Protein AF-0000000083105755 (afdb_homodimer)

pLDDT: mean 92.99, std 8.43, range [50.28, 98.62]

Secondary structure (DSSP, 8-state):
--HHHHHHHTTGGGGHHHHHHHHHHHHHHHHHH----HHHHHHHHHHHHHHHHHHHHHHHHHHHHH-S--SSTTHHHH-HHHHTT--HHHHHHHHHHHHHHHHHHHHHHHHHS-HHHHHHHHHHHHHHHHHHSSSS-GGGTTTHHHHHHHIIIIIHHHHHHHTTSTTTTSEEEEEETTEEEEEEEHHHHHHHHHHHHHHHHHHHHHHHHHHHHTHHHHHHTT---HHHHH-HHHHHHHHHHHHHHHHHHHHHHHHTTSS-GGGGGGGGGHHHHHHHHHHHHH---TTTTTHHHHHHHHHHHHHHHHHHHHHHHH-/--HHHHHHHTTGGGGHHHHHHHHHHHHHHHHHH----HHHHHHHHHHHHHHHHHHHHHHHHHHHHH-S--SSTTHHHH-HHHHTT--HHHHHHHHHHHHHHHHHHHHHHHHHS-HHHHHHHHHHHHHHHHHHSSSS-GGGTTTHHHHHHHIIIIIHHHHHHHTTSTTTTSEEEEEETTEEEEEEEHHHHHHHHHHHHHHHHHHHHHHHHHHHHTHHHHHHTT---HHHHH-HHHHHHHHHHHHHHHHHHHHHHHHTTSS-GGGGGGGGGHHHHHHHHHHHHH---TTTTTHHHHHHHHHHHHHHHHHHHHHHHH-

InterPro domains:
  IPR000537 UbiA prenyltransferase [PF01040] (19-287)
  IPR026046 UbiA prenyltransferase domain containing protein 1 [PIRSF005355] (3-313)
  IPR026046 UbiA prenyltransferase domain containing protein 1 [PTHR13929] (4-314)
  IPR026046 UbiA prenyltransferase domain containing protein 1 [cd13962] (7-309)
  IPR044878 UbiA prenyltransferase superfamily [G3DSA:1.10.357.140] (9-171)

Solvent-accessible surface area (backbone atoms only — not comparable to full-atom values): 31550 Å² total; per-residue (Å²): 135,54,69,69,57,48,42,51,39,35,38,59,83,58,47,55,63,52,48,49,24,34,48,42,16,42,53,46,28,39,54,77,62,70,45,78,44,69,70,50,50,51,33,47,50,52,16,50,54,29,35,52,32,21,35,39,32,41,31,51,51,44,52,62,70,61,42,75,63,72,65,60,95,58,40,40,73,66,35,47,51,64,56,66,64,54,56,65,68,57,52,53,50,51,34,50,51,25,41,51,51,15,50,52,29,46,50,52,44,25,74,74,58,44,67,65,54,43,51,52,47,52,50,51,52,50,50,43,45,40,30,36,36,73,87,73,21,36,60,40,29,59,48,32,35,58,52,47,7,44,49,37,12,33,47,36,18,51,50,39,32,38,66,52,43,62,76,68,61,54,58,40,77,46,76,52,95,57,34,37,37,37,38,34,26,55,58,60,51,50,50,51,46,57,76,20,35,49,41,17,39,31,45,18,34,34,47,45,45,53,46,57,39,34,46,70,62,26,58,74,57,72,30,52,30,46,36,71,67,62,30,66,69,54,40,52,52,49,51,54,49,39,55,51,50,29,52,51,46,51,53,50,31,36,75,70,62,72,39,48,72,55,39,59,62,37,64,64,47,50,59,63,41,52,52,41,50,54,53,34,71,75,43,65,35,70,87,79,30,40,58,43,40,53,48,42,34,50,53,48,48,51,44,39,47,58,23,44,52,55,39,52,70,72,101,134,54,70,68,56,47,42,50,39,34,37,61,84,59,46,54,60,51,49,49,24,32,49,42,15,44,52,47,29,39,52,77,63,70,47,79,44,69,68,50,49,51,33,48,50,51,16,49,54,28,36,52,32,21,36,38,32,41,30,52,50,45,52,61,70,61,43,76,64,70,66,60,93,58,40,40,74,67,36,46,50,65,57,64,65,54,57,66,70,58,54,53,49,52,35,50,50,25,42,51,51,13,50,52,30,45,50,51,45,24,72,74,59,44,66,64,54,43,51,52,46,52,51,52,51,50,50,45,44,39,29,35,36,74,86,73,21,37,60,38,29,60,48,32,35,60,52,47,8,44,48,36,12,33,47,35,19,50,48,38,32,37,65,50,41,62,76,68,60,54,58,40,75,47,76,52,93,58,34,35,37,36,39,34,26,55,58,61,50,48,50,52,47,58,74,21,37,48,41,17,39,30,45,17,34,36,46,44,45,52,45,56,40,34,45,70,63,26,57,74,56,71,30,54,29,44,35,71,67,62,32,66,69,54,41,52,50,49,52,54,49,40,55,51,51,29,53,52,46,52,53,49,31,35,76,70,62,72,40,48,72,54,39,58,62,37,64,65,48,50,59,65,42,52,52,42,50,52,52,34,72,74,42,64,34,69,87,78,29,38,60,43,38,53,49,42,34,49,53,48,49,50,45,38,48,57,23,44,53,55,39,52,69,72,99

Nearest PDB structures (foldseek):
  7bpu-assembly2_B  TM=6.720E-01  e=1.017E-06  Methanocaldococcus jannaschii DSM 2661
  4tq3-assembly1_A  TM=7.481E-01  e=1.245E-05  Archaeoglobus fulgidus DSM 4304
  4od4-assembly1_A  TM=7.731E-01  e=4.008E-05  Aeropyrum pernix K1
  4tq4-assembly3_C  TM=6.861E-01  e=1.813E-05  Archaeoglobus fulgidus DSM 4304
  4tq6-assembly1_A  TM=7.502E-01  e=3.981E-04  Archaeoglobus fulgidus DSM 4304

Sequence (630 aa):
MGVKSFLKLVEIQTKVASIIPFILGTVYTLYRYDDFNVKNFLFMYISLIAFDMATTAINNYIDYKKAIKKHGFGYEVHNAIANFNLKEGTVVFTIFILVLVAVAMGLILFINTNYILLILGIISFGVGILYSFGPVPISRMPLGEIFSGFFMGFIIPFVSIYIHRYNKGLIDMNINLSQLIVKFDFLEVIIIFLISLPAIVGISNIMLANNICDIEDDIENKRYTLPIYIGKEKSLKLFKYLYYIAYINIILSIIFKILPITTILVLFTLIPIKKNIDVFFKEQTKKNTFIFAVKNFVIINSIYILSILPGLLLKMGVKSFLKLVEIQTKVASIIPFILGTVYTLYRYDDFNVKNFLFMYISLIAFDMATTAINNYIDYKKAIKKHGFGYEVHNAIANFNLKEGTVVFTIFILVLVAVAMGLILFINTNYILLILGIISFGVGILYSFGPVPISRMPLGEIFSGFFMGFIIPFVSIYIHRYNKGLIDMNINLSQLIVKFDFLEVIIIFLISLPAIVGISNIMLANNICDIEDDIENKRYTLPIYIGKEKSLKLFKYLYYIAYINIILSIIFKILPITTILVLFTLIPIKKNIDVFFKEQTKKNTFIFAVKNFVIINSIYILSILPGLLLK

Foldseek 3Di:
DDPVLLCLLLVVLLLCLQVLLLLLLQLLLCLPPVWDDPLLSVLQVLLRSLLSSLLSNLLLLVCCVLPPPCDDPCNCVRRSCNVVVPDSVVSVVSSVVSNVSNVVSQVVLCVVAHVVSVVLSVVLSVLSCQCRDDPQHVLLEQCNLQSQLCCRLQVSSVVSSCSGCRPVQQWDWDDDDPDIDIRHPVVVSVLSCLLSLLSSLLRSLLSLLVCLQCVPVSVNSVRCYNCNVPHNVVSLVSSVVSNVVNVVSLVVCCVVVSAPPLLVVLVVLVVVLVVLSVVCVVDRHPVPRSVSSVVSSCSNSVSNSVSRNCSSVVD/DDPVLLCLLLVVLLLCLQVLLLLLLQLLLCLPPVWDDPLLSVLQVLLRSLLSSLLSNLLLLVCCVLPPDCDDPCNCVRRSCNVVVPDSVVSVVSSVVSNVSNVVSQVVLCVVAHVVSVVLSVVLSVLSCQCRDDPQHVLLEQCNLQSQLCCRLQVSSVVSNCSGCRPVQQWDWDDDDPDIDIRHPVVVSVLSVLLSLLSSLLRSLLSLLVCLQCVVVSVNSVRCYNCNVPHNVVSLVSSVVSNVVNVVSLVVCCVVVSAPPLLVVLVVLVVVLVVLSVVCVVDRHPVPRSVSSVVSSCSNSVSNSVSRNCSSVVD

Organism: NCBI:txid1720316

Radius of gyration: 26.13 Å; Cα contacts (8 Å, |Δi|>4): 909; chains: 2; bounding box: 60×68×56 Å

Structure (mmCIF, N/CA/C/O backbone):
data_AF-0000000083105755-model_v1
#
loop_
_entity.id
_entity.type
_entity.pdbx_description
1 polymer '1,4-dihydroxy-2-naphthoate polyprenyltransferase'
#
loop_
_atom_site.group_PDB
_atom_site.id
_atom_site.type_symbol
_atom_site.label_atom_id
_atom_site.label_alt_id
_atom_site.label_comp_id
_atom_site.label_asym_id
_atom_site.label_entity_id
_atom_site.label_seq_id
_atom_site.pdbx_PDB_ins_code
_atom_site.Cartn_x
_atom_site.Cartn_y
_atom_site.Cartn_z
_atom_site.occupancy
_atom_site.B_iso_or_equiv
_atom_site.auth_seq_id
_atom_site.auth_comp_id
_atom_site.auth_asym_id
_atom_site.auth_atom_id
_atom_site.pdbx_PDB_model_num
ATOM 1 N N . MET A 1 1 ? -5.789 -32.719 15.781 1 86.88 1 MET A N 1
ATOM 2 C CA . MET A 1 1 ? -6.414 -32.5 14.477 1 86.88 1 MET A CA 1
ATOM 3 C C . MET A 1 1 ? -5.988 -33.562 13.469 1 86.88 1 MET A C 1
ATOM 5 O O . MET A 1 1 ? -4.812 -33.906 13.391 1 86.88 1 MET A O 1
ATOM 9 N N . GLY A 1 2 ? -6.91 -34.188 12.734 1 89.31 2 GLY A N 1
ATOM 10 C CA . GLY A 1 2 ? -6.602 -35.188 11.734 1 89.31 2 GLY A CA 1
ATOM 11 C C . GLY A 1 2 ? -5.945 -34.625 10.492 1 89.31 2 GLY A C 1
ATOM 12 O O . GLY A 1 2 ? -5.965 -33.406 10.281 1 89.31 2 GLY A O 1
ATOM 13 N N . VAL A 1 3 ? -5.258 -35.469 9.711 1 92.62 3 VAL A N 1
ATOM 14 C CA . VAL A 1 3 ? -4.539 -35.094 8.508 1 92.62 3 VAL A CA 1
ATOM 15 C C . VAL A 1 3 ? -5.508 -34.438 7.523 1 92.62 3 VAL A C 1
ATOM 17 O O . VAL A 1 3 ? -5.195 -33.375 6.945 1 92.62 3 VAL A O 1
ATOM 20 N N . LYS A 1 4 ? -6.609 -35 7.371 1 92.12 4 LYS A N 1
ATOM 21 C CA . LYS A 1 4 ? -7.594 -34.469 6.434 1 92.12 4 LYS A CA 1
ATOM 22 C C . LYS A 1 4 ? -8.039 -33.062 6.832 1 92.12 4 LYS A C 1
ATOM 24 O O . LYS A 1 4 ? -8.102 -32.188 5.992 1 92.12 4 LYS A O 1
ATOM 29 N N . SER A 1 5 ? -8.32 -32.906 8.047 1 92.5 5 SER A N 1
ATOM 30 C CA . SER A 1 5 ? -8.758 -31.609 8.531 1 92.5 5 SER A CA 1
ATOM 31 C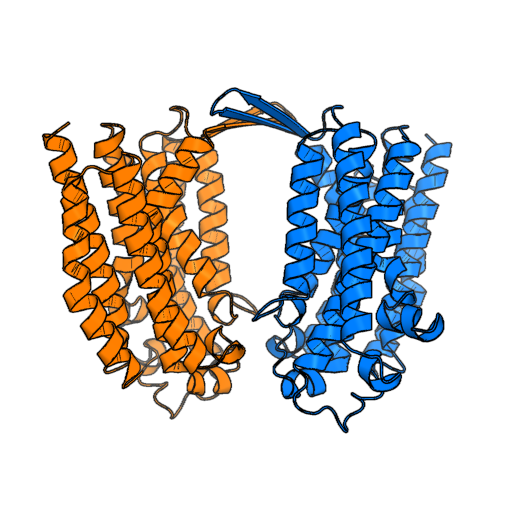 C . SER A 1 5 ? -7.633 -30.594 8.438 1 92.5 5 SER A C 1
ATOM 33 O O . SER A 1 5 ? -7.879 -29.422 8.125 1 92.5 5 SER A O 1
ATOM 35 N N . PHE A 1 6 ? -6.457 -31.031 8.664 1 94.62 6 PHE A N 1
ATOM 36 C CA . PHE A 1 6 ? -5.309 -30.156 8.523 1 94.62 6 PHE A CA 1
ATOM 37 C C . PHE A 1 6 ? -5.164 -29.672 7.082 1 94.62 6 PHE A C 1
ATOM 39 O O . PHE A 1 6 ? -5.012 -28.484 6.832 1 94.62 6 PHE A O 1
ATOM 46 N N . LEU A 1 7 ? -5.199 -30.641 6.156 1 93.06 7 LEU A N 1
ATOM 47 C CA . LEU A 1 7 ? -5.047 -30.328 4.738 1 93.06 7 LEU A CA 1
ATOM 48 C C . LEU A 1 7 ? -6.141 -29.375 4.273 1 93.06 7 LEU A C 1
ATOM 50 O O . LEU A 1 7 ? -5.895 -28.5 3.436 1 93.06 7 LEU A O 1
ATOM 54 N N . LYS A 1 8 ? -7.266 -29.484 4.836 1 90.56 8 LYS A N 1
ATOM 55 C CA . LYS A 1 8 ? -8.367 -28.594 4.496 1 90.56 8 LYS A CA 1
ATOM 56 C C . LYS A 1 8 ? -8.18 -27.219 5.137 1 90.56 8 LYS A C 1
ATOM 58 O O . LYS A 1 8 ? -8.445 -26.188 4.508 1 90.56 8 LYS A O 1
ATOM 63 N N . LEU A 1 9 ? -7.707 -27.25 6.332 1 92.38 9 LEU A N 1
ATOM 64 C CA . LEU A 1 9 ? -7.473 -26.016 7.051 1 92.38 9 LEU A CA 1
ATOM 65 C C . LEU A 1 9 ? -6.469 -25.125 6.312 1 92.38 9 LEU A C 1
ATOM 67 O O . LEU A 1 9 ? -6.668 -23.922 6.188 1 92.38 9 LEU A O 1
ATOM 71 N N . VAL A 1 10 ? -5.449 -25.781 5.812 1 92.94 10 VAL A N 1
ATOM 72 C CA . VAL A 1 10 ? -4.387 -25.031 5.156 1 92.94 10 VAL A CA 1
ATOM 73 C C . VAL A 1 10 ? -4.645 -24.969 3.654 1 92.94 10 VAL A C 1
ATOM 75 O O . VAL A 1 10 ? -3.869 -24.359 2.908 1 92.94 10 VAL A O 1
ATOM 78 N N . GLU A 1 11 ? -5.629 -25.594 3.174 1 88.25 11 GLU A N 1
ATOM 79 C CA . GLU A 1 11 ? -5.98 -25.641 1.759 1 88.25 11 GLU A CA 1
ATOM 80 C C . GLU A 1 11 ? -4.789 -26.062 0.906 1 88.25 11 GLU A C 1
ATOM 82 O O . GLU A 1 11 ? -4.352 -25.328 0.025 1 88.25 11 GLU A O 1
ATOM 87 N N . ILE A 1 12 ? -4.418 -27.234 0.99 1 88.81 12 ILE A N 1
ATOM 88 C CA . ILE A 1 12 ? -3.18 -27.75 0.432 1 88.81 12 ILE A CA 1
ATOM 89 C C . ILE A 1 12 ? -3.215 -27.656 -1.092 1 88.81 12 ILE A C 1
ATOM 91 O O . ILE A 1 12 ? -2.18 -27.469 -1.732 1 88.81 12 ILE A O 1
ATOM 95 N N . GLN A 1 13 ? -4.34 -27.656 -1.707 1 83.31 13 GLN A N 1
ATOM 96 C CA . GLN A 1 13 ? -4.484 -27.625 -3.158 1 83.31 13 GLN A CA 1
ATOM 97 C C . GLN A 1 13 ? -4.105 -26.266 -3.727 1 83.31 13 GLN A C 1
ATOM 99 O O . GLN A 1 13 ? -3.746 -26.156 -4.902 1 83.31 13 GLN A O 1
ATOM 104 N N . THR A 1 14 ? -4.172 -25.312 -2.914 1 84.94 14 THR A N 1
ATOM 105 C CA . THR A 1 14 ? -3.918 -23.953 -3.4 1 84.94 14 THR A CA 1
ATOM 106 C C . THR A 1 14 ? -2.451 -23.578 -3.223 1 84.94 14 THR A C 1
ATOM 108 O O . THR A 1 14 ? -2.025 -22.5 -3.635 1 84.94 14 THR A O 1
ATOM 111 N N . LYS A 1 15 ? -1.64 -24.469 -2.658 1 92.69 15 LYS A N 1
ATOM 112 C CA . LYS A 1 15 ? -0.246 -24.141 -2.367 1 92.69 15 LYS A CA 1
ATOM 113 C C . LYS A 1 15 ? 0.589 -24.109 -3.645 1 92.69 15 LYS A C 1
ATOM 115 O O . LYS A 1 15 ? 1.703 -23.594 -3.65 1 92.69 15 LYS A O 1
ATOM 120 N N . VAL A 1 16 ? -0 -24.641 -4.711 1 92.31 16 VAL A N 1
ATOM 121 C CA . VAL A 1 16 ? 0.656 -24.531 -6.008 1 92.31 16 VAL A CA 1
ATOM 122 C C . VAL A 1 16 ? 0.866 -23.047 -6.359 1 92.31 16 VAL A C 1
ATOM 124 O O . VAL A 1 16 ? 1.791 -22.703 -7.098 1 92.31 16 VAL A O 1
ATOM 127 N N . ALA A 1 17 ? 0.033 -22.203 -5.77 1 92.75 17 ALA A N 1
ATOM 128 C CA . ALA A 1 17 ? 0.1 -20.766 -6.047 1 92.75 17 ALA A CA 1
ATOM 129 C C . ALA A 1 17 ? 1.397 -20.172 -5.516 1 92.75 17 ALA A C 1
ATOM 131 O O . ALA A 1 17 ? 1.865 -19.141 -6.02 1 92.75 17 ALA A O 1
ATOM 132 N N . SER A 1 18 ? 1.972 -20.75 -4.535 1 96.5 18 SER A N 1
ATOM 133 C CA . SER A 1 18 ? 3.246 -20.25 -4.023 1 96.5 18 SER A CA 1
ATOM 134 C C . SER A 1 18 ? 4.414 -21.078 -4.555 1 96.5 18 SER A C 1
ATOM 136 O O . SER A 1 18 ? 5.484 -20.547 -4.836 1 96.5 18 SER A O 1
ATOM 138 N N . ILE A 1 19 ? 4.199 -22.344 -4.793 1 97.25 19 ILE A N 1
ATOM 139 C CA . ILE A 1 19 ? 5.258 -23.25 -5.215 1 97.25 19 ILE A CA 1
ATOM 140 C C . ILE A 1 19 ? 5.652 -22.953 -6.656 1 97.25 19 ILE A C 1
ATOM 142 O O . ILE A 1 19 ? 6.844 -22.906 -6.988 1 97.25 19 ILE A O 1
ATOM 146 N N . ILE A 1 20 ? 4.738 -22.719 -7.461 1 98 20 ILE A N 1
ATOM 147 C CA . ILE A 1 20 ? 4.992 -22.531 -8.883 1 98 20 ILE A CA 1
ATOM 148 C C . ILE A 1 20 ? 5.844 -21.281 -9.086 1 98 20 ILE A C 1
ATOM 150 O O . ILE A 1 20 ? 6.871 -21.328 -9.773 1 98 20 ILE A O 1
ATOM 154 N N . PRO A 1 21 ? 5.5 -20.156 -8.477 1 98.38 21 PRO A N 1
ATOM 155 C CA . PRO A 1 21 ? 6.383 -18.984 -8.594 1 98.38 21 PRO A CA 1
ATOM 156 C C . PRO A 1 21 ? 7.781 -19.25 -8.047 1 98.38 21 PRO A C 1
ATOM 158 O O . PRO A 1 21 ? 8.766 -18.734 -8.578 1 98.38 21 PRO A O 1
ATOM 161 N N . PHE A 1 22 ? 7.836 -20.016 -7.023 1 98.5 22 PHE A N 1
ATOM 162 C CA . PHE A 1 22 ? 9.117 -20.375 -6.438 1 98.5 22 PHE A CA 1
ATOM 163 C C . PHE A 1 22 ? 9.969 -21.156 -7.438 1 98.5 22 PHE A C 1
ATOM 165 O O . PHE A 1 22 ? 11.141 -20.844 -7.645 1 98.5 22 PHE A O 1
ATOM 172 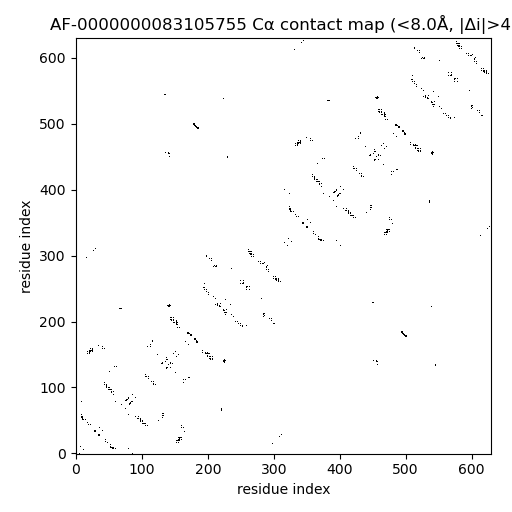N N . ILE A 1 23 ? 9.352 -22.094 -8.07 1 97.81 23 ILE A N 1
ATOM 173 C CA . ILE A 1 23 ? 10.039 -22.922 -9.062 1 97.81 23 ILE A CA 1
ATOM 174 C C . ILE A 1 23 ? 10.391 -22.062 -10.281 1 97.81 23 ILE A C 1
ATOM 176 O O . ILE A 1 23 ? 11.461 -22.234 -10.875 1 97.81 23 ILE A O 1
ATOM 180 N N . LEU A 1 24 ? 9.516 -21.188 -10.648 1 97.56 24 LEU A N 1
ATOM 181 C CA . LEU A 1 24 ? 9.781 -20.297 -11.758 1 97.56 24 LEU A CA 1
ATOM 182 C C . LEU A 1 24 ? 11.07 -19.516 -11.531 1 97.56 24 LEU A C 1
ATOM 184 O O . LEU A 1 24 ? 11.93 -19.453 -12.406 1 97.56 24 LEU A O 1
ATOM 188 N N . GLY A 1 25 ? 11.195 -18.906 -10.305 1 97.19 25 GLY A N 1
ATOM 189 C CA . GLY A 1 25 ? 12.414 -18.188 -9.984 1 97.19 25 GLY A CA 1
ATOM 190 C C . GLY A 1 25 ? 13.656 -19.062 -10.047 1 97.19 25 GLY A C 1
ATOM 191 O O . GLY A 1 25 ? 14.703 -18.625 -10.547 1 97.19 25 GLY A O 1
ATOM 192 N N . THR A 1 26 ? 13.523 -20.25 -9.586 1 96.88 26 THR A N 1
ATOM 193 C CA . THR A 1 26 ? 14.641 -21.188 -9.555 1 96.88 26 THR A CA 1
ATOM 194 C C . THR A 1 26 ? 15.055 -21.562 -10.977 1 96.88 26 THR A C 1
ATOM 196 O O . THR A 1 26 ? 16.234 -21.531 -11.312 1 96.88 26 THR A O 1
ATOM 199 N N . VAL A 1 27 ? 14.094 -21.906 -11.797 1 95.81 27 VAL A N 1
ATOM 200 C CA . VAL A 1 27 ? 14.367 -22.328 -13.172 1 95.81 27 VAL A CA 1
ATOM 201 C C . VAL A 1 27 ? 14.969 -21.172 -13.953 1 95.81 27 VAL A C 1
ATOM 203 O O . VAL A 1 27 ? 15.906 -21.359 -14.734 1 95.81 27 VAL A O 1
ATOM 206 N N . TYR A 1 28 ? 14.477 -20.031 -13.719 1 94.44 28 TYR A N 1
ATOM 207 C CA . TYR A 1 28 ? 15.023 -18.859 -14.406 1 94.44 28 TYR A CA 1
ATOM 208 C C . TYR A 1 28 ? 16.469 -18.609 -13.984 1 94.44 28 TYR A C 1
ATOM 210 O O . TYR A 1 28 ? 17.297 -18.203 -14.805 1 94.44 28 TYR A O 1
ATOM 218 N N . THR A 1 29 ? 16.781 -18.781 -12.719 1 94.88 29 THR A N 1
ATOM 219 C CA . THR A 1 29 ? 18.156 -18.641 -12.227 1 94.88 29 THR A CA 1
ATOM 220 C C . THR A 1 29 ? 19.094 -19.594 -12.953 1 94.88 29 THR A C 1
ATOM 222 O O . THR A 1 29 ? 20.188 -19.203 -13.352 1 94.88 29 THR A O 1
ATOM 225 N N . LEU A 1 30 ? 18.594 -20.781 -13.133 1 93 30 LEU A N 1
ATOM 226 C CA . LEU A 1 30 ? 19.391 -21.766 -13.844 1 93 30 LEU A CA 1
ATOM 227 C C . LEU A 1 30 ? 19.578 -21.375 -15.305 1 93 30 LEU A C 1
ATOM 229 O O . LEU A 1 30 ? 20.688 -21.484 -15.836 1 93 30 LEU A O 1
ATOM 233 N N . TYR A 1 31 ? 18.562 -20.891 -15.852 1 91.06 31 TYR A N 1
ATOM 234 C CA . TYR A 1 31 ? 18.562 -20.531 -17.266 1 91.06 31 TYR A CA 1
ATOM 235 C C . TYR A 1 31 ? 19.438 -19.297 -17.516 1 91.06 31 TYR A C 1
ATOM 237 O O . TYR A 1 31 ? 20.312 -19.312 -18.375 1 91.06 31 TYR A O 1
ATOM 245 N N . ARG A 1 32 ? 19.266 -18.281 -16.734 1 90 32 ARG A N 1
ATOM 246 C CA . ARG A 1 32 ? 19.859 -16.984 -17.016 1 90 32 ARG A CA 1
ATOM 247 C C . ARG A 1 32 ? 21.234 -16.875 -16.375 1 90 32 ARG A C 1
ATOM 249 O O . ARG A 1 32 ? 22.141 -16.266 -16.953 1 90 32 ARG A O 1
ATOM 256 N N . TYR A 1 33 ? 21.391 -17.516 -15.227 1 90.94 33 TYR A N 1
ATOM 257 C CA . TYR A 1 33 ? 22.594 -17.219 -14.461 1 90.94 33 TYR A CA 1
ATOM 258 C C . TYR A 1 33 ? 23.438 -18.469 -14.25 1 90.94 33 TYR A C 1
ATOM 260 O O . TYR A 1 33 ? 24.562 -18.391 -13.758 1 90.94 33 TYR A O 1
ATOM 268 N N . ASP A 1 34 ? 22.938 -19.625 -14.586 1 91.56 34 ASP A N 1
ATOM 269 C CA . ASP A 1 34 ? 23.641 -20.906 -14.398 1 91.56 34 ASP A CA 1
ATOM 270 C C . ASP A 1 34 ? 24.141 -21.047 -12.961 1 91.56 34 ASP A C 1
ATOM 272 O O . ASP A 1 34 ? 25.312 -21.344 -12.734 1 91.56 34 ASP A O 1
ATOM 276 N N . ASP A 1 35 ? 23.25 -20.719 -12.062 1 91.88 35 ASP A N 1
ATOM 277 C CA . ASP A 1 35 ? 23.547 -20.781 -10.633 1 91.88 35 ASP A CA 1
ATOM 278 C C . ASP A 1 35 ? 22.453 -21.547 -9.875 1 91.88 35 ASP A C 1
ATOM 280 O O . ASP A 1 35 ? 21.297 -21.594 -10.312 1 91.88 35 ASP A O 1
ATOM 284 N N . PHE A 1 36 ? 22.828 -22.266 -8.789 1 95.44 36 PHE A N 1
ATOM 285 C CA . PHE A 1 36 ? 21.875 -23.016 -7.98 1 95.44 36 PHE A CA 1
ATOM 286 C C . PHE A 1 36 ? 22.484 -23.391 -6.629 1 95.44 36 PHE A C 1
ATOM 288 O O . PHE A 1 36 ? 23.516 -24.047 -6.57 1 95.44 36 PHE A O 1
ATOM 295 N N . ASN A 1 37 ? 21.891 -22.938 -5.602 1 96.88 37 ASN A N 1
ATOM 296 C CA . ASN A 1 37 ? 22.281 -23.297 -4.238 1 96.88 37 ASN A CA 1
ATOM 297 C C . ASN A 1 37 ? 21.234 -24.188 -3.576 1 96.88 37 ASN A C 1
ATOM 299 O O . ASN A 1 37 ? 20.188 -23.703 -3.148 1 96.88 37 ASN A O 1
ATOM 303 N N . VAL A 1 38 ? 21.531 -25.484 -3.416 1 96.94 38 VAL A N 1
ATOM 304 C CA . VAL A 1 38 ? 20.578 -26.5 -2.953 1 96.94 38 VAL A CA 1
ATOM 305 C C . VAL A 1 38 ? 20.156 -26.188 -1.521 1 96.94 38 VAL A C 1
ATOM 307 O O . VAL A 1 38 ? 18.969 -26.312 -1.175 1 96.94 38 VAL A O 1
ATOM 310 N N . LYS A 1 39 ? 21.078 -25.812 -0.683 1 97.5 39 LYS A N 1
ATOM 311 C CA . LYS A 1 39 ? 20.781 -25.516 0.715 1 97.5 39 LYS A CA 1
ATOM 312 C C . LYS A 1 39 ? 19.781 -24.375 0.831 1 97.5 39 LYS A C 1
ATOM 314 O O . LYS A 1 39 ? 18.75 -24.5 1.495 1 97.5 39 LYS A O 1
ATOM 319 N N . ASN A 1 40 ? 20.062 -23.281 0.164 1 98 40 ASN A N 1
ATOM 320 C CA . ASN A 1 40 ? 19.172 -22.125 0.205 1 98 40 ASN A CA 1
ATOM 321 C C . ASN A 1 40 ? 17.812 -22.453 -0.402 1 98 40 ASN A C 1
ATOM 323 O O . ASN A 1 40 ? 16.781 -21.969 0.082 1 98 40 ASN A O 1
ATOM 327 N N . PHE A 1 41 ? 17.844 -23.281 -1.437 1 98.25 41 PHE A N 1
ATOM 328 C CA . PHE A 1 41 ? 16.609 -23.719 -2.07 1 98.25 41 PHE A CA 1
ATOM 329 C C . PHE A 1 41 ? 15.719 -24.438 -1.073 1 98.25 41 PHE A C 1
ATOM 331 O O . PHE A 1 41 ? 14.531 -24.141 -0.957 1 98.25 41 PHE A O 1
ATOM 338 N N . LEU A 1 42 ? 16.281 -25.312 -0.347 1 98.31 42 LEU A N 1
ATOM 339 C CA . LEU A 1 42 ? 15.523 -26.125 0.591 1 98.31 42 LEU A CA 1
ATOM 340 C C . LEU A 1 42 ? 14.992 -25.281 1.742 1 98.31 42 LEU A C 1
ATOM 342 O O . LEU A 1 42 ? 13.828 -25.406 2.123 1 98.31 42 LEU A O 1
ATOM 346 N N . PHE A 1 43 ? 15.828 -24.422 2.299 1 98.38 43 PHE A N 1
ATOM 347 C CA . PHE A 1 43 ? 15.398 -23.562 3.396 1 98.38 43 PHE A CA 1
ATOM 348 C C . PHE A 1 43 ? 14.266 -22.641 2.953 1 98.38 43 PHE A C 1
ATOM 350 O O . PHE A 1 43 ? 13.297 -22.438 3.688 1 98.38 43 PHE A O 1
ATOM 357 N N . MET A 1 44 ? 14.383 -22.094 1.766 1 98.25 44 MET A N 1
ATOM 358 C CA . MET A 1 44 ? 13.328 -21.203 1.288 1 98.25 44 MET A CA 1
ATOM 359 C C . MET A 1 44 ? 12.039 -21.984 1.039 1 98.25 44 MET A C 1
ATOM 361 O O . MET A 1 44 ? 10.945 -21.5 1.36 1 98.25 44 MET A O 1
ATOM 365 N N . TYR A 1 45 ? 12.234 -23.172 0.469 1 98.44 45 TYR A N 1
ATOM 366 C CA . TYR A 1 45 ? 11.062 -23.984 0.187 1 98.44 45 TYR A CA 1
ATOM 367 C C . TYR A 1 45 ? 10.273 -24.266 1.46 1 98.44 45 TYR A C 1
ATOM 369 O O . TYR A 1 45 ? 9.055 -24.062 1.497 1 98.44 45 TYR A O 1
ATOM 377 N N . ILE A 1 46 ? 10.93 -24.641 2.461 1 98.44 46 ILE A N 1
ATOM 378 C CA . ILE A 1 46 ? 10.273 -24.984 3.719 1 98.44 46 ILE A CA 1
ATOM 379 C C . ILE A 1 46 ? 9.664 -23.719 4.336 1 98.44 46 ILE A C 1
ATOM 381 O O . ILE A 1 46 ? 8.516 -23.75 4.801 1 98.44 46 ILE A O 1
ATOM 385 N N . SER A 1 47 ? 10.375 -22.641 4.344 1 98.5 47 SER A N 1
ATOM 386 C CA . SER A 1 47 ? 9.859 -21.391 4.887 1 98.5 47 SER A CA 1
ATOM 387 C C . SER A 1 47 ? 8.617 -20.922 4.133 1 98.5 47 SER A C 1
ATOM 389 O O . SER A 1 47 ? 7.621 -20.547 4.746 1 98.5 47 SER A O 1
ATOM 391 N N . LEU A 1 48 ? 8.695 -21.016 2.844 1 98.12 48 LEU A N 1
ATOM 392 C CA . LEU A 1 48 ? 7.629 -20.547 1.974 1 98.12 48 LEU A CA 1
ATOM 393 C C . LEU A 1 48 ? 6.352 -21.344 2.189 1 98.12 48 LEU A C 1
ATOM 395 O O . LEU A 1 48 ? 5.281 -20.766 2.4 1 98.12 48 LEU A O 1
ATOM 399 N N . ILE A 1 49 ? 6.461 -22.609 2.154 1 97.75 49 ILE A N 1
ATOM 400 C CA . ILE A 1 49 ? 5.277 -23.469 2.244 1 97.75 49 ILE A CA 1
ATOM 401 C C . ILE A 1 49 ? 4.68 -23.359 3.645 1 97.75 49 ILE A C 1
ATOM 403 O O . ILE A 1 49 ? 3.457 -23.297 3.803 1 97.75 49 ILE A O 1
ATOM 407 N N . ALA A 1 50 ? 5.52 -23.344 4.641 1 98.06 50 ALA A N 1
ATOM 408 C CA . ALA A 1 50 ? 5.043 -23.203 6.016 1 98.06 50 ALA A CA 1
ATOM 409 C C . ALA A 1 50 ? 4.301 -21.891 6.211 1 98.06 50 ALA A C 1
ATOM 411 O O . ALA A 1 50 ? 3.221 -21.859 6.801 1 98.06 50 ALA A O 1
ATOM 412 N N . PHE A 1 51 ? 4.844 -20.875 5.707 1 97.69 51 PHE A N 1
ATOM 413 C CA . PHE A 1 51 ? 4.238 -19.547 5.895 1 97.69 51 PHE A CA 1
ATOM 414 C C . PHE A 1 51 ? 2.938 -19.438 5.109 1 97.69 51 PHE A C 1
ATOM 416 O O . PHE A 1 51 ? 1.961 -18.859 5.598 1 97.69 51 PHE A O 1
ATOM 423 N N . ASP A 1 52 ? 3.01 -19.938 3.916 1 96.94 52 ASP A N 1
ATOM 424 C CA . ASP A 1 52 ? 1.797 -19.922 3.102 1 96.94 52 ASP A CA 1
ATOM 425 C C . ASP A 1 52 ? 0.665 -20.688 3.793 1 96.94 52 ASP A C 1
ATOM 427 O O . ASP A 1 52 ? -0.467 -20.188 3.854 1 96.94 52 ASP A O 1
ATOM 431 N N . MET A 1 53 ? 0.972 -21.797 4.305 1 97 53 MET A N 1
ATOM 432 C CA . MET A 1 53 ? -0.019 -22.578 5.047 1 97 53 MET A CA 1
ATOM 433 C C . MET A 1 53 ? -0.494 -21.812 6.281 1 97 53 MET A C 1
ATOM 435 O O . MET A 1 53 ? -1.686 -21.812 6.598 1 97 53 MET A O 1
ATOM 439 N N . ALA A 1 54 ? 0.402 -21.156 6.93 1 96.94 54 ALA A N 1
ATOM 440 C CA . ALA A 1 54 ? 0.053 -20.375 8.117 1 96.94 54 ALA A CA 1
ATOM 441 C C . ALA A 1 54 ? -0.923 -19.25 7.777 1 96.94 54 ALA A C 1
ATOM 443 O O . ALA A 1 54 ? -1.926 -19.062 8.469 1 96.94 54 ALA A O 1
ATOM 444 N N . THR A 1 55 ? -0.602 -18.578 6.73 1 95.62 55 THR A N 1
ATOM 445 C CA . THR A 1 55 ? -1.438 -17.438 6.355 1 95.62 55 THR A CA 1
ATOM 446 C C . THR A 1 55 ? -2.842 -17.906 5.977 1 95.62 55 THR A C 1
ATOM 448 O O . THR A 1 55 ? -3.83 -17.25 6.309 1 95.62 55 THR A O 1
ATOM 451 N N . THR A 1 56 ? -2.918 -19.016 5.301 1 93.31 56 THR A N 1
ATOM 452 C CA . THR A 1 56 ? -4.215 -19.578 4.949 1 93.31 56 THR A CA 1
ATOM 453 C C . THR A 1 56 ? -4.977 -20.016 6.199 1 93.31 56 THR A C 1
ATOM 455 O O . THR A 1 56 ? -6.18 -19.75 6.32 1 93.31 56 THR A O 1
ATOM 458 N N . ALA A 1 57 ? -4.305 -20.609 7.059 1 95.38 57 ALA A N 1
ATOM 459 C CA . ALA A 1 57 ? -4.922 -21.016 8.312 1 95.38 57 ALA A CA 1
ATOM 460 C C . ALA A 1 57 ? -5.398 -19.812 9.117 1 95.38 57 ALA A C 1
ATOM 462 O O . ALA A 1 57 ? -6.477 -19.844 9.711 1 95.38 57 ALA A O 1
ATOM 463 N N . ILE A 1 58 ? -4.609 -18.797 9.117 1 94.88 58 ILE A N 1
ATOM 464 C CA . ILE A 1 58 ? -5 -17.578 9.797 1 94.88 58 ILE A CA 1
ATOM 465 C C . ILE A 1 58 ? -6.27 -17.016 9.156 1 94.88 58 ILE A C 1
ATOM 467 O O . ILE A 1 58 ? -7.211 -16.625 9.852 1 94.88 58 ILE A O 1
ATOM 471 N N . ASN A 1 59 ? -6.246 -16.984 7.887 1 91 59 ASN A N 1
ATOM 472 C CA . ASN A 1 59 ? -7.406 -16.484 7.16 1 91 59 ASN A CA 1
ATOM 473 C C . ASN A 1 59 ? -8.672 -17.25 7.52 1 91 59 ASN A C 1
ATOM 475 O O . ASN A 1 59 ? -9.711 -16.656 7.809 1 91 59 ASN A O 1
ATOM 479 N N . ASN A 1 60 ? -8.578 -18.547 7.543 1 89.94 60 ASN A N 1
ATOM 480 C CA . ASN A 1 60 ? -9.719 -19.391 7.891 1 89.94 60 ASN A CA 1
ATOM 481 C C . ASN A 1 60 ? -10.148 -19.188 9.344 1 89.94 60 ASN A C 1
ATOM 483 O O . ASN A 1 60 ? -11.336 -19.188 9.648 1 89.94 60 ASN A O 1
ATOM 487 N N . TYR A 1 61 ? -9.219 -19 10.172 1 91.94 61 TYR A N 1
ATOM 488 C CA . TYR A 1 61 ? -9.492 -18.781 11.586 1 91.94 61 TYR A CA 1
ATOM 489 C C . TYR A 1 61 ? -10.219 -17.453 11.805 1 91.94 61 TYR A C 1
ATOM 491 O O . TYR A 1 61 ? -11.211 -17.391 12.531 1 91.94 61 TYR A O 1
ATOM 499 N N . ILE A 1 62 ? -9.758 -16.422 11.148 1 89.5 62 ILE A N 1
ATOM 500 C CA . ILE A 1 62 ? -10.344 -15.102 11.289 1 89.5 62 ILE A CA 1
ATOM 501 C C . ILE A 1 62 ? -11.734 -15.078 10.672 1 89.5 62 ILE A C 1
ATOM 503 O O . ILE A 1 62 ? -12.664 -14.492 11.234 1 89.5 62 ILE A O 1
ATOM 507 N N . ASP A 1 63 ? -11.82 -15.688 9.547 1 85.75 63 ASP A N 1
ATOM 508 C CA . ASP A 1 63 ? -13.133 -15.789 8.922 1 85.75 63 ASP A CA 1
ATOM 509 C C . ASP A 1 63 ? -14.125 -16.5 9.836 1 85.75 63 ASP A C 1
ATOM 511 O O . ASP A 1 63 ? -15.297 -16.125 9.906 1 85.75 63 ASP A O 1
ATOM 515 N N . TYR A 1 64 ? -13.68 -17.484 10.469 1 86.62 64 TYR A N 1
ATOM 516 C CA . TYR A 1 64 ? -14.5 -18.25 11.414 1 86.62 64 TYR A CA 1
ATOM 517 C C . TYR A 1 64 ? -14.898 -17.375 12.602 1 86.62 64 TYR A C 1
ATOM 519 O O . TYR A 1 64 ? -16.062 -17.359 12.992 1 86.62 64 TYR A O 1
ATOM 527 N N . LYS A 1 65 ? -14 -16.625 13.102 1 86.94 65 LYS A N 1
ATOM 528 C CA . LYS A 1 65 ? -14.234 -15.797 14.281 1 86.94 65 LYS A CA 1
ATOM 529 C C . LYS A 1 65 ? -15.148 -14.617 13.945 1 86.94 65 LYS A C 1
ATOM 531 O O . LYS A 1 65 ? -15.977 -14.219 14.766 1 86.94 65 LYS A O 1
ATOM 536 N N . LYS A 1 66 ? -15.039 -14.109 12.797 1 82.69 66 LYS A N 1
ATOM 537 C CA . LYS A 1 66 ? -15.742 -12.883 12.445 1 82.69 66 LYS A CA 1
ATOM 538 C C . LYS A 1 66 ? -17.078 -13.195 11.766 1 82.69 66 LYS A C 1
ATOM 540 O O . LYS A 1 66 ? -17.859 -12.289 11.492 1 82.69 66 LYS A O 1
ATOM 545 N N . ALA A 1 67 ? -17.203 -14.406 11.555 1 79.81 67 ALA A N 1
ATOM 546 C CA . ALA A 1 67 ? -18.422 -14.773 10.828 1 79.81 67 ALA A CA 1
ATOM 547 C C . ALA A 1 67 ? -19.672 -14.383 11.625 1 79.81 67 ALA A C 1
ATOM 549 O O . ALA A 1 67 ? -19.781 -14.68 12.812 1 79.81 67 ALA A O 1
ATOM 550 N N . ILE A 1 68 ? -20.531 -13.57 11.031 1 69.94 68 ILE A N 1
ATOM 551 C CA . ILE A 1 68 ? -21.797 -13.195 11.664 1 69.94 68 ILE A CA 1
ATOM 552 C C . ILE A 1 68 ? -22.797 -14.344 11.539 1 69.94 68 ILE A C 1
ATOM 554 O O . ILE A 1 68 ? -23.453 -14.719 12.523 1 69.94 68 ILE A O 1
ATOM 558 N N . LYS A 1 69 ? -22.969 -14.93 10.312 1 64.19 69 LYS A N 1
ATOM 559 C CA . LYS A 1 69 ? -23.828 -16.094 10.133 1 64.19 69 LYS A CA 1
ATOM 560 C C . LYS A 1 69 ? -23.016 -17.375 10.008 1 64.19 69 LYS A C 1
ATOM 562 O O . LYS A 1 69 ? -22.297 -17.562 9.023 1 64.19 69 LYS A O 1
ATOM 567 N N . LYS A 1 70 ? -22.906 -18 11.141 1 60.22 70 LYS A N 1
ATOM 568 C CA . LYS A 1 70 ? -22.141 -19.234 11.148 1 60.22 70 LYS A CA 1
ATOM 569 C C . LYS A 1 70 ? -23 -20.422 10.711 1 60.22 70 LYS A C 1
ATOM 571 O O . LYS A 1 70 ? -22.531 -21.562 10.711 1 60.22 70 LYS A O 1
ATOM 576 N N . HIS A 1 71 ? -24.25 -20.109 10.5 1 59.12 71 HIS A N 1
ATOM 577 C CA . HIS A 1 71 ? -25.172 -21.125 10.031 1 59.12 71 HIS A CA 1
ATOM 578 C C . HIS A 1 71 ? -25.906 -20.656 8.773 1 59.12 71 HIS A C 1
ATOM 580 O O . HIS A 1 71 ? -26.109 -19.453 8.578 1 59.12 71 HIS A O 1
ATOM 586 N N . GLY A 1 72 ? -26.016 -21.5 7.84 1 53.34 72 GLY A N 1
ATOM 587 C CA . GLY A 1 72 ? -26.719 -21.219 6.598 1 53.34 72 GLY A CA 1
ATOM 588 C C . GLY A 1 72 ? -25.828 -20.641 5.52 1 53.34 72 GLY A C 1
ATOM 589 O O . GLY A 1 72 ? -24.625 -20.438 5.742 1 53.34 72 GLY A O 1
ATOM 590 N N . PHE A 1 73 ? -26.172 -20.562 4.367 1 50.28 73 PHE A N 1
ATOM 591 C CA . PHE A 1 73 ? -25.641 -19.984 3.135 1 50.28 73 PHE A CA 1
ATOM 592 C C . PHE A 1 73 ? -24.312 -20.625 2.768 1 50.28 73 PHE A C 1
ATOM 594 O O . PHE A 1 73 ? -23.438 -19.969 2.189 1 50.28 73 PHE A O 1
ATOM 601 N N . GLY A 1 74 ? -24.047 -21.891 3.275 1 53.72 74 GLY A N 1
ATOM 602 C CA . GLY A 1 74 ? -22.906 -22.656 2.799 1 53.72 74 GLY A CA 1
ATOM 603 C C . GLY A 1 74 ? -21.641 -22.375 3.586 1 53.72 74 GLY A C 1
ATOM 604 O O . GLY A 1 74 ? -20.547 -22.812 3.199 1 53.72 74 GLY A O 1
ATOM 605 N N . TYR A 1 75 ? -21.75 -21.547 4.656 1 54.16 75 TYR A N 1
ATOM 606 C CA . TYR A 1 75 ? -20.594 -21.234 5.492 1 54.16 75 TYR A CA 1
ATOM 607 C C . TYR A 1 75 ? -20.047 -22.484 6.156 1 54.16 75 TYR A C 1
ATOM 609 O O . TYR A 1 75 ? -18.844 -22.719 6.16 1 54.16 75 TYR A O 1
ATOM 617 N N . GLU A 1 76 ? -20.859 -23.266 6.711 1 54.12 76 GLU A N 1
ATOM 618 C CA . GLU A 1 76 ? -20.453 -24.5 7.398 1 54.12 76 GLU A CA 1
ATOM 619 C C . GLU A 1 76 ? -19.797 -25.469 6.438 1 54.12 76 GLU A C 1
ATOM 621 O O . GLU A 1 76 ? -18.969 -26.297 6.844 1 54.12 76 GLU A O 1
ATOM 626 N N . VAL A 1 77 ? -20.047 -25.219 5.238 1 59.75 77 VAL A N 1
ATOM 627 C CA . VAL A 1 77 ? -19.5 -26.156 4.262 1 59.75 77 VAL A CA 1
ATOM 628 C C . VAL A 1 77 ? -18.156 -25.641 3.748 1 59.75 77 VAL A C 1
ATOM 630 O O . VAL A 1 77 ? -17.25 -26.438 3.508 1 59.75 77 VAL A O 1
ATOM 633 N N . HIS A 1 78 ? -18.031 -24.359 3.984 1 68.31 78 HIS A N 1
ATOM 634 C CA . HIS A 1 78 ? -16.891 -23.875 3.238 1 68.31 78 HIS A CA 1
ATOM 635 C C . HIS A 1 78 ? -15.711 -23.578 4.164 1 68.31 78 HIS A C 1
ATOM 637 O O . HIS A 1 78 ? -14.555 -23.656 3.754 1 68.31 78 HIS A O 1
ATOM 643 N N . ASN A 1 79 ? -16.016 -23.391 5.445 1 79.62 79 ASN A N 1
ATOM 644 C CA . ASN A 1 79 ? -14.93 -23.141 6.383 1 79.62 79 ASN A CA 1
ATOM 645 C C . ASN A 1 79 ? -14.492 -24.406 7.102 1 79.62 79 ASN A C 1
ATOM 647 O O . ASN A 1 79 ? -15.312 -25.078 7.742 1 79.62 79 ASN A O 1
ATOM 651 N N . ALA A 1 80 ? -13.25 -24.734 7.016 1 84.5 80 ALA A N 1
ATOM 652 C CA . ALA A 1 80 ? -12.711 -25.984 7.523 1 84.5 80 ALA A CA 1
ATOM 653 C C . ALA A 1 80 ? -12.914 -26.109 9.031 1 84.5 80 ALA A C 1
ATOM 655 O O . ALA A 1 80 ? -13.156 -27.188 9.555 1 84.5 80 ALA A O 1
ATOM 656 N N . ILE A 1 81 ? -12.883 -25.047 9.773 1 88.62 81 ILE A N 1
ATOM 657 C CA . ILE A 1 81 ? -12.992 -25.062 11.227 1 88.62 81 ILE A CA 1
ATOM 658 C C . ILE A 1 81 ? -14.414 -25.438 11.633 1 88.62 81 ILE A C 1
ATOM 660 O O . ILE A 1 81 ? -14.617 -26.281 12.516 1 88.62 81 ILE A O 1
ATOM 664 N N . ALA A 1 82 ? -15.328 -24.859 10.938 1 83.94 82 ALA A N 1
ATOM 665 C CA . ALA A 1 82 ? -16.734 -25.156 11.203 1 83.94 82 ALA A CA 1
ATOM 666 C C . ALA A 1 82 ? -17.094 -26.547 10.703 1 83.94 82 ALA A C 1
ATOM 668 O O . ALA A 1 82 ? -17.75 -27.328 11.406 1 83.94 82 ALA A O 1
ATOM 669 N N . ASN A 1 83 ? -16.609 -26.875 9.57 1 84.5 83 ASN A N 1
ATOM 670 C CA . ASN A 1 83 ? -16.953 -28.141 8.906 1 84.5 83 ASN A CA 1
ATOM 671 C C . ASN A 1 83 ? -16.438 -29.344 9.703 1 84.5 83 ASN A C 1
ATOM 673 O O . ASN A 1 83 ? -17.141 -30.344 9.812 1 84.5 83 ASN A O 1
ATOM 677 N N . PHE A 1 84 ? -15.258 -29.203 10.312 1 89.38 84 PHE A N 1
ATOM 678 C CA . PHE A 1 84 ? -14.641 -30.328 11.008 1 89.38 84 PHE A CA 1
ATOM 679 C C . PHE A 1 84 ? -14.703 -30.141 12.516 1 89.38 84 PHE A C 1
ATOM 681 O O . PHE A 1 84 ? -14.109 -30.906 13.273 1 89.38 84 PHE A O 1
ATOM 688 N N . ASN A 1 85 ? -15.352 -29.109 12.953 1 88.56 85 ASN A N 1
ATOM 689 C CA . ASN A 1 85 ? -15.5 -28.797 14.367 1 88.56 85 ASN A CA 1
ATOM 690 C C . ASN A 1 85 ? -14.148 -28.766 15.086 1 88.56 85 ASN A C 1
ATOM 692 O O . ASN A 1 85 ? -13.977 -29.422 16.109 1 88.56 85 ASN A O 1
ATOM 696 N N . LEU A 1 86 ? -13.297 -28.078 14.539 1 92.62 86 LEU A N 1
ATOM 697 C CA . LEU A 1 86 ? -11.953 -28 15.102 1 92.62 86 LEU A CA 1
ATOM 698 C C . LEU A 1 86 ? -11.938 -27.094 16.328 1 92.62 86 LEU A C 1
ATOM 700 O O . LEU A 1 86 ? -12.594 -26.047 16.359 1 92.62 86 LEU A O 1
ATOM 704 N N . LYS A 1 87 ? -11.109 -27.516 17.328 1 93.31 87 LYS A N 1
ATOM 705 C CA . LYS A 1 87 ? -10.93 -26.672 18.516 1 93.31 87 LYS A CA 1
ATOM 706 C C . LYS A 1 87 ? -10.094 -25.438 18.172 1 93.31 87 LYS A C 1
ATOM 708 O O . LYS A 1 87 ? -9.047 -25.547 17.531 1 93.31 87 LYS A O 1
ATOM 713 N N . GLU A 1 88 ? -10.469 -24.375 18.641 1 93.81 88 GLU A N 1
ATOM 714 C CA . GLU A 1 88 ? -9.781 -23.109 18.375 1 93.81 88 GLU A CA 1
ATOM 715 C C . GLU A 1 88 ? -8.336 -23.156 18.844 1 93.81 88 GLU A C 1
ATOM 717 O O . GLU A 1 88 ? -7.434 -22.672 18.156 1 93.81 88 GLU A O 1
ATOM 722 N N . GLY A 1 89 ? -8.125 -23.688 20.031 1 95.31 89 GLY A N 1
ATOM 723 C CA . GLY A 1 89 ? -6.777 -23.797 20.547 1 95.31 89 GLY A CA 1
ATOM 724 C C . GLY A 1 89 ? -5.844 -24.578 19.641 1 95.31 89 GLY A C 1
ATOM 725 O O . GLY A 1 89 ? -4.68 -24.203 19.484 1 95.31 89 GLY A O 1
ATOM 726 N N . THR A 1 90 ? -6.355 -25.641 19.047 1 95.81 90 THR A N 1
ATOM 727 C CA . THR A 1 90 ? -5.566 -26.469 18.141 1 95.81 90 THR A CA 1
ATOM 728 C C . THR A 1 90 ? -5.215 -25.703 16.875 1 95.81 90 THR A C 1
ATOM 730 O O . THR A 1 90 ? -4.09 -25.797 16.375 1 95.81 90 THR A O 1
ATOM 733 N N . VAL A 1 91 ? -6.207 -24.984 16.391 1 96.38 91 VAL A N 1
ATOM 734 C CA . VAL A 1 91 ? -5.992 -24.203 15.188 1 96.38 91 VAL A CA 1
ATOM 735 C C . VAL A 1 91 ? -4.914 -23.141 15.445 1 96.38 91 VAL A C 1
ATOM 737 O O . VAL A 1 91 ? -3.965 -23.016 14.664 1 96.38 91 VAL A O 1
ATOM 740 N N . VAL A 1 92 ? -5 -22.469 16.547 1 96.31 92 VAL A N 1
ATOM 741 C CA . VAL A 1 92 ? -4.047 -21.422 16.906 1 96.31 92 VAL A CA 1
ATOM 742 C C . VAL A 1 92 ? -2.662 -22.031 17.109 1 96.31 92 VAL A C 1
ATOM 744 O O . VAL A 1 92 ? -1.656 -21.469 16.672 1 96.31 92 VAL A O 1
ATOM 747 N N . PHE A 1 93 ? -2.59 -23.156 17.719 1 97 93 PHE A N 1
ATOM 748 C CA . PHE A 1 93 ? -1.324 -23.844 17.938 1 97 93 PHE A CA 1
ATOM 749 C C . PHE A 1 93 ? -0.682 -24.234 16.609 1 97 93 PHE A C 1
ATOM 751 O O . PHE A 1 93 ? 0.527 -24.078 16.438 1 97 93 PHE A O 1
ATOM 758 N N . THR A 1 94 ? -1.487 -24.734 15.719 1 97.19 94 THR A N 1
ATOM 759 C CA . THR A 1 94 ? -1.006 -25.125 14.398 1 97.19 94 THR A CA 1
ATOM 760 C C . THR A 1 94 ? -0.431 -23.906 13.664 1 97.19 94 THR A C 1
ATOM 762 O O . THR A 1 94 ? 0.653 -23.984 13.086 1 97.19 94 THR A O 1
ATOM 765 N N . ILE A 1 95 ? -1.152 -22.828 13.75 1 97.31 95 ILE A N 1
ATOM 766 C CA . ILE A 1 95 ? -0.699 -21.594 13.125 1 97.31 95 ILE A CA 1
ATOM 767 C C . ILE A 1 95 ? 0.642 -21.172 13.719 1 97.31 95 ILE A C 1
ATOM 769 O O . ILE A 1 95 ? 1.576 -20.828 12.992 1 97.31 95 ILE A O 1
ATOM 773 N N . PHE A 1 96 ? 0.748 -21.234 14.992 1 97.56 96 PHE A N 1
ATOM 774 C CA . PHE A 1 96 ? 1.961 -20.828 15.695 1 97.56 96 PHE A CA 1
ATOM 775 C C . PHE A 1 96 ? 3.148 -21.688 15.266 1 97.56 96 PHE A C 1
ATOM 777 O O . PHE A 1 96 ? 4.23 -21.156 14.992 1 97.56 96 PHE A O 1
ATOM 784 N N . ILE A 1 97 ? 2.975 -22.953 15.133 1 98.06 97 ILE A N 1
ATOM 785 C CA . ILE A 1 97 ? 4.043 -23.859 14.742 1 98.06 97 ILE A CA 1
ATOM 786 C C . ILE A 1 97 ? 4.473 -23.578 13.305 1 98.06 97 ILE A C 1
ATOM 788 O O . ILE A 1 97 ? 5.668 -23.531 13.008 1 98.06 97 ILE A O 1
ATOM 792 N N . LEU A 1 98 ? 3.508 -23.406 12.477 1 98.12 98 LEU A N 1
ATOM 793 C CA . LEU A 1 98 ? 3.814 -23.125 11.078 1 98.12 98 LEU A CA 1
ATOM 794 C C . LEU A 1 98 ? 4.605 -21.828 10.953 1 98.12 98 LEU A C 1
ATOM 796 O O . LEU A 1 98 ? 5.59 -21.766 10.211 1 98.12 98 LEU A O 1
ATOM 800 N N . VAL A 1 99 ? 4.176 -20.812 11.711 1 97.94 99 VAL A N 1
ATOM 801 C CA . VAL A 1 99 ? 4.871 -19.531 11.672 1 97.94 99 VAL A CA 1
ATOM 802 C C . VAL A 1 99 ? 6.281 -19.688 12.227 1 97.94 99 VAL A C 1
ATOM 804 O O . VAL A 1 99 ? 7.242 -19.141 11.688 1 97.94 99 VAL A O 1
ATOM 807 N N . LEU A 1 100 ? 6.426 -20.406 13.289 1 98.31 100 LEU A N 1
ATOM 808 C CA . LEU A 1 100 ? 7.727 -20.625 13.906 1 98.31 100 LEU A CA 1
ATOM 809 C C . LEU A 1 100 ? 8.68 -21.312 12.93 1 98.31 100 LEU A C 1
ATOM 811 O O . LEU A 1 100 ? 9.844 -20.922 12.805 1 98.31 100 LEU A O 1
ATOM 815 N N . VAL A 1 101 ? 8.172 -22.328 12.242 1 98.5 101 VAL A N 1
ATOM 816 C CA . VAL A 1 101 ? 8.984 -23.031 11.258 1 98.5 101 VAL A CA 1
ATOM 817 C C . VAL A 1 101 ? 9.383 -22.078 10.133 1 98.5 101 VAL A C 1
ATOM 819 O O . VAL A 1 101 ? 10.547 -22.047 9.719 1 98.5 101 VAL A O 1
ATOM 822 N N . ALA A 1 102 ? 8.445 -21.312 9.664 1 98.5 102 ALA A N 1
ATOM 823 C CA . ALA A 1 102 ? 8.711 -20.375 8.578 1 98.5 102 ALA A CA 1
ATOM 824 C C . ALA A 1 102 ? 9.766 -19.359 8.977 1 98.5 102 ALA A C 1
ATOM 826 O O . ALA A 1 102 ? 10.703 -19.094 8.227 1 98.5 102 ALA A O 1
ATOM 827 N N . VAL A 1 103 ? 9.648 -18.797 10.18 1 98.19 103 VAL A N 1
ATOM 828 C CA . VAL A 1 103 ? 10.562 -17.781 10.672 1 98.19 103 VAL A CA 1
ATOM 829 C C . VAL A 1 103 ? 11.945 -18.375 10.898 1 98.19 103 VAL A C 1
ATOM 831 O O . VAL A 1 103 ? 12.961 -17.781 10.531 1 98.19 103 VAL A O 1
ATOM 834 N N . ALA A 1 104 ? 11.992 -19.562 11.477 1 98.38 104 ALA A N 1
ATOM 835 C CA . ALA A 1 104 ? 13.258 -20.219 11.742 1 98.38 104 ALA A CA 1
ATOM 836 C C . ALA A 1 104 ? 14.023 -20.484 10.445 1 98.38 104 ALA A C 1
ATOM 838 O O . ALA A 1 104 ? 15.211 -20.156 10.344 1 98.38 104 ALA A O 1
ATOM 839 N N . MET A 1 105 ? 13.312 -21.031 9.469 1 98.38 105 MET A N 1
ATOM 840 C CA . MET A 1 105 ? 13.953 -21.297 8.188 1 98.38 105 MET A CA 1
ATOM 841 C C . MET A 1 105 ? 14.336 -20 7.48 1 98.38 105 MET A C 1
ATOM 843 O O . MET A 1 105 ? 15.359 -19.938 6.801 1 98.38 105 MET A O 1
ATOM 847 N N . GLY A 1 106 ? 13.508 -19 7.633 1 97.62 106 GLY A N 1
ATOM 848 C CA . GLY A 1 106 ? 13.836 -17.688 7.082 1 97.62 106 GLY A CA 1
ATOM 849 C C . GLY A 1 106 ? 15.078 -17.078 7.695 1 97.62 106 GLY A C 1
ATOM 850 O O . GLY A 1 106 ? 15.891 -16.469 6.996 1 97.62 106 GLY A O 1
ATOM 851 N N . LEU A 1 107 ? 15.227 -17.203 8.984 1 98 107 LEU A N 1
ATOM 852 C CA . LEU A 1 107 ? 16.391 -16.688 9.68 1 98 107 LEU A CA 1
ATOM 853 C C . LEU A 1 107 ? 17.656 -17.438 9.258 1 98 107 LEU A C 1
ATOM 855 O O . LEU A 1 107 ? 18.719 -16.828 9.109 1 98 107 LEU A O 1
ATOM 859 N N . ILE A 1 108 ? 17.547 -18.75 9.062 1 97.81 108 ILE A N 1
ATOM 860 C CA . ILE A 1 108 ? 18.688 -19.531 8.586 1 97.81 108 ILE A CA 1
ATOM 861 C C . ILE A 1 108 ? 19.094 -19.062 7.191 1 97.81 108 ILE A C 1
ATOM 863 O O . ILE A 1 108 ? 20.281 -18.938 6.891 1 97.81 108 ILE A O 1
ATOM 867 N N . LEU A 1 109 ? 18.125 -18.781 6.414 1 97.31 109 LEU A N 1
ATOM 868 C CA . LEU A 1 109 ? 18.391 -18.25 5.082 1 97.31 109 LEU A CA 1
ATOM 869 C C . LEU A 1 109 ? 19.141 -16.922 5.168 1 97.31 109 LEU A C 1
ATOM 871 O O . LEU A 1 109 ? 20.078 -16.672 4.406 1 97.31 109 LEU A O 1
ATOM 875 N N . PHE A 1 110 ? 18.672 -16.109 6.094 1 96.56 110 PHE A N 1
ATOM 876 C CA . PHE A 1 110 ? 19.328 -14.836 6.316 1 96.56 110 PHE A CA 1
ATOM 877 C C . PHE A 1 110 ? 20.781 -15.031 6.707 1 96.56 110 PHE A C 1
ATOM 879 O O . PHE A 1 110 ? 21.672 -14.375 6.164 1 96.56 110 PHE A O 1
ATOM 886 N N . ILE A 1 111 ? 21.078 -15.953 7.605 1 96.69 111 ILE A N 1
ATOM 887 C CA . ILE A 1 111 ? 22.422 -16.234 8.062 1 96.69 111 ILE A CA 1
ATOM 888 C C . ILE A 1 111 ? 23.281 -16.734 6.898 1 96.69 111 ILE A C 1
ATOM 890 O O . ILE A 1 111 ? 24.469 -16.422 6.805 1 96.69 111 ILE A O 1
ATOM 894 N N . ASN A 1 112 ? 22.672 -17.406 5.91 1 96.25 112 ASN A N 1
ATOM 895 C CA . ASN A 1 112 ? 23.391 -17.969 4.773 1 96.25 112 ASN A CA 1
ATOM 896 C C . ASN A 1 112 ? 23.516 -16.969 3.633 1 96.25 112 ASN A C 1
ATOM 898 O O . ASN A 1 112 ? 24.188 -17.25 2.637 1 96.25 112 ASN A O 1
ATOM 902 N N . THR A 1 113 ? 22.875 -15.859 3.715 1 95.69 113 THR A N 1
ATOM 903 C CA . THR A 1 113 ? 22.875 -14.891 2.629 1 95.69 113 THR A CA 1
ATOM 904 C C . THR A 1 113 ? 23.25 -13.5 3.146 1 95.69 113 THR A C 1
ATOM 906 O O . THR A 1 113 ? 24.406 -13.25 3.506 1 95.69 113 THR A O 1
ATOM 909 N N . ASN A 1 114 ? 22.266 -12.484 3.234 1 94.69 114 ASN A N 1
ATOM 910 C CA . ASN A 1 114 ? 22.594 -11.148 3.703 1 94.69 114 ASN A CA 1
ATOM 911 C C . ASN A 1 114 ? 21.359 -10.414 4.219 1 94.69 114 ASN A C 1
ATOM 913 O O . ASN A 1 114 ? 20.281 -11.008 4.305 1 94.69 114 ASN A O 1
ATOM 917 N N . TYR A 1 115 ? 21.438 -9.211 4.598 1 92.5 115 TYR A N 1
ATOM 918 C CA . TYR A 1 115 ? 20.406 -8.422 5.273 1 92.5 115 TYR A CA 1
ATOM 919 C C . TYR A 1 115 ? 19.25 -8.109 4.328 1 92.5 115 TYR A C 1
ATOM 921 O O . TYR A 1 115 ? 18.141 -7.848 4.773 1 92.5 115 TYR A O 1
ATOM 929 N N . ILE A 1 116 ? 19.547 -8.148 3.086 1 94.44 116 ILE A N 1
ATOM 930 C CA . ILE A 1 116 ? 18.484 -7.887 2.117 1 94.44 116 ILE A CA 1
ATOM 931 C C . ILE A 1 116 ? 17.406 -8.961 2.234 1 94.44 116 ILE A C 1
ATOM 933 O O . ILE A 1 116 ? 16.203 -8.648 2.213 1 94.44 116 ILE A O 1
ATOM 937 N N . LEU A 1 117 ? 17.844 -10.172 2.402 1 96.5 117 LEU A N 1
ATOM 938 C CA . LEU A 1 117 ? 16.891 -11.266 2.553 1 96.5 117 LEU A CA 1
ATOM 939 C C . LEU A 1 117 ? 16.094 -11.117 3.844 1 96.5 117 LEU A C 1
ATOM 941 O O . LEU A 1 117 ? 14.914 -11.477 3.896 1 96.5 117 LEU A O 1
ATOM 945 N N . LEU A 1 118 ? 16.766 -10.68 4.867 1 95.88 118 LEU A N 1
ATOM 946 C CA . LEU A 1 118 ? 16.078 -10.438 6.129 1 95.88 118 LEU A CA 1
ATOM 947 C C . LEU A 1 118 ? 14.984 -9.391 5.953 1 95.88 118 LEU A C 1
ATOM 949 O O . LEU A 1 118 ? 13.852 -9.586 6.398 1 95.88 118 LEU A O 1
ATOM 953 N N . ILE A 1 119 ? 15.297 -8.352 5.277 1 95.12 119 ILE A N 1
ATOM 954 C CA . ILE A 1 119 ? 14.352 -7.254 5.059 1 95.12 119 ILE A CA 1
ATOM 955 C C . ILE A 1 119 ? 13.188 -7.742 4.203 1 95.12 119 ILE A C 1
ATOM 957 O O . ILE A 1 119 ? 12.023 -7.504 4.535 1 95.12 119 ILE A O 1
ATOM 961 N N . LEU A 1 120 ? 13.492 -8.453 3.137 1 95.94 120 LEU A N 1
ATOM 962 C CA . LEU A 1 120 ? 12.453 -8.984 2.258 1 95.94 120 LEU A CA 1
ATOM 963 C C . LEU A 1 120 ? 11.555 -9.961 3.006 1 95.94 120 LEU A C 1
ATOM 965 O O . LEU A 1 120 ? 10.344 -9.977 2.803 1 95.94 120 LEU A O 1
ATOM 969 N N . GLY A 1 121 ? 12.211 -10.758 3.838 1 96.69 121 GLY A N 1
ATOM 970 C CA . GLY A 1 121 ? 11.445 -11.68 4.656 1 96.69 121 GLY A CA 1
ATOM 971 C C . GLY A 1 121 ? 10.516 -10.984 5.629 1 96.69 121 GLY A C 1
ATOM 972 O O . GLY A 1 121 ? 9.336 -11.344 5.734 1 96.69 121 GLY A O 1
ATOM 973 N N . ILE A 1 122 ? 10.984 -9.984 6.336 1 97.12 122 ILE A N 1
ATOM 974 C CA . ILE A 1 122 ? 10.195 -9.242 7.312 1 97.12 122 ILE A CA 1
ATOM 975 C C . ILE A 1 122 ? 9.008 -8.578 6.617 1 97.12 122 ILE A C 1
ATOM 977 O O . ILE A 1 122 ? 7.871 -8.664 7.094 1 97.12 122 ILE A O 1
ATOM 981 N N . ILE A 1 123 ? 9.258 -7.992 5.492 1 96.94 123 ILE A N 1
ATOM 982 C CA . ILE A 1 123 ? 8.203 -7.316 4.746 1 96.94 123 ILE A CA 1
ATOM 983 C C . ILE A 1 123 ? 7.184 -8.344 4.25 1 96.94 123 ILE A C 1
ATOM 985 O O . ILE A 1 123 ? 5.977 -8.148 4.402 1 96.94 123 ILE A O 1
ATOM 989 N N . SER A 1 124 ? 7.641 -9.43 3.691 1 97.25 124 SER A N 1
ATOM 990 C CA . SER A 1 124 ? 6.75 -10.445 3.135 1 97.25 124 SER A CA 1
ATOM 991 C C . SER A 1 124 ? 5.906 -11.094 4.227 1 97.25 124 SER A C 1
ATOM 993 O O . SER A 1 124 ? 4.703 -11.289 4.055 1 97.25 124 SER A O 1
ATOM 995 N N . PHE A 1 125 ? 6.574 -11.406 5.352 1 96.88 125 PHE A N 1
ATOM 996 C CA . PHE A 1 125 ? 5.832 -11.992 6.465 1 96.88 125 PHE A CA 1
ATOM 997 C C . PHE A 1 125 ? 4.84 -10.992 7.043 1 96.88 125 PHE A C 1
ATOM 999 O O . PHE A 1 125 ? 3.697 -11.344 7.344 1 96.88 125 PHE A O 1
ATOM 1006 N N . GLY A 1 126 ? 5.266 -9.781 7.16 1 96.88 126 GLY A N 1
ATOM 1007 C CA . GLY A 1 126 ? 4.379 -8.742 7.66 1 96.88 126 GLY A CA 1
ATOM 1008 C C . GLY A 1 126 ? 3.141 -8.555 6.805 1 96.88 126 GLY A C 1
ATOM 1009 O O . GLY A 1 126 ? 2.021 -8.547 7.32 1 96.88 126 GLY A O 1
ATOM 1010 N N . VAL A 1 127 ? 3.357 -8.445 5.543 1 95.81 127 VAL A N 1
ATOM 1011 C CA . VAL A 1 127 ? 2.246 -8.258 4.617 1 95.81 127 VAL A CA 1
ATOM 1012 C C . VAL A 1 127 ? 1.361 -9.5 4.613 1 95.81 127 VAL A C 1
ATOM 1014 O O . VAL A 1 127 ? 0.133 -9.398 4.555 1 95.81 127 VAL A O 1
ATOM 1017 N N . GLY A 1 128 ? 1.993 -10.688 4.703 1 94.75 128 GLY A N 1
ATOM 1018 C CA . GLY A 1 128 ? 1.219 -11.914 4.77 1 94.75 128 GLY A CA 1
ATOM 1019 C C . GLY A 1 128 ? 0.292 -11.977 5.969 1 94.75 128 GLY A C 1
ATOM 1020 O O . GLY A 1 128 ? -0.87 -12.367 5.844 1 94.75 128 GLY A O 1
ATOM 1021 N N . ILE A 1 129 ? 0.795 -11.57 7.023 1 94.88 129 ILE A N 1
ATOM 1022 C CA . ILE A 1 129 ? -0.006 -11.57 8.242 1 94.88 129 ILE A CA 1
ATOM 1023 C C . ILE A 1 129 ? -1.107 -10.516 8.133 1 94.88 129 ILE A C 1
ATOM 1025 O O . ILE A 1 129 ? -2.271 -10.797 8.438 1 94.88 129 ILE A O 1
ATOM 1029 N N . LEU A 1 130 ? -0.765 -9.367 7.645 1 95.25 130 LEU A N 1
ATOM 1030 C CA . LEU A 1 130 ? -1.742 -8.289 7.516 1 95.25 130 LEU A CA 1
ATOM 1031 C C . LEU A 1 130 ? -2.781 -8.625 6.449 1 95.25 130 LEU A C 1
ATOM 1033 O O . LEU A 1 130 ? -3.896 -8.094 6.48 1 95.25 130 LEU A O 1
ATOM 1037 N N . TYR A 1 131 ? -2.369 -9.414 5.602 1 95 131 TYR A N 1
ATOM 1038 C CA . TYR A 1 131 ? -3.287 -9.859 4.559 1 95 131 TYR A CA 1
ATOM 1039 C C . TYR A 1 131 ? -4.449 -10.648 5.156 1 95 131 TYR A C 1
ATOM 1041 O O . TYR A 1 131 ? -5.598 -10.492 4.73 1 95 131 TYR A O 1
ATOM 1049 N N . SER A 1 132 ? -4.141 -11.453 6.188 1 93.25 132 SER A N 1
ATOM 1050 C CA . SER A 1 132 ? -5.113 -12.414 6.691 1 93.25 132 SER A CA 1
ATOM 1051 C C . SER A 1 132 ? -5.59 -12.039 8.094 1 93.25 132 SER A C 1
ATOM 1053 O O . SER A 1 132 ? -6.625 -12.523 8.555 1 93.25 132 SER A O 1
ATOM 1055 N N . PHE A 1 133 ? -4.832 -11.18 8.68 1 91.56 133 PHE A N 1
ATOM 1056 C CA . PHE A 1 133 ? -5.098 -10.875 10.086 1 91.56 133 PHE A CA 1
ATOM 1057 C C . PHE A 1 133 ? -5.215 -9.375 10.305 1 91.56 133 PHE A C 1
ATOM 1059 O O . PHE A 1 133 ? -4.73 -8.578 9.492 1 91.56 133 PHE A O 1
ATOM 1066 N N . GLY A 1 134 ? -5.898 -9.031 11.43 1 89.25 134 GLY A N 1
ATOM 1067 C CA . GLY A 1 134 ? -6.027 -7.629 11.789 1 89.25 134 GLY A CA 1
ATOM 1068 C C . GLY A 1 134 ? -7.465 -7.141 11.781 1 89.25 134 GLY A C 1
ATOM 1069 O O . GLY A 1 134 ? -8.383 -7.898 11.453 1 89.25 134 GLY A O 1
ATOM 1070 N N . PRO A 1 135 ? -7.637 -5.828 12.109 1 87.62 135 PRO A N 1
ATOM 1071 C CA . PRO A 1 135 ? -8.992 -5.27 12.141 1 87.62 135 PRO A CA 1
ATOM 1072 C C . PRO A 1 135 ? -9.633 -5.195 10.75 1 87.62 135 PRO A C 1
ATOM 1074 O O . PRO A 1 135 ? -10.836 -5.406 10.609 1 87.62 135 PRO A O 1
ATOM 1077 N N . VAL A 1 136 ? -8.797 -4.863 9.805 1 91.81 136 VAL A N 1
ATOM 1078 C CA . VAL A 1 136 ? -9.242 -4.836 8.414 1 91.81 136 VAL A CA 1
ATOM 1079 C C . VAL A 1 136 ? -8.227 -5.566 7.535 1 91.81 136 VAL A C 1
ATOM 1081 O O . VAL A 1 136 ? -7.449 -4.934 6.82 1 91.81 136 VAL A O 1
ATOM 1084 N N . PRO A 1 137 ? -8.297 -6.887 7.543 1 94 137 PRO A N 1
ATOM 1085 C CA . PRO A 1 137 ? -7.352 -7.637 6.707 1 94 137 PRO A CA 1
ATOM 1086 C C . PRO A 1 137 ? -7.375 -7.191 5.246 1 94 137 PRO A C 1
ATOM 1088 O O . PRO A 1 137 ? -8.438 -6.859 4.715 1 94 137 PRO A O 1
ATOM 1091 N N . ILE A 1 138 ? -6.27 -7.27 4.621 1 94.31 138 ILE A N 1
ATOM 1092 C CA . ILE A 1 138 ? -6.121 -6.852 3.23 1 94.31 138 ILE A CA 1
ATOM 1093 C C . ILE A 1 138 ? -7.016 -7.707 2.336 1 94.31 138 ILE A C 1
ATOM 1095 O O . ILE A 1 138 ? -7.582 -7.215 1.358 1 94.31 138 ILE A O 1
ATOM 1099 N N . SER A 1 139 ? -7.199 -8.945 2.684 1 92.81 139 SER A N 1
ATOM 1100 C CA . SER A 1 139 ? -8 -9.875 1.895 1 92.81 139 SER A CA 1
ATOM 1101 C C . SER A 1 139 ? -9.469 -9.484 1.896 1 92.81 139 SER A C 1
ATOM 1103 O O . SER A 1 139 ? -10.242 -9.945 1.051 1 92.81 139 SER A O 1
ATOM 1105 N N . ARG A 1 140 ? -9.867 -8.641 2.84 1 92.56 140 ARG A N 1
ATOM 1106 C CA . ARG A 1 140 ? -11.258 -8.211 2.943 1 92.56 140 ARG A CA 1
ATOM 1107 C C . ARG A 1 140 ? -11.469 -6.871 2.248 1 92.56 140 ARG A C 1
ATOM 1109 O O . ARG A 1 140 ? -12.586 -6.336 2.25 1 92.56 140 ARG A O 1
ATOM 1116 N N . MET A 1 141 ? -10.406 -6.34 1.742 1 94.62 141 MET A N 1
ATOM 1117 C CA . MET A 1 141 ? -10.414 -5.07 1.02 1 94.62 141 MET A CA 1
ATOM 1118 C C . MET A 1 141 ? -10.297 -5.301 -0.483 1 94.62 141 MET A C 1
ATOM 1120 O O . MET A 1 141 ? -10.039 -6.422 -0.927 1 94.62 141 MET A O 1
ATOM 1124 N N . PRO A 1 142 ? -10.508 -4.219 -1.264 1 95.06 142 PRO A N 1
ATOM 1125 C CA . PRO A 1 142 ? -10.398 -4.387 -2.715 1 95.06 142 PRO A CA 1
ATOM 1126 C C . PRO A 1 142 ? -8.945 -4.457 -3.189 1 95.06 142 PRO A C 1
ATOM 1128 O O . PRO A 1 142 ? -8.688 -4.395 -4.391 1 95.06 142 PRO A O 1
ATOM 1131 N N . LEU A 1 143 ? -8.008 -4.77 -2.34 1 95.62 143 LEU A N 1
ATOM 1132 C CA . LEU A 1 143 ? -6.594 -4.781 -2.68 1 95.62 143 LEU A CA 1
ATOM 1133 C C . LEU A 1 143 ? -6.039 -6.203 -2.639 1 95.62 143 LEU A C 1
ATOM 1135 O O . LEU A 1 143 ? -4.855 -6.418 -2.912 1 95.62 143 LEU A O 1
ATOM 1139 N N . GLY A 1 144 ? -6.801 -7.117 -2.34 1 95.44 144 GLY A N 1
ATOM 1140 C CA . GLY A 1 144 ? -6.344 -8.492 -2.189 1 95.44 144 GLY A CA 1
ATOM 1141 C C . GLY A 1 144 ? -5.672 -9.031 -3.438 1 95.44 144 GLY A C 1
ATOM 1142 O O . GLY A 1 144 ? -4.617 -9.664 -3.355 1 95.44 144 GLY A O 1
ATOM 1143 N N . GLU A 1 145 ? -6.277 -8.758 -4.574 1 96.81 145 GLU A N 1
ATOM 1144 C CA . GLU A 1 145 ? -5.766 -9.258 -5.848 1 96.81 145 GLU A CA 1
ATOM 1145 C C . GLU A 1 145 ? -4.387 -8.688 -6.148 1 96.81 145 GLU A C 1
ATOM 1147 O O . GLU A 1 145 ? -3.475 -9.422 -6.539 1 96.81 145 GLU A O 1
ATOM 1152 N N . ILE A 1 146 ? -4.246 -7.453 -5.871 1 96.5 146 ILE A N 1
ATOM 1153 C CA . ILE A 1 146 ? -2.996 -6.777 -6.191 1 96.5 146 ILE A CA 1
ATOM 1154 C C . ILE A 1 146 ? -1.895 -7.246 -5.246 1 96.5 146 ILE A C 1
ATOM 1156 O O . ILE A 1 146 ? -0.781 -7.551 -5.684 1 96.5 146 ILE A O 1
ATOM 1160 N N . PHE A 1 147 ? -2.174 -7.332 -3.986 1 96.12 147 PHE A N 1
ATOM 1161 C CA . PHE A 1 147 ? -1.177 -7.711 -2.992 1 96.12 147 PHE A CA 1
ATOM 1162 C C . PHE A 1 147 ? -0.781 -9.172 -3.15 1 96.12 147 PHE A C 1
ATOM 1164 O O . PHE A 1 147 ? 0.403 -9.508 -3.096 1 96.12 147 PHE A O 1
ATOM 1171 N 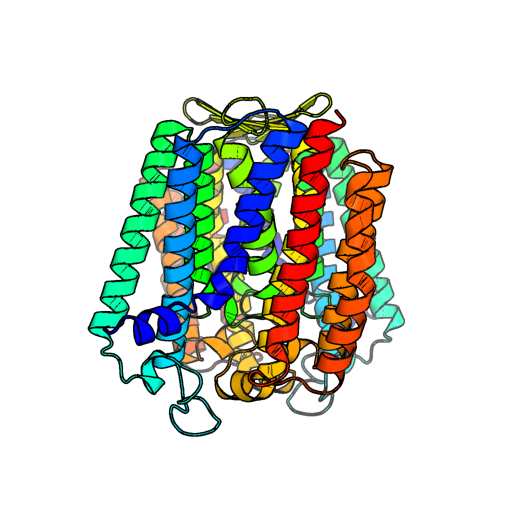N . SER A 1 148 ? -1.738 -10.039 -3.344 1 95.69 148 SER A N 1
ATOM 1172 C CA . SER A 1 148 ? -1.41 -11.445 -3.537 1 95.69 148 SER A CA 1
ATOM 1173 C C . SER A 1 148 ? -0.622 -11.656 -4.824 1 95.69 148 SER A C 1
ATOM 1175 O O . SER A 1 148 ? 0.392 -12.359 -4.832 1 95.69 148 SER A O 1
ATOM 1177 N N . GLY A 1 149 ? -1.105 -11.016 -5.883 1 97.56 149 GLY A N 1
ATOM 1178 C CA . GLY A 1 149 ? -0.382 -11.117 -7.141 1 97.56 149 GLY A CA 1
ATOM 1179 C C . GLY A 1 149 ? 1.047 -10.617 -7.051 1 97.56 149 GLY A C 1
ATOM 1180 O O . GLY A 1 149 ? 1.972 -11.266 -7.543 1 97.56 149 GLY A O 1
ATOM 1181 N N . PHE A 1 150 ? 1.207 -9.539 -6.43 1 97.88 150 PHE A N 1
ATOM 1182 C CA . PHE A 1 150 ? 2.525 -8.922 -6.371 1 97.88 150 PHE A CA 1
ATOM 1183 C C . PHE A 1 150 ? 3.453 -9.711 -5.453 1 97.88 150 PHE A C 1
ATOM 1185 O O . PHE A 1 150 ? 4.582 -10.031 -5.828 1 97.88 150 PHE A O 1
ATOM 1192 N N . PHE A 1 151 ? 3.057 -10.008 -4.277 1 96.94 151 PHE A N 1
ATOM 1193 C CA . PHE A 1 151 ? 3.941 -10.633 -3.301 1 96.94 151 PHE A CA 1
ATOM 1194 C C . PHE A 1 151 ? 4.152 -12.102 -3.627 1 96.94 151 PHE A C 1
ATOM 1196 O O . PHE A 1 151 ? 5.27 -12.617 -3.518 1 96.94 151 PHE A O 1
ATOM 1203 N N . MET A 1 152 ? 3.107 -12.742 -4.012 1 97.38 152 MET A N 1
ATOM 1204 C CA . MET A 1 152 ? 3.266 -14.156 -4.336 1 97.38 152 MET A CA 1
ATOM 1205 C C . MET A 1 152 ? 3.783 -14.336 -5.758 1 97.38 152 MET A C 1
ATOM 1207 O O . MET A 1 152 ? 4.645 -15.18 -6.012 1 97.38 152 MET A O 1
ATOM 1211 N N . GLY A 1 153 ? 3.336 -13.523 -6.641 1 98.19 153 GLY A N 1
ATOM 1212 C CA . GLY A 1 153 ? 3.684 -13.68 -8.047 1 98.19 153 GLY A CA 1
ATOM 1213 C C . GLY A 1 153 ? 5.008 -13.031 -8.406 1 98.19 153 GLY A C 1
ATOM 1214 O O . GLY A 1 153 ? 5.637 -13.406 -9.398 1 98.19 153 GLY A O 1
ATOM 1215 N N . PHE A 1 154 ? 5.438 -12.062 -7.68 1 98.5 154 PHE A N 1
ATOM 1216 C CA . PHE A 1 154 ? 6.672 -11.375 -8.031 1 98.5 154 PHE A CA 1
ATOM 1217 C C . PHE A 1 154 ? 7.719 -11.547 -6.938 1 98.5 154 PHE A C 1
ATOM 1219 O O . PHE A 1 154 ? 8.828 -12 -7.203 1 98.5 154 PHE A O 1
ATOM 1226 N N . ILE A 1 155 ? 7.371 -11.25 -5.715 1 98.31 155 ILE A N 1
ATOM 1227 C CA . ILE A 1 155 ? 8.359 -11.25 -4.641 1 98.31 155 ILE A CA 1
ATOM 1228 C C . ILE A 1 155 ? 8.906 -12.664 -4.445 1 98.31 155 ILE A C 1
ATOM 1230 O O . ILE A 1 155 ? 10.102 -12.852 -4.203 1 98.31 155 ILE A O 1
ATOM 1234 N N . ILE A 1 156 ? 7.992 -13.641 -4.555 1 98.25 156 ILE A N 1
ATOM 1235 C CA . ILE A 1 156 ? 8.453 -15.008 -4.371 1 98.25 156 ILE A CA 1
ATOM 1236 C C . ILE A 1 156 ? 9.477 -15.359 -5.449 1 98.25 156 ILE A C 1
ATOM 1238 O O . ILE A 1 156 ? 10.602 -15.766 -5.137 1 98.25 156 ILE A O 1
ATOM 1242 N N . PRO A 1 157 ? 9.219 -15.172 -6.734 1 98.25 157 PRO A N 1
ATOM 1243 C CA . PRO A 1 157 ? 10.258 -15.438 -7.734 1 98.25 157 PRO A CA 1
ATOM 1244 C C . PRO A 1 157 ? 11.508 -14.578 -7.531 1 98.25 157 PRO A C 1
ATOM 1246 O O . PRO A 1 157 ? 12.625 -15.062 -7.73 1 98.25 157 PRO A O 1
ATOM 1249 N N . PHE A 1 158 ? 11.367 -13.375 -7.176 1 97.75 158 PHE A N 1
ATOM 1250 C CA . PHE A 1 158 ? 12.5 -12.492 -6.941 1 97.75 158 PHE A CA 1
ATOM 1251 C C . PHE A 1 158 ? 13.406 -13.047 -5.852 1 97.75 158 PHE A C 1
ATOM 1253 O O . PHE A 1 158 ? 14.625 -13.148 -6.035 1 97.75 158 PHE A O 1
ATOM 1260 N N . VAL A 1 159 ? 12.773 -13.398 -4.742 1 97.81 159 VAL A N 1
ATOM 1261 C CA . VAL A 1 159 ? 13.547 -13.938 -3.627 1 97.81 159 VAL A CA 1
ATOM 1262 C C . VAL A 1 159 ? 14.156 -15.281 -4.023 1 97.81 159 VAL A C 1
ATOM 1264 O O . VAL A 1 159 ? 15.281 -15.602 -3.639 1 97.81 159 VAL A O 1
ATOM 1267 N N . SER A 1 160 ? 13.367 -16.031 -4.773 1 97.94 160 SER A N 1
ATOM 1268 C CA . SER A 1 160 ? 13.867 -17.312 -5.27 1 97.94 160 SER A CA 1
ATOM 1269 C C . SER A 1 160 ? 15.141 -17.125 -6.082 1 97.94 160 SER A C 1
ATOM 1271 O O . SER A 1 160 ? 16.094 -17.906 -5.945 1 97.94 160 SER A O 1
ATOM 1273 N N . ILE A 1 161 ? 15.219 -16.156 -6.863 1 97.19 161 ILE A N 1
ATOM 1274 C CA . ILE A 1 161 ? 16.422 -15.852 -7.641 1 97.19 161 ILE A CA 1
ATOM 1275 C C . ILE A 1 161 ? 17.516 -15.336 -6.715 1 97.19 161 ILE A C 1
ATOM 1277 O O . ILE A 1 161 ? 18.672 -15.773 -6.809 1 97.19 161 ILE A O 1
ATOM 1281 N N . TYR A 1 162 ? 17.125 -14.492 -5.836 1 96.94 162 TYR A N 1
ATOM 1282 C CA . TYR A 1 162 ? 18.078 -13.773 -4.992 1 96.94 162 TYR A CA 1
ATOM 1283 C C . TYR A 1 162 ? 18.844 -14.734 -4.09 1 96.94 162 TYR A C 1
ATOM 1285 O O . TYR A 1 162 ? 20.031 -14.531 -3.82 1 96.94 162 TYR A O 1
ATOM 1293 N N . ILE A 1 163 ? 18.203 -15.727 -3.629 1 97.19 163 ILE A N 1
ATOM 1294 C CA . ILE A 1 163 ? 18.844 -16.625 -2.668 1 97.19 163 ILE A CA 1
ATOM 1295 C C . ILE A 1 163 ? 20 -17.359 -3.34 1 97.19 163 ILE A C 1
ATOM 1297 O O . ILE A 1 163 ? 20.875 -17.906 -2.662 1 97.19 163 ILE A O 1
ATOM 1301 N N . HIS A 1 164 ? 20 -17.438 -4.668 1 96.31 164 HIS A N 1
ATOM 1302 C CA . HIS A 1 164 ? 21.078 -18.094 -5.402 1 96.31 164 HIS A CA 1
ATOM 1303 C C . HIS A 1 164 ? 22.172 -17.094 -5.781 1 96.31 164 HIS A C 1
ATOM 1305 O O . HIS A 1 164 ? 23.328 -17.469 -5.973 1 96.31 164 HIS A O 1
ATOM 1311 N N . ARG A 1 165 ? 21.797 -15.883 -5.863 1 92.88 165 ARG A N 1
ATOM 1312 C CA . ARG A 1 165 ? 22.703 -14.875 -6.41 1 92.88 165 ARG A CA 1
ATOM 1313 C C . ARG A 1 165 ? 22.891 -13.719 -5.43 1 92.88 165 ARG A C 1
ATOM 1315 O O . ARG A 1 165 ? 23 -12.562 -5.836 1 92.88 165 ARG A O 1
ATOM 1322 N N . TYR A 1 166 ? 22.812 -14.211 -4.176 1 89.94 166 TYR A N 1
ATOM 1323 C CA . TYR A 1 166 ? 22.938 -13.18 -3.15 1 89.94 166 TYR A CA 1
ATOM 1324 C C . TYR A 1 166 ? 24.312 -12.547 -3.154 1 89.94 166 TYR A C 1
ATOM 1326 O O . TYR A 1 166 ? 25.312 -13.234 -3.396 1 89.94 166 TYR A O 1
ATOM 1334 N N . ASN A 1 167 ? 24.562 -11.305 -3.488 1 87.44 167 ASN A N 1
ATOM 1335 C CA . ASN A 1 167 ? 25.797 -10.539 -3.502 1 87.44 167 ASN A CA 1
ATOM 1336 C C . ASN A 1 167 ? 26.438 -10.516 -4.891 1 87.44 167 ASN A C 1
ATOM 1338 O O . ASN A 1 167 ? 27.641 -10.352 -5.027 1 87.44 167 ASN A O 1
ATOM 1342 N N . LYS A 1 168 ? 25.688 -10.938 -5.844 1 89.69 168 LYS A N 1
ATOM 1343 C CA . LYS A 1 168 ? 26.234 -10.977 -7.195 1 89.69 168 LYS A CA 1
ATOM 1344 C C . LYS A 1 168 ? 25.656 -9.852 -8.055 1 89.69 168 LYS A C 1
ATOM 1346 O O . LYS A 1 168 ? 25.469 -10.023 -9.258 1 89.69 168 LYS A O 1
ATOM 1351 N N . GLY A 1 169 ? 25.281 -8.797 -7.395 1 86.31 169 GLY A N 1
ATOM 1352 C CA . GLY A 1 169 ? 25.062 -7.57 -8.148 1 86.31 169 GLY A CA 1
ATOM 1353 C C . GLY A 1 169 ? 23.594 -7.238 -8.344 1 86.31 169 GLY A C 1
ATOM 1354 O O . GLY A 1 169 ? 23.266 -6.18 -8.875 1 86.31 169 GLY A O 1
ATOM 1355 N N . LEU A 1 170 ? 22.656 -8.109 -7.965 1 90.56 170 LEU A N 1
ATOM 1356 C CA . LEU A 1 170 ? 21.234 -7.77 -8.102 1 90.56 170 LEU A CA 1
ATOM 1357 C C . LEU A 1 170 ? 20.859 -6.629 -7.16 1 90.56 170 LEU A C 1
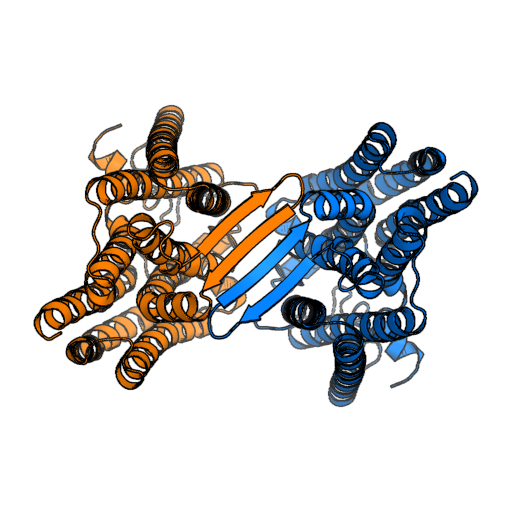ATOM 1359 O O . LEU A 1 170 ? 20.391 -5.582 -7.609 1 90.56 170 LEU A O 1
ATOM 1363 N N . ILE A 1 171 ? 21.031 -6.723 -5.957 1 92.5 171 ILE A N 1
ATOM 1364 C CA . ILE A 1 171 ? 20.891 -5.711 -4.918 1 92.5 171 ILE A CA 1
ATOM 1365 C C . ILE A 1 171 ? 21.984 -5.879 -3.865 1 92.5 171 ILE A C 1
ATOM 1367 O O . ILE A 1 171 ? 22.188 -6.977 -3.342 1 92.5 171 ILE A O 1
ATOM 1371 N N . ASP A 1 172 ? 22.672 -4.832 -3.652 1 91.88 172 ASP A N 1
ATOM 1372 C CA . ASP A 1 172 ? 23.703 -4.816 -2.605 1 91.88 172 ASP A CA 1
ATOM 1373 C C . ASP A 1 172 ? 23.453 -3.672 -1.625 1 91.88 172 ASP A C 1
ATOM 1375 O O . ASP A 1 172 ? 23.062 -2.576 -2.025 1 91.88 172 ASP A O 1
ATOM 1379 N N . MET A 1 173 ? 23.609 -4.016 -0.42 1 91.44 173 MET A N 1
ATOM 1380 C CA . MET A 1 173 ? 23.375 -3.02 0.62 1 91.44 173 MET A CA 1
ATOM 1381 C C . MET A 1 173 ? 24.531 -2.977 1.608 1 91.44 173 MET A C 1
ATOM 1383 O O . MET A 1 173 ? 25.062 -4.02 2.004 1 91.44 173 MET A O 1
ATOM 1387 N N . ASN A 1 174 ? 24.984 -1.8 1.847 1 90.06 174 ASN A N 1
ATOM 1388 C CA . ASN A 1 174 ? 26.031 -1.572 2.846 1 90.06 174 ASN A CA 1
ATOM 1389 C C . ASN A 1 174 ? 25.609 -0.517 3.863 1 90.06 174 ASN A C 1
ATOM 1391 O O . ASN A 1 174 ? 25.062 0.524 3.494 1 90.06 174 ASN A O 1
ATOM 1395 N N . ILE A 1 175 ? 25.672 -0.848 5.078 1 86.25 175 ILE A N 1
ATOM 1396 C CA . ILE A 1 175 ? 25.297 0.072 6.148 1 86.25 175 ILE A CA 1
ATOM 1397 C C . ILE A 1 175 ? 26.562 0.573 6.852 1 86.25 175 ILE A C 1
ATOM 1399 O O . ILE A 1 175 ? 27.406 -0.223 7.277 1 86.25 175 ILE A O 1
ATOM 1403 N N . ASN A 1 176 ? 26.812 1.804 6.73 1 83.56 176 ASN A N 1
ATOM 1404 C CA . ASN A 1 176 ? 27.875 2.441 7.5 1 83.56 176 ASN A CA 1
ATOM 1405 C C . ASN A 1 176 ? 27.312 3.48 8.469 1 83.56 176 ASN A C 1
ATOM 1407 O O . ASN A 1 176 ? 26.828 4.527 8.047 1 83.56 176 ASN A O 1
ATOM 1411 N N . LEU A 1 177 ? 27.469 3.287 9.695 1 81.5 177 LEU A N 1
ATOM 1412 C CA . LEU A 1 177 ? 26.984 4.184 10.734 1 81.5 177 LEU A CA 1
ATOM 1413 C C . LEU A 1 177 ? 25.516 4.535 10.508 1 81.5 177 LEU A C 1
ATOM 1415 O O . LEU A 1 177 ? 24.656 3.652 10.523 1 81.5 177 LEU A O 1
ATOM 1419 N N . SER A 1 178 ? 25.266 5.824 9.984 1 83.06 178 SER A N 1
ATOM 1420 C CA . SER A 1 178 ? 23.891 6.285 9.812 1 83.06 178 SER A CA 1
ATOM 1421 C C . SER A 1 178 ? 23.5 6.293 8.336 1 83.06 178 SER A C 1
ATOM 1423 O O . SER A 1 178 ? 22.375 6.652 7.996 1 83.06 178 SER A O 1
ATOM 1425 N N . GLN A 1 179 ? 24.438 5.711 7.562 1 89.12 179 GLN A N 1
ATOM 1426 C CA . GLN A 1 179 ? 24.188 5.766 6.125 1 89.12 179 GLN A CA 1
ATOM 1427 C C . GLN A 1 179 ? 23.969 4.367 5.547 1 89.12 179 GLN A C 1
ATOM 1429 O O . GLN A 1 179 ? 24.656 3.418 5.945 1 89.12 179 GLN A O 1
ATOM 1434 N N . LEU A 1 180 ? 22.984 4.316 4.766 1 91.19 180 LEU A N 1
ATOM 1435 C CA . LEU A 1 180 ? 22.688 3.098 4.016 1 91.19 180 LEU A CA 1
ATOM 1436 C C . LEU A 1 180 ? 22.969 3.291 2.529 1 91.19 180 LEU A C 1
ATOM 1438 O O . LEU A 1 180 ? 22.484 4.25 1.924 1 91.19 180 LEU A O 1
ATOM 1442 N N . ILE A 1 181 ? 23.859 2.518 2.01 1 91.81 181 ILE A N 1
ATOM 1443 C CA . ILE A 1 181 ? 24.141 2.557 0.581 1 91.81 181 ILE A CA 1
ATOM 1444 C C . ILE A 1 181 ? 23.562 1.321 -0.099 1 91.81 181 ILE A C 1
ATOM 1446 O O . ILE A 1 181 ? 23.891 0.19 0.258 1 91.81 181 ILE A O 1
ATOM 1450 N N . VAL A 1 182 ? 22.719 1.557 -1.01 1 91.88 182 VAL A N 1
ATOM 1451 C CA . VAL A 1 182 ? 22.078 0.459 -1.731 1 91.88 182 VAL A CA 1
ATOM 1452 C C . VAL A 1 182 ? 22.438 0.545 -3.215 1 91.88 182 VAL A C 1
ATOM 1454 O O . VAL A 1 182 ? 22.266 1.596 -3.84 1 91.88 182 VAL A O 1
ATOM 1457 N N . LYS A 1 183 ? 23.016 -0.478 -3.738 1 91 183 LYS A N 1
ATOM 1458 C CA . LYS A 1 183 ? 23.25 -0.641 -5.172 1 91 183 LYS A CA 1
ATOM 1459 C C . LYS A 1 183 ? 22.219 -1.585 -5.789 1 91 183 LYS A C 1
ATOM 1461 O O . LYS A 1 183 ? 22.078 -2.725 -5.344 1 91 183 LYS A O 1
ATOM 1466 N N . PHE A 1 184 ? 21.469 -1.126 -6.684 1 90.5 184 PHE A N 1
ATOM 1467 C CA . PHE A 1 184 ? 20.297 -1.804 -7.234 1 90.5 184 PHE A CA 1
ATOM 1468 C C . PHE A 1 184 ? 20.391 -1.887 -8.75 1 90.5 184 PHE A C 1
ATOM 1470 O O . PHE A 1 184 ? 20.5 -0.862 -9.43 1 90.5 184 PHE A O 1
ATOM 1477 N N . ASP A 1 185 ? 20.484 -3.123 -9.328 1 93.62 185 ASP A N 1
ATOM 1478 C CA . ASP A 1 185 ? 20.391 -3.311 -10.773 1 93.62 185 ASP A CA 1
ATOM 1479 C C . ASP A 1 185 ? 18.938 -3.256 -11.25 1 93.62 185 ASP A C 1
ATOM 1481 O O . ASP A 1 185 ? 18.297 -4.293 -11.414 1 93.62 185 ASP A O 1
ATOM 1485 N N . PHE A 1 186 ? 18.453 -2.086 -11.547 1 91.56 186 PHE A N 1
ATOM 1486 C CA . PHE A 1 186 ? 17.031 -1.864 -11.805 1 91.56 186 PHE A CA 1
ATOM 1487 C C . PHE A 1 186 ? 16.594 -2.555 -13.094 1 91.56 186 PHE A C 1
ATOM 1489 O O . PHE A 1 186 ? 15.469 -3.02 -13.211 1 91.56 186 PHE A O 1
ATOM 1496 N N . LEU A 1 187 ? 17.438 -2.646 -14.086 1 92.5 187 LEU A N 1
ATOM 1497 C CA . LEU A 1 187 ? 17.078 -3.309 -15.336 1 92.5 187 LEU A CA 1
ATOM 1498 C C . LEU A 1 187 ? 16.828 -4.797 -15.109 1 92.5 187 LEU A C 1
ATOM 1500 O O . LEU A 1 187 ? 15.852 -5.348 -15.617 1 92.5 187 LEU A O 1
ATOM 1504 N N . GLU A 1 188 ? 17.688 -5.383 -14.352 1 93.75 188 GLU A N 1
ATOM 1505 C CA . GLU A 1 188 ? 17.516 -6.801 -14.055 1 93.75 188 GLU A CA 1
ATOM 1506 C C . GLU A 1 188 ? 16.25 -7.051 -13.242 1 93.75 188 GLU A C 1
ATOM 1508 O O . GLU A 1 188 ? 15.562 -8.047 -13.461 1 93.75 188 GLU A O 1
ATOM 1513 N N . VAL A 1 189 ? 15.953 -6.203 -12.398 1 94.81 189 VAL A N 1
ATOM 1514 C CA . VAL A 1 189 ? 14.75 -6.344 -11.586 1 94.81 189 VAL A CA 1
ATOM 1515 C C . VAL A 1 189 ? 13.508 -6.195 -12.461 1 94.81 189 VAL A C 1
ATOM 1517 O O . VAL A 1 189 ? 12.523 -6.914 -12.281 1 94.81 189 VAL A O 1
ATOM 1520 N N . ILE A 1 190 ? 13.547 -5.289 -13.391 1 95.19 190 ILE A N 1
ATOM 1521 C CA . ILE A 1 190 ? 12.445 -5.113 -14.328 1 95.19 190 ILE A CA 1
ATOM 1522 C C . ILE A 1 190 ? 12.258 -6.391 -15.148 1 95.19 190 ILE A C 1
ATOM 1524 O O . ILE A 1 190 ? 11.133 -6.824 -15.383 1 95.19 190 ILE A O 1
ATOM 1528 N N . ILE A 1 191 ? 13.32 -6.957 -15.547 1 96.38 191 ILE A N 1
ATOM 1529 C CA . ILE A 1 191 ? 13.281 -8.203 -16.297 1 96.38 191 ILE A CA 1
ATOM 1530 C C . ILE A 1 191 ? 12.641 -9.305 -15.453 1 96.38 191 ILE A C 1
ATOM 1532 O O . ILE A 1 191 ? 11.766 -10.031 -15.93 1 96.38 191 ILE A O 1
ATOM 1536 N N . ILE A 1 192 ? 13.031 -9.375 -14.211 1 96.94 192 ILE A N 1
ATOM 1537 C CA . ILE A 1 192 ? 12.469 -10.367 -13.305 1 96.94 192 ILE A CA 1
ATOM 1538 C C . ILE A 1 192 ? 10.977 -10.125 -13.125 1 96.94 192 ILE A C 1
ATOM 1540 O O . ILE A 1 192 ? 10.188 -11.078 -13.062 1 96.94 192 ILE A O 1
ATOM 1544 N N . PHE A 1 193 ? 10.594 -8.891 -13.047 1 97.94 193 PHE A N 1
ATOM 1545 C CA . PHE A 1 193 ? 9.18 -8.555 -12.953 1 97.94 193 PHE A CA 1
ATOM 1546 C C . PHE A 1 193 ? 8.422 -9.039 -14.18 1 97.94 193 PHE A C 1
ATOM 1548 O O . PHE A 1 193 ? 7.348 -9.641 -14.062 1 97.94 193 PHE A O 1
ATOM 1555 N N . LEU A 1 194 ? 9.008 -8.82 -15.305 1 97.62 194 LEU A N 1
ATOM 1556 C CA . LEU A 1 194 ? 8.367 -9.203 -16.562 1 97.62 194 LEU A CA 1
ATOM 1557 C C . LEU A 1 194 ? 8.227 -10.719 -16.641 1 97.62 194 LEU A C 1
ATOM 1559 O O . LEU A 1 194 ? 7.164 -11.227 -17.031 1 97.62 194 LEU A O 1
ATOM 1563 N N . ILE A 1 195 ? 9.227 -11.438 -16.266 1 97.06 195 ILE A N 1
ATOM 1564 C CA . ILE A 1 195 ? 9.156 -12.891 -16.391 1 97.06 195 ILE A CA 1
ATOM 1565 C C . ILE A 1 195 ? 8.172 -13.445 -15.359 1 97.06 195 ILE A C 1
ATOM 1567 O O . ILE A 1 195 ? 7.648 -14.547 -15.531 1 97.06 195 ILE A O 1
ATOM 1571 N N . SER A 1 196 ? 7.859 -12.633 -14.281 1 98.44 196 SER A N 1
ATOM 1572 C CA . SER A 1 196 ? 6.977 -13.078 -13.211 1 98.44 196 SER A CA 1
ATOM 1573 C C . SER A 1 196 ? 5.523 -12.727 -13.508 1 98.44 196 SER A C 1
ATOM 1575 O O . SER A 1 196 ? 4.617 -13.133 -12.781 1 98.44 196 SER A O 1
ATOM 1577 N N . LEU A 1 197 ? 5.277 -12.008 -14.539 1 98.5 197 LEU A N 1
ATOM 1578 C CA . LEU A 1 197 ? 3.963 -11.43 -14.805 1 98.5 197 LEU A CA 1
ATOM 1579 C C . LEU A 1 197 ? 2.91 -12.523 -14.953 1 98.5 197 LEU A C 1
ATOM 1581 O O . LEU A 1 197 ? 1.797 -12.391 -14.438 1 98.5 197 LEU A O 1
ATOM 1585 N N . PRO A 1 198 ? 3.225 -13.641 -15.633 1 98.31 198 PRO A N 1
ATOM 1586 C CA . PRO A 1 198 ? 2.219 -14.703 -15.703 1 98.31 198 PRO A CA 1
ATOM 1587 C C . PRO A 1 198 ? 1.82 -15.234 -14.328 1 98.31 198 PRO A C 1
ATOM 1589 O O . PRO A 1 198 ? 0.643 -15.508 -14.086 1 98.31 198 PRO A O 1
ATOM 1592 N N . ALA A 1 199 ? 2.777 -15.32 -13.461 1 98.5 199 ALA A N 1
ATOM 1593 C CA . ALA A 1 199 ? 2.48 -15.742 -12.094 1 98.5 199 ALA A CA 1
ATOM 1594 C C . ALA A 1 199 ? 1.681 -14.68 -11.352 1 98.5 199 ALA A C 1
ATOM 1596 O O . ALA A 1 199 ? 0.722 -14.992 -10.641 1 98.5 199 ALA A O 1
ATOM 1597 N N . ILE A 1 200 ? 2.047 -13.406 -11.547 1 98.62 200 ILE A N 1
ATOM 1598 C CA . ILE A 1 200 ? 1.379 -12.297 -10.891 1 98.62 200 ILE A CA 1
ATOM 1599 C C . ILE A 1 200 ? -0.1 -12.281 -11.273 1 98.62 200 ILE A C 1
ATOM 1601 O O . ILE A 1 200 ? -0.972 -12.289 -10.398 1 98.62 200 ILE A O 1
ATOM 1605 N N . VAL A 1 201 ? -0.345 -12.305 -12.555 1 98.25 201 VAL A N 1
ATOM 1606 C CA . VAL A 1 201 ? -1.715 -12.164 -13.039 1 98.25 201 VAL A CA 1
ATOM 1607 C C . VAL A 1 201 ? -2.504 -13.43 -12.734 1 98.25 201 VAL A C 1
ATOM 1609 O O . VAL A 1 201 ? -3.699 -13.375 -12.43 1 98.25 201 VAL A O 1
ATOM 1612 N N . GLY A 1 202 ? -1.823 -14.578 -12.828 1 97.69 202 GLY A N 1
ATOM 1613 C CA . GLY A 1 202 ? -2.492 -15.828 -12.5 1 97.69 202 GLY A CA 1
ATOM 1614 C C . GLY A 1 202 ? -2.971 -15.898 -11.062 1 97.69 202 GLY A C 1
ATOM 1615 O O . GLY A 1 202 ? -4.109 -16.281 -10.797 1 97.69 202 GLY A O 1
ATOM 1616 N N . ILE A 1 203 ? -2.133 -15.492 -10.172 1 97.5 203 ILE A N 1
ATOM 1617 C CA . ILE A 1 203 ? -2.471 -15.523 -8.75 1 97.5 203 ILE A CA 1
ATOM 1618 C C . ILE A 1 203 ? -3.551 -14.484 -8.453 1 97.5 203 ILE A C 1
ATOM 1620 O O . ILE A 1 203 ? -4.504 -14.758 -7.723 1 97.5 203 ILE A O 1
ATOM 1624 N N . SER A 1 204 ? -3.412 -13.312 -9.031 1 98.12 204 SER A N 1
ATOM 1625 C CA . SER A 1 204 ? -4.445 -12.289 -8.898 1 98.12 204 SER A CA 1
ATOM 1626 C C . SER A 1 204 ? -5.801 -12.812 -9.367 1 98.12 204 SER A C 1
ATOM 1628 O O . SER A 1 204 ? -6.824 -12.539 -8.734 1 98.12 204 SER A O 1
ATOM 1630 N N . ASN A 1 205 ? -5.77 -13.57 -10.422 1 98.12 205 ASN A N 1
ATOM 1631 C CA . ASN A 1 205 ? -7.012 -14.078 -10.992 1 98.12 205 ASN A CA 1
ATOM 1632 C C . ASN A 1 205 ? -7.629 -15.156 -10.117 1 98.12 205 ASN A C 1
ATOM 1634 O O . ASN A 1 205 ? -8.852 -15.289 -10.055 1 98.12 205 ASN A O 1
ATOM 1638 N N . ILE A 1 206 ? -6.773 -15.922 -9.508 1 96 206 ILE A N 1
ATOM 1639 C CA . ILE A 1 206 ? -7.312 -16.891 -8.562 1 96 206 ILE A CA 1
ATOM 1640 C C . ILE A 1 206 ? -8.094 -16.172 -7.465 1 96 206 ILE A C 1
ATOM 1642 O O . ILE A 1 206 ? -9.227 -16.547 -7.156 1 96 206 ILE A O 1
ATOM 1646 N N . MET A 1 207 ? -7.5 -15.148 -6.969 1 95.69 207 MET A N 1
ATOM 1647 C CA . MET A 1 207 ? -8.164 -14.375 -5.922 1 95.69 207 MET A CA 1
ATOM 1648 C C . MET A 1 207 ? -9.406 -13.68 -6.465 1 95.69 207 MET A C 1
ATOM 1650 O O . MET A 1 207 ? -10.445 -13.648 -5.801 1 95.69 207 MET A O 1
ATOM 1654 N N . LEU A 1 208 ? -9.273 -13.156 -7.609 1 97.94 208 LEU A N 1
ATOM 1655 C CA . LEU A 1 208 ? -10.406 -12.477 -8.234 1 97.94 208 LEU A CA 1
ATOM 1656 C C . LEU A 1 208 ? -11.57 -13.43 -8.445 1 97.94 208 LEU A C 1
ATOM 1658 O O . LEU A 1 208 ? -12.719 -13.102 -8.133 1 97.94 208 LEU A O 1
ATOM 1662 N N . ALA A 1 209 ? -11.273 -14.602 -8.945 1 97.38 209 ALA A N 1
ATOM 1663 C CA . ALA A 1 209 ? -12.305 -15.617 -9.148 1 97.38 209 ALA A CA 1
ATOM 1664 C C . ALA A 1 209 ? -12.969 -15.992 -7.832 1 97.38 209 ALA A C 1
ATOM 1666 O O . ALA A 1 209 ? -14.195 -16.125 -7.758 1 97.38 209 ALA A O 1
ATOM 1667 N N . ASN A 1 210 ? -12.133 -16.156 -6.84 1 93.88 210 ASN A N 1
ATOM 1668 C CA . ASN A 1 210 ? -12.648 -16.469 -5.508 1 93.88 210 ASN A CA 1
ATOM 1669 C C . ASN A 1 210 ? -13.625 -15.398 -5.027 1 93.88 210 ASN A C 1
ATOM 1671 O O . ASN A 1 210 ? -14.719 -15.727 -4.562 1 93.88 210 ASN A O 1
ATOM 1675 N N . ASN A 1 211 ? -13.281 -14.18 -5.195 1 96.38 211 ASN A N 1
ATOM 1676 C CA . ASN A 1 211 ? -14.086 -13.07 -4.707 1 96.38 211 ASN A CA 1
ATOM 1677 C C . ASN A 1 211 ? -15.344 -12.867 -5.555 1 96.38 211 ASN A C 1
ATOM 1679 O O . ASN A 1 211 ? -16.391 -12.461 -5.043 1 96.38 211 ASN A O 1
ATOM 1683 N N . ILE A 1 212 ? -15.242 -13.156 -6.863 1 97.56 212 ILE A N 1
ATOM 1684 C CA . ILE A 1 212 ? -16.406 -13.078 -7.73 1 97.56 212 ILE A CA 1
ATOM 1685 C C . ILE A 1 212 ? -17.453 -14.109 -7.289 1 97.56 212 ILE A C 1
ATOM 1687 O O . ILE A 1 212 ? -18.641 -13.797 -7.211 1 97.56 212 ILE A O 1
ATOM 1691 N N . CYS A 1 213 ? -17.047 -15.289 -6.926 1 96 213 CYS A N 1
ATOM 1692 C CA . CYS A 1 213 ? -17.938 -16.375 -6.516 1 96 213 CYS A CA 1
ATOM 1693 C C . CYS A 1 213 ? -18.594 -16.062 -5.184 1 96 213 CYS A C 1
ATOM 1695 O O . CYS A 1 213 ? -19.703 -16.516 -4.914 1 96 213 CYS A O 1
ATOM 1697 N N . ASP A 1 214 ? -17.938 -15.188 -4.41 1 93.06 214 ASP A N 1
ATOM 1698 C CA . ASP A 1 214 ? -18.375 -15.016 -3.025 1 93.06 214 ASP A CA 1
ATOM 1699 C C . ASP A 1 214 ? -19 -13.641 -2.811 1 93.06 214 ASP A C 1
ATOM 1701 O O . ASP A 1 214 ? -19.125 -13.18 -1.673 1 93.06 214 ASP A O 1
ATOM 1705 N N . ILE A 1 215 ? -19.391 -12.984 -3.842 1 94.44 215 ILE A N 1
ATOM 1706 C CA . ILE A 1 215 ? -19.859 -11.602 -3.746 1 94.44 215 ILE A CA 1
ATOM 1707 C C . ILE A 1 215 ? -20.953 -11.508 -2.699 1 94.44 215 ILE A C 1
ATOM 1709 O O . ILE A 1 215 ? -20.891 -10.688 -1.78 1 94.44 215 ILE A O 1
ATOM 1713 N N . GLU A 1 216 ? -22 -12.367 -2.711 1 91.88 216 GLU A N 1
ATOM 1714 C CA . GLU A 1 216 ? -23.141 -12.297 -1.803 1 91.88 216 GLU A CA 1
ATOM 1715 C C . GLU A 1 216 ? -22.719 -12.609 -0.369 1 91.88 216 GLU A C 1
ATOM 1717 O O . GLU A 1 216 ? -23.078 -11.883 0.56 1 91.88 216 GLU A O 1
ATOM 1722 N N . ASP A 1 217 ? -21.938 -13.656 -0.266 1 89 217 ASP A N 1
ATOM 1723 C CA . ASP A 1 217 ? -21.453 -14.031 1.058 1 89 217 ASP A CA 1
ATOM 1724 C C . ASP A 1 217 ? -20.562 -12.938 1.648 1 89 217 ASP A C 1
ATOM 1726 O O . ASP A 1 217 ? -20.609 -12.672 2.852 1 89 217 ASP A O 1
ATOM 1730 N N . ASP A 1 218 ? -19.781 -12.32 0.8 1 90.81 218 ASP A N 1
ATOM 1731 C CA . ASP A 1 218 ? -18.859 -11.281 1.241 1 90.81 218 ASP A CA 1
ATOM 1732 C C . ASP A 1 218 ? -19.609 -10.055 1.749 1 90.81 218 ASP A C 1
ATOM 1734 O O . ASP A 1 218 ? -19.25 -9.484 2.783 1 90.81 218 ASP A O 1
ATOM 1738 N N . ILE A 1 219 ? -20.594 -9.656 1.053 1 89.12 219 ILE A N 1
ATOM 1739 C CA . ILE A 1 219 ? -21.391 -8.508 1.459 1 89.12 219 ILE A CA 1
ATOM 1740 C C . ILE A 1 219 ? -22.016 -8.781 2.824 1 89.12 219 ILE A C 1
ATOM 1742 O O . ILE A 1 219 ? -21.984 -7.922 3.713 1 89.12 219 ILE A O 1
ATOM 1746 N N . GLU A 1 220 ? -22.484 -10.016 3.018 1 88.19 220 GLU A N 1
ATOM 1747 C CA . GLU A 1 220 ? -23.141 -10.398 4.27 1 88.19 220 GLU A CA 1
ATOM 1748 C C . GLU A 1 220 ? -22.141 -10.383 5.43 1 88.19 220 GLU A C 1
ATOM 1750 O O . GLU A 1 220 ? -22.516 -10.078 6.562 1 88.19 220 GLU A O 1
ATOM 1755 N N . ASN A 1 221 ? -20.969 -10.672 5.145 1 88 221 ASN A N 1
ATOM 1756 C CA . ASN A 1 221 ? -19.953 -10.766 6.184 1 88 221 ASN A CA 1
ATOM 1757 C C . ASN A 1 221 ? -19.109 -9.5 6.262 1 88 221 ASN A C 1
ATOM 1759 O O . ASN A 1 221 ? -18.031 -9.5 6.855 1 88 221 ASN A O 1
ATOM 1763 N N . LYS A 1 222 ? -19.484 -8.406 5.539 1 88.06 222 LYS A N 1
ATOM 1764 C CA . LYS A 1 222 ? -18.844 -7.094 5.559 1 88.06 222 LYS A CA 1
ATOM 1765 C C . LYS A 1 222 ? -17.422 -7.168 5.02 1 88.06 222 LYS A C 1
ATOM 1767 O O . LYS A 1 222 ? -16.5 -6.582 5.598 1 88.06 222 LYS A O 1
ATOM 1772 N N . ARG A 1 223 ? -17.266 -8.102 4.113 1 91.06 223 ARG A N 1
ATOM 1773 C CA . ARG A 1 223 ? -16.078 -8.172 3.285 1 91.06 223 ARG A CA 1
ATOM 1774 C C . ARG A 1 223 ? -16.281 -7.453 1.958 1 91.06 223 ARG A C 1
ATOM 1776 O O . ARG A 1 223 ? -17.047 -7.918 1.104 1 91.06 223 ARG A O 1
ATOM 1783 N N . TYR A 1 224 ? -15.625 -6.336 1.835 1 94.19 224 TYR A N 1
ATOM 1784 C CA . TYR A 1 224 ? -15.859 -5.547 0.631 1 94.19 224 TYR A CA 1
ATOM 1785 C C . TYR A 1 224 ? -14.664 -5.617 -0.311 1 94.19 224 TYR A C 1
ATOM 1787 O O . TYR A 1 224 ? -13.836 -4.707 -0.334 1 94.19 224 TYR A O 1
ATOM 1795 N N . THR A 1 225 ? -14.688 -6.66 -1.081 1 95.38 225 THR A N 1
ATOM 1796 C CA . THR A 1 225 ? -13.594 -6.969 -1.986 1 95.38 225 THR A CA 1
ATOM 1797 C C . THR A 1 225 ? -13.758 -6.238 -3.314 1 95.38 225 THR A C 1
ATOM 1799 O O . THR A 1 225 ? -14.734 -5.5 -3.504 1 95.38 225 THR A O 1
ATOM 1802 N N . LEU A 1 226 ? -12.883 -6.402 -4.199 1 96.25 226 LEU A N 1
ATOM 1803 C CA . LEU A 1 226 ? -12.781 -5.664 -5.453 1 96.25 226 LEU A CA 1
ATOM 1804 C C . LEU A 1 226 ? -14.039 -5.848 -6.293 1 96.25 226 LEU A C 1
ATOM 1806 O O . LEU A 1 226 ? -14.609 -4.871 -6.785 1 96.25 226 LEU A O 1
ATOM 1810 N N . PRO A 1 227 ? -14.578 -7.051 -6.449 1 97.06 227 PRO A N 1
ATOM 1811 C CA . PRO A 1 227 ? -15.773 -7.234 -7.277 1 97.06 227 PRO A CA 1
ATOM 1812 C C . PRO A 1 227 ? -16.984 -6.465 -6.75 1 97.06 227 PRO A C 1
ATOM 1814 O O . PRO A 1 227 ? -17.875 -6.098 -7.523 1 97.06 227 PRO A O 1
ATOM 1817 N N . ILE A 1 228 ? -17.016 -6.273 -5.457 1 94.5 228 ILE A N 1
ATOM 1818 C CA . ILE A 1 228 ? -18.125 -5.535 -4.863 1 94.5 228 ILE A CA 1
ATOM 1819 C C . ILE A 1 228 ? -18.047 -4.066 -5.266 1 94.5 228 ILE A C 1
ATOM 1821 O O . ILE A 1 228 ? -19.062 -3.418 -5.488 1 94.5 228 ILE A O 1
ATOM 1825 N N . TYR A 1 229 ? -16.844 -3.576 -5.438 1 92.25 229 TYR A N 1
ATOM 1826 C CA . TYR A 1 229 ? -16.641 -2.178 -5.797 1 92.25 229 TYR A CA 1
ATOM 1827 C C . TYR A 1 229 ? -16.906 -1.954 -7.281 1 92.25 229 TYR A C 1
ATOM 1829 O O . TYR A 1 229 ? -17.547 -0.974 -7.664 1 92.25 229 TYR A O 1
ATOM 1837 N N . ILE A 1 230 ? -16.469 -2.889 -8.086 1 93.81 230 ILE A N 1
ATOM 1838 C CA . ILE A 1 230 ? -16.5 -2.584 -9.516 1 93.81 230 ILE A CA 1
ATOM 1839 C C . ILE A 1 230 ? -17.641 -3.342 -10.188 1 93.81 230 ILE A C 1
ATOM 1841 O O . ILE A 1 230 ? -17.969 -3.07 -11.344 1 93.81 230 ILE A O 1
ATOM 1845 N N . GLY A 1 231 ? -18.266 -4.309 -9.508 1 94.44 231 GLY A N 1
ATOM 1846 C CA . GLY A 1 231 ? -19.359 -5.09 -10.047 1 94.44 231 GLY A CA 1
ATOM 1847 C C . GLY A 1 231 ? -18.922 -6.375 -10.711 1 94.44 231 GLY A C 1
ATOM 1848 O O . GLY A 1 231 ? -17.766 -6.496 -11.133 1 94.44 231 GLY A O 1
ATOM 1849 N N . LYS A 1 232 ? -19.812 -7.32 -10.859 1 96.75 232 LYS A N 1
ATOM 1850 C CA . LYS A 1 232 ? -19.531 -8.656 -11.383 1 96.75 232 LYS A CA 1
ATOM 1851 C C . LYS A 1 232 ? -19.109 -8.594 -12.844 1 96.75 232 LYS A C 1
ATOM 1853 O O . LYS A 1 232 ? -18.125 -9.242 -13.234 1 96.75 232 LYS A O 1
ATOM 1858 N N . GLU A 1 233 ? -19.734 -7.789 -13.633 1 97.19 233 GLU A N 1
ATOM 1859 C CA . GLU A 1 233 ? -19.453 -7.719 -15.062 1 97.19 233 GLU A CA 1
ATOM 1860 C C . GLU A 1 233 ? -18.031 -7.215 -15.312 1 97.19 233 GLU A C 1
ATOM 1862 O O . GLU A 1 233 ? -17.281 -7.828 -16.062 1 97.19 233 GLU A O 1
ATOM 1867 N N . LYS A 1 234 ? -17.703 -6.137 -14.664 1 97.12 234 LYS A N 1
ATOM 1868 C CA . LYS A 1 234 ? -16.359 -5.586 -14.828 1 97.12 234 LYS A CA 1
ATOM 1869 C C . LYS A 1 234 ? -15.305 -6.531 -14.266 1 97.12 234 LYS A C 1
ATOM 1871 O O . LYS A 1 234 ? -14.188 -6.602 -14.781 1 97.12 234 LYS A O 1
ATOM 1876 N N . SER A 1 235 ? -15.641 -7.211 -13.203 1 98.25 235 SER A N 1
ATOM 1877 C CA . SER A 1 235 ? -14.727 -8.18 -12.617 1 98.25 235 SER A CA 1
ATOM 1878 C C . SER A 1 235 ? -14.43 -9.32 -13.586 1 98.25 235 SER A C 1
ATOM 1880 O O . SER A 1 235 ? -13.289 -9.773 -13.688 1 98.25 235 SER A O 1
ATOM 1882 N N . LEU A 1 236 ? -15.484 -9.758 -14.273 1 98.56 236 LEU A N 1
ATOM 1883 C CA . LEU A 1 236 ? -15.312 -10.828 -15.242 1 98.56 236 LEU A CA 1
ATOM 1884 C C . LEU A 1 236 ? -14.438 -10.375 -16.406 1 98.56 236 LEU A C 1
ATOM 1886 O O . LEU A 1 236 ? -13.594 -11.141 -16.891 1 98.56 236 LEU A O 1
ATOM 1890 N N . LYS A 1 237 ? -14.594 -9.188 -16.828 1 98.38 237 LYS A N 1
ATOM 1891 C CA . LYS A 1 237 ? -13.742 -8.641 -17.891 1 98.38 237 LYS A CA 1
ATOM 1892 C C . LYS A 1 237 ? -12.289 -8.547 -17.422 1 98.38 237 LYS A C 1
ATOM 1894 O O . LYS A 1 237 ? -11.375 -8.883 -18.172 1 98.38 237 LYS A O 1
ATOM 1899 N N . LEU A 1 238 ? -12.18 -8.047 -16.203 1 98.19 238 LEU A N 1
ATOM 1900 C CA . LEU A 1 238 ? -10.836 -7.973 -15.641 1 98.19 238 LEU A CA 1
ATOM 1901 C C . LEU A 1 238 ? -10.188 -9.352 -15.594 1 98.19 238 LEU A C 1
ATOM 1903 O O . LEU A 1 238 ? -9.016 -9.5 -15.953 1 98.19 238 LEU A O 1
ATOM 1907 N N . PHE A 1 239 ? -10.953 -10.367 -15.195 1 98.56 239 PHE A N 1
ATOM 1908 C CA . PHE A 1 239 ? -10.516 -11.75 -15.133 1 98.56 239 PHE A CA 1
ATOM 1909 C C . PHE A 1 239 ? -9.977 -12.211 -16.484 1 98.56 239 PHE A C 1
ATOM 1911 O O . PHE A 1 239 ? -8.875 -12.758 -16.562 1 98.56 239 PHE A O 1
ATOM 1918 N N . LYS A 1 240 ? -10.656 -11.875 -17.438 1 98.44 240 LYS A N 1
ATOM 1919 C CA . LYS A 1 240 ? -10.289 -12.25 -18.812 1 98.44 240 LYS A CA 1
ATOM 1920 C C . LYS A 1 240 ? -9.055 -11.484 -19.266 1 98.44 240 LYS A C 1
ATOM 1922 O O . LYS A 1 240 ? -8.094 -12.086 -19.766 1 98.44 240 LYS A O 1
ATOM 1927 N N . TYR A 1 241 ? -8.969 -10.242 -19.062 1 98.31 241 TYR A N 1
ATOM 1928 C CA . TYR A 1 241 ? -7.91 -9.391 -19.609 1 98.31 241 TYR A CA 1
ATOM 1929 C C . TYR A 1 241 ? -6.586 -9.656 -18.906 1 98.31 241 TYR A C 1
ATOM 1931 O O . TYR A 1 241 ? -5.516 -9.516 -19.5 1 98.31 241 TYR A O 1
ATOM 1939 N N . LEU A 1 242 ? -6.66 -10.008 -17.672 1 98.38 242 LEU A N 1
ATOM 1940 C CA . LEU A 1 242 ? -5.434 -10.328 -16.938 1 98.38 242 LEU A CA 1
ATOM 1941 C C . LEU A 1 242 ? -4.695 -11.484 -17.594 1 98.38 242 LEU A C 1
ATOM 1943 O O . LEU A 1 242 ? -3.469 -11.461 -17.703 1 98.38 242 LEU A O 1
ATOM 1947 N N . TYR A 1 243 ? -5.457 -12.492 -18.078 1 98.19 243 TYR A N 1
ATOM 1948 C CA . TYR A 1 243 ? -4.812 -13.594 -18.797 1 98.19 243 TYR A CA 1
ATOM 1949 C C . TYR A 1 243 ? -4.145 -13.109 -20.062 1 98.19 243 TYR A C 1
ATOM 1951 O O . TYR A 1 243 ? -3.012 -13.492 -20.375 1 98.19 243 TYR A O 1
ATOM 1959 N N . TYR A 1 244 ? -4.801 -12.266 -20.734 1 98.12 244 TYR A N 1
ATOM 1960 C CA . TYR A 1 244 ? -4.266 -11.789 -22.016 1 98.12 244 TYR A CA 1
ATOM 1961 C C . TYR A 1 244 ? -3.016 -10.945 -21.797 1 98.12 244 TYR A C 1
ATOM 1963 O O . TYR A 1 244 ? -2.1 -10.961 -22.625 1 98.12 244 TYR A O 1
ATOM 1971 N N . ILE A 1 245 ? -3.002 -10.211 -20.75 1 98.12 245 ILE A N 1
ATOM 1972 C CA . ILE A 1 245 ? -1.818 -9.43 -20.406 1 98.12 245 ILE A CA 1
ATOM 1973 C C . ILE A 1 245 ? -0.62 -10.359 -20.234 1 98.12 245 ILE A C 1
ATOM 1975 O O . ILE A 1 245 ? 0.491 -10.039 -20.656 1 98.12 245 ILE A O 1
ATOM 1979 N N . ALA A 1 246 ? -0.838 -11.492 -19.609 1 97.94 246 ALA A N 1
ATOM 1980 C CA . ALA A 1 246 ? 0.228 -12.477 -19.438 1 97.94 246 ALA A CA 1
ATOM 1981 C C . ALA A 1 246 ? 0.761 -12.961 -20.781 1 97.94 246 ALA A C 1
ATOM 1983 O O . ALA A 1 246 ? 1.976 -13.055 -20.969 1 97.94 246 ALA A O 1
ATOM 1984 N N . TYR A 1 247 ? -0.106 -13.234 -21.719 1 98.25 247 TYR A N 1
ATOM 1985 C CA . TYR A 1 247 ? 0.298 -13.742 -23.016 1 98.25 247 TYR A CA 1
ATOM 1986 C C . TYR A 1 247 ? 1.03 -12.672 -23.812 1 98.25 247 TYR A C 1
ATOM 1988 O O . TYR A 1 247 ? 2.039 -12.953 -24.469 1 98.25 247 TYR A O 1
ATOM 1996 N N . ILE A 1 248 ? 0.53 -11.484 -23.75 1 98.25 248 ILE A N 1
ATOM 1997 C CA . ILE A 1 248 ? 1.197 -10.375 -24.422 1 98.25 248 ILE A CA 1
ATOM 1998 C C . ILE A 1 248 ? 2.605 -10.203 -23.859 1 98.25 248 ILE A C 1
ATOM 2000 O O . ILE A 1 248 ? 3.562 -10.016 -24.625 1 98.25 248 ILE A O 1
ATOM 2004 N N . ASN A 1 249 ? 2.668 -10.281 -22.594 1 98.06 249 ASN A N 1
ATOM 2005 C CA . ASN A 1 249 ? 3.965 -10.164 -21.938 1 98.06 249 ASN A CA 1
ATOM 2006 C C . ASN A 1 249 ? 4.926 -11.258 -22.391 1 98.06 249 ASN A C 1
ATOM 2008 O O . ASN A 1 249 ? 6.109 -11 -22.609 1 98.06 249 ASN A O 1
ATOM 2012 N N . ILE A 1 250 ? 4.457 -12.461 -22.484 1 97.44 250 ILE A N 1
ATOM 2013 C CA . ILE A 1 250 ? 5.293 -13.578 -22.906 1 97.44 250 ILE A CA 1
ATOM 2014 C C . ILE A 1 250 ? 5.824 -13.32 -24.312 1 97.44 250 ILE A C 1
ATOM 2016 O O . ILE A 1 250 ? 7.016 -13.484 -24.578 1 97.44 250 ILE A O 1
ATOM 2020 N N . ILE A 1 251 ? 4.961 -12.844 -25.219 1 97.75 251 ILE A N 1
ATOM 2021 C CA . ILE A 1 251 ? 5.344 -12.531 -26.594 1 97.75 251 ILE A CA 1
ATOM 2022 C C . ILE A 1 251 ? 6.414 -11.445 -26.594 1 97.75 251 ILE A C 1
ATOM 2024 O O . ILE A 1 251 ? 7.449 -11.586 -27.25 1 97.75 251 ILE A O 1
ATOM 2028 N N . LEU A 1 252 ? 6.176 -10.438 -25.812 1 97.5 252 LEU A N 1
ATOM 2029 C CA . LEU A 1 252 ? 7.121 -9.328 -25.75 1 97.5 252 LEU A CA 1
ATOM 2030 C C . LEU A 1 252 ? 8.453 -9.789 -25.172 1 97.5 252 LEU A C 1
ATOM 2032 O O . LEU A 1 252 ? 9.516 -9.352 -25.625 1 97.5 252 LEU A O 1
ATOM 2036 N N . SER A 1 253 ? 8.391 -10.625 -24.188 1 96.69 253 SER A N 1
ATOM 2037 C CA . SER A 1 253 ? 9.609 -11.117 -23.547 1 96.69 253 SER A CA 1
ATOM 2038 C C . SER A 1 253 ? 10.43 -11.969 -24.5 1 96.69 253 SER A C 1
ATOM 2040 O O . SER A 1 253 ? 11.664 -11.992 -24.422 1 96.69 253 SER A O 1
ATOM 2042 N N . ILE A 1 254 ? 9.781 -12.664 -25.391 1 95.38 254 ILE A N 1
ATOM 2043 C CA . ILE A 1 254 ? 10.461 -13.445 -26.406 1 95.38 254 ILE A CA 1
ATOM 2044 C C . ILE A 1 254 ? 11.109 -12.508 -27.422 1 95.38 254 ILE A C 1
ATOM 2046 O O . ILE A 1 254 ? 12.281 -12.672 -27.781 1 95.38 254 ILE A O 1
ATOM 2050 N N . ILE A 1 255 ? 10.383 -11.508 -27.859 1 96.62 255 ILE A N 1
ATOM 2051 C CA . ILE A 1 255 ? 10.836 -10.555 -28.859 1 96.62 255 ILE A CA 1
ATOM 2052 C C . ILE A 1 255 ? 12.07 -9.82 -28.344 1 96.62 255 ILE A C 1
ATOM 2054 O O . ILE A 1 255 ? 13.039 -9.617 -29.094 1 96.62 255 ILE A O 1
ATOM 2058 N N . PHE A 1 256 ? 12.086 -9.516 -27.078 1 95.69 256 PHE A N 1
ATOM 2059 C CA . PHE A 1 256 ? 13.188 -8.758 -26.5 1 95.69 256 PHE A CA 1
ATOM 2060 C C . PHE A 1 256 ? 14.289 -9.688 -26.016 1 95.69 256 PHE A C 1
ATOM 2062 O O . PHE A 1 256 ? 15.2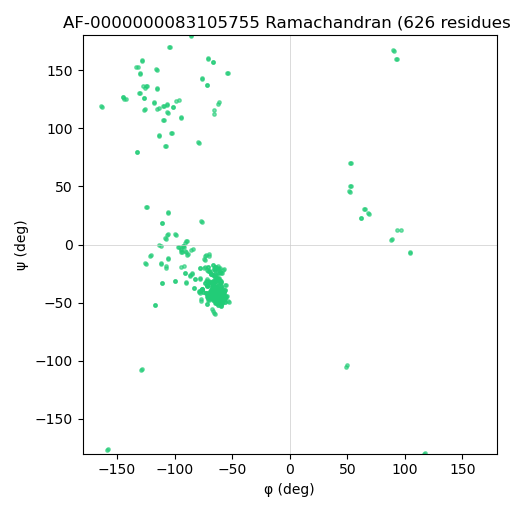19 -9.258 -25.328 1 95.69 256 PHE A O 1
ATOM 2069 N N . LYS A 1 257 ? 14.141 -10.984 -26.234 1 93.12 257 LYS A N 1
ATOM 2070 C CA . LYS A 1 257 ? 15.141 -12.016 -25.969 1 93.12 257 LYS A CA 1
ATOM 2071 C C . LYS A 1 257 ? 15.375 -12.18 -24.469 1 93.12 257 LYS A C 1
ATOM 2073 O O . LYS A 1 257 ? 16.484 -12.477 -24.031 1 93.12 257 LYS A O 1
ATOM 2078 N N . ILE A 1 258 ? 14.32 -11.836 -23.781 1 93.75 258 ILE A N 1
ATOM 2079 C CA . ILE A 1 258 ? 14.352 -12.078 -22.344 1 93.75 258 ILE A CA 1
ATOM 2080 C C . ILE A 1 258 ? 14.133 -13.562 -22.078 1 93.75 258 ILE A C 1
ATOM 2082 O O . ILE A 1 258 ? 14.773 -14.141 -21.188 1 93.75 258 ILE A O 1
ATOM 2086 N N . LEU A 1 259 ? 13.297 -14.133 -22.828 1 94.75 259 LEU A N 1
ATOM 2087 C CA . LEU A 1 259 ? 12.961 -15.555 -22.734 1 94.75 259 LEU A CA 1
ATOM 2088 C C . LEU A 1 259 ? 13.375 -16.297 -23.984 1 94.75 259 LEU A C 1
ATOM 2090 O O . LEU A 1 259 ? 13.453 -15.711 -25.062 1 94.75 259 LEU A O 1
ATOM 2094 N N . PRO A 1 260 ? 13.695 -17.562 -23.828 1 94.38 260 PRO A N 1
ATOM 2095 C CA . PRO A 1 260 ? 14.023 -18.344 -25.031 1 94.38 260 PRO A CA 1
ATOM 2096 C C . PRO A 1 260 ? 12.828 -18.547 -25.953 1 94.38 260 PRO A C 1
ATOM 2098 O O . PRO A 1 260 ? 11.68 -18.5 -25.516 1 94.38 260 PRO A O 1
ATOM 2101 N N . ILE A 1 261 ? 13.023 -18.797 -27.156 1 93.88 261 ILE A N 1
ATOM 2102 C CA . ILE A 1 261 ? 12.008 -18.906 -28.188 1 93.88 261 ILE A CA 1
ATOM 2103 C C . ILE A 1 261 ? 11.102 -20.109 -27.891 1 93.88 261 ILE A C 1
ATOM 2105 O O . ILE A 1 261 ? 9.93 -20.109 -28.266 1 93.88 261 ILE A O 1
ATOM 2109 N N . THR A 1 262 ? 11.586 -21.078 -27.109 1 95.12 262 THR A N 1
ATOM 2110 C CA . THR A 1 262 ? 10.82 -22.266 -26.75 1 95.12 262 THR A CA 1
ATOM 2111 C C . THR A 1 262 ? 9.602 -21.891 -25.906 1 95.12 262 THR A C 1
ATOM 2113 O O . THR A 1 262 ? 8.641 -22.656 -25.812 1 95.12 262 THR A O 1
ATOM 2116 N N . THR A 1 263 ? 9.609 -20.719 -25.312 1 96 263 THR A N 1
ATOM 2117 C CA . THR A 1 263 ? 8.5 -20.281 -24.469 1 96 263 THR A CA 1
ATOM 2118 C C . THR A 1 263 ? 7.266 -20 -25.312 1 96 263 THR A C 1
ATOM 2120 O O . THR A 1 263 ? 6.16 -19.859 -24.781 1 96 263 THR A O 1
ATOM 2123 N N . ILE A 1 264 ? 7.426 -19.984 -26.641 1 95.56 264 ILE A N 1
ATOM 2124 C CA . ILE A 1 264 ? 6.305 -19.766 -27.547 1 95.56 264 ILE A CA 1
ATOM 2125 C C . ILE A 1 264 ? 5.266 -20.859 -27.359 1 95.56 264 ILE A C 1
ATOM 2127 O O . ILE A 1 264 ? 4.09 -20.672 -27.688 1 95.56 264 ILE A O 1
ATOM 2131 N N . LEU A 1 265 ? 5.672 -22.016 -26.781 1 96.12 265 LEU A N 1
ATOM 2132 C CA . LEU A 1 265 ? 4.797 -23.156 -26.547 1 96.12 265 LEU A CA 1
ATOM 2133 C C . LEU A 1 265 ? 3.662 -22.781 -25.594 1 96.12 265 LEU A C 1
ATOM 2135 O O . LEU A 1 265 ? 2.59 -23.391 -25.641 1 96.12 265 LEU A O 1
ATOM 2139 N N . VAL A 1 266 ? 3.871 -21.797 -24.781 1 97.75 266 VAL A N 1
ATOM 2140 C CA . VAL A 1 266 ? 2.865 -21.375 -23.812 1 97.75 266 VAL A CA 1
ATOM 2141 C C . VAL A 1 266 ? 1.638 -20.828 -24.547 1 97.75 266 VAL A C 1
ATOM 2143 O O . VAL A 1 266 ? 0.517 -20.906 -24.031 1 97.75 266 VAL A O 1
ATOM 2146 N N . LEU A 1 267 ? 1.831 -20.297 -25.766 1 97.56 267 LEU A N 1
ATOM 2147 C CA . LEU A 1 267 ? 0.737 -19.703 -26.531 1 97.56 267 LEU A CA 1
ATOM 2148 C C . LEU A 1 267 ? -0.317 -20.75 -26.875 1 97.56 267 LEU A C 1
ATOM 2150 O O . LEU A 1 267 ? -1.494 -20.422 -27.031 1 97.56 267 LEU A O 1
ATOM 2154 N N . PHE A 1 268 ? 0.068 -22.016 -26.844 1 97.44 268 PHE A N 1
ATOM 2155 C CA . PHE A 1 268 ? -0.871 -23.078 -27.141 1 97.44 268 PHE A CA 1
ATOM 2156 C C . PHE A 1 268 ? -1.852 -23.281 -25.984 1 97.44 268 PHE A C 1
ATOM 2158 O O . PHE A 1 268 ? -2.918 -23.875 -26.172 1 97.44 268 PHE A O 1
ATOM 2165 N N . THR A 1 269 ? -1.483 -22.812 -24.828 1 98.19 269 THR A N 1
ATOM 2166 C CA . THR A 1 269 ? -2.377 -22.969 -23.688 1 98.19 269 THR A CA 1
ATOM 2167 C C . THR A 1 269 ? -3.572 -22.016 -23.812 1 98.19 269 THR A C 1
ATOM 2169 O O . THR A 1 269 ? -4.547 -22.156 -23.062 1 98.19 269 THR A O 1
ATOM 2172 N N . LEU A 1 270 ? -3.537 -21.109 -24.75 1 97.62 270 LEU A N 1
ATOM 2173 C CA . LEU A 1 270 ? -4.629 -20.156 -24.938 1 97.62 270 LEU A CA 1
ATOM 2174 C C . LEU A 1 270 ? -5.934 -20.891 -25.25 1 97.62 270 LEU A C 1
ATOM 2176 O O . LEU A 1 270 ? -7.012 -20.438 -24.875 1 97.62 270 LEU A O 1
ATOM 2180 N N . ILE A 1 271 ? -5.891 -22 -25.875 1 97.38 271 ILE A N 1
ATOM 2181 C CA . ILE A 1 271 ? -7.062 -22.766 -26.281 1 97.38 271 ILE A CA 1
ATOM 2182 C C . ILE A 1 271 ? -7.824 -23.25 -25.047 1 97.38 271 ILE A C 1
ATOM 2184 O O . ILE A 1 271 ? -8.977 -22.859 -24.828 1 97.38 271 ILE A O 1
ATOM 2188 N N . PRO A 1 272 ? -7.18 -24.031 -24.203 1 98 272 PRO A N 1
ATOM 2189 C CA . PRO A 1 272 ? -7.922 -24.453 -23.016 1 98 272 PRO A CA 1
ATOM 2190 C C . PRO A 1 272 ? -8.266 -23.281 -22.094 1 98 272 PRO A C 1
ATOM 2192 O O . PRO A 1 272 ? -9.289 -23.312 -21.406 1 98 272 PRO A O 1
ATOM 2195 N N . ILE A 1 273 ? -7.445 -22.25 -22.031 1 98.38 273 ILE A N 1
ATOM 2196 C CA . ILE A 1 273 ? -7.68 -21.109 -21.156 1 98.38 273 ILE A CA 1
ATOM 2197 C C . ILE A 1 273 ? -8.938 -20.359 -21.609 1 98.38 273 ILE A C 1
ATOM 2199 O O . ILE A 1 273 ? -9.766 -19.984 -20.766 1 98.38 273 ILE A O 1
ATOM 2203 N N . LYS A 1 274 ? -9.094 -20.141 -22.906 1 98.12 274 LYS A N 1
ATOM 2204 C CA . LYS A 1 274 ? -10.281 -19.469 -23.422 1 98.12 274 LYS A CA 1
ATOM 2205 C C . LYS A 1 274 ? -11.547 -20.266 -23.094 1 98.12 274 LYS A C 1
ATOM 2207 O O . LYS A 1 274 ? -12.57 -19.688 -22.719 1 98.12 274 LYS A O 1
ATOM 2212 N N . LYS A 1 275 ? -11.461 -21.547 -23.203 1 98.31 275 LYS A N 1
ATOM 2213 C CA . LYS A 1 275 ? -12.586 -22.406 -22.844 1 98.31 275 LYS A CA 1
ATOM 2214 C C . LYS A 1 275 ? -12.938 -22.266 -21.359 1 98.31 275 LYS A C 1
ATOM 2216 O O . LYS A 1 275 ? -14.109 -22.125 -21.016 1 98.31 275 LYS A O 1
ATOM 2221 N N . ASN A 1 276 ? -11.906 -22.328 -20.531 1 98.44 276 ASN A N 1
ATOM 2222 C CA . ASN A 1 276 ? -12.125 -22.203 -19.094 1 98.44 276 ASN A CA 1
ATOM 2223 C C . ASN A 1 276 ? -12.719 -20.844 -18.75 1 98.44 276 ASN A C 1
ATOM 2225 O O . ASN A 1 276 ? -13.555 -20.75 -17.844 1 98.44 276 ASN A O 1
ATOM 2229 N N . ILE A 1 277 ? -12.242 -19.812 -19.406 1 98.31 277 ILE A N 1
ATOM 2230 C CA . ILE A 1 277 ? -12.766 -18.469 -19.188 1 98.31 277 ILE A CA 1
ATOM 2231 C C . ILE A 1 277 ? -14.25 -18.422 -19.531 1 98.31 277 ILE A C 1
ATOM 2233 O O . ILE A 1 277 ? -15.055 -17.891 -18.766 1 98.31 277 ILE A O 1
ATOM 2237 N N . ASP A 1 278 ? -14.625 -19.016 -20.656 1 98.06 278 ASP A N 1
ATOM 2238 C CA . ASP A 1 278 ? -16.016 -19.031 -21.094 1 98.06 278 ASP A CA 1
ATOM 2239 C C . ASP A 1 278 ? -16.906 -19.766 -20.094 1 98.06 278 ASP A C 1
ATOM 2241 O O . ASP A 1 278 ? -18.016 -19.328 -19.797 1 98.06 278 ASP A O 1
ATOM 2245 N N . VAL A 1 279 ? -16.422 -20.859 -19.609 1 98.06 279 VAL A N 1
ATOM 2246 C CA . VAL A 1 279 ? -17.188 -21.641 -18.625 1 98.06 279 VAL A CA 1
ATOM 2247 C C . VAL A 1 279 ? -17.391 -20.812 -17.359 1 98.06 279 VAL A C 1
ATOM 2249 O O . VAL A 1 279 ? -18.5 -20.766 -16.812 1 98.06 279 VAL A O 1
ATOM 2252 N N . PHE A 1 280 ? -16.375 -20.125 -16.906 1 98.19 280 PHE A N 1
ATOM 2253 C CA . PHE A 1 280 ? -16.453 -19.312 -15.703 1 98.19 280 PHE A CA 1
ATOM 2254 C C . PHE A 1 280 ? -17.391 -18.125 -15.914 1 98.19 280 PHE A C 1
ATOM 2256 O O . PHE A 1 280 ? -18.094 -17.703 -14.992 1 98.19 280 PHE A O 1
ATOM 2263 N N . PHE A 1 281 ? -17.406 -17.594 -17.156 1 97.88 281 PHE A N 1
ATOM 2264 C CA . PHE A 1 281 ? -18.281 -16.469 -17.469 1 97.88 281 PHE A CA 1
ATOM 2265 C C . PHE A 1 281 ? -19.75 -16.875 -17.359 1 97.88 281 PHE A C 1
ATOM 2267 O O . PHE A 1 281 ? -20.594 -16.062 -16.984 1 97.88 281 PHE A O 1
ATOM 2274 N N . LYS A 1 282 ? -20.031 -18.125 -17.594 1 97.12 282 LYS A N 1
ATOM 2275 C CA . LYS A 1 282 ? -21.406 -18.609 -17.594 1 97.12 282 LYS A CA 1
ATOM 2276 C C . LYS A 1 282 ? -21.922 -18.812 -16.172 1 97.12 282 LYS A C 1
ATOM 2278 O O . LYS A 1 282 ? -23.078 -18.5 -15.883 1 97.12 282 LYS A O 1
ATOM 2283 N N . GLU A 1 283 ? -21.016 -19.359 -15.383 1 97.12 283 GLU A N 1
ATOM 2284 C CA . GLU A 1 283 ? -21.375 -19.625 -14 1 97.12 283 GLU A CA 1
ATOM 2285 C C . GLU A 1 283 ? -20.172 -19.406 -13.07 1 97.12 283 GLU A C 1
ATOM 2287 O O . GLU A 1 283 ? -19.078 -19.875 -13.344 1 97.12 283 GLU A O 1
ATOM 2292 N N . GLN A 1 284 ? -20.375 -18.594 -12.039 1 96.88 284 GLN A N 1
ATOM 2293 C CA . GLN A 1 284 ? -19.312 -18.344 -11.062 1 96.88 284 GLN A CA 1
ATOM 2294 C C . GLN A 1 284 ? -19.688 -18.906 -9.695 1 96.88 284 GLN A C 1
ATOM 2296 O O . GLN A 1 284 ? -20.391 -18.266 -8.914 1 96.88 284 GLN A O 1
ATOM 2301 N N . THR A 1 285 ? -19.266 -20.141 -9.383 1 94.44 285 THR A N 1
ATOM 2302 C CA . THR A 1 285 ? -19.484 -20.766 -8.094 1 94.44 285 THR A CA 1
ATOM 2303 C C . THR A 1 285 ? -18.203 -21.406 -7.574 1 94.44 285 THR A C 1
ATOM 2305 O O . THR A 1 285 ? -17.359 -21.844 -8.359 1 94.44 285 THR A O 1
ATOM 2308 N N . LYS A 1 286 ? -18.062 -21.516 -6.332 1 88.38 286 LYS A N 1
ATOM 2309 C CA . LYS A 1 286 ? -16.906 -22.125 -5.703 1 88.38 286 LYS A CA 1
ATOM 2310 C C . LYS A 1 286 ? -16.844 -23.625 -6.008 1 88.38 286 LYS A C 1
ATOM 2312 O O . LYS A 1 286 ? -15.766 -24.156 -6.266 1 88.38 286 LYS A O 1
ATOM 2317 N N . LYS A 1 287 ? -17.938 -24.141 -6.059 1 87.38 287 LYS A N 1
ATOM 2318 C CA . LYS A 1 287 ? -18.047 -25.594 -6.184 1 87.38 287 LYS A CA 1
ATOM 2319 C C . LYS A 1 287 ? -17.734 -26.047 -7.605 1 87.38 287 LYS A C 1
ATOM 2321 O O . LYS A 1 287 ? -16.953 -26.984 -7.816 1 87.38 287 LYS A O 1
ATOM 2326 N N . ASN A 1 288 ? -18.172 -25.281 -8.609 1 92.62 288 ASN A N 1
ATOM 2327 C CA . ASN A 1 288 ? -18.172 -25.828 -9.961 1 92.62 288 ASN A CA 1
ATOM 2328 C C . ASN A 1 288 ? -17.141 -25.141 -10.844 1 92.62 288 ASN A C 1
ATOM 2330 O O . ASN A 1 288 ? -16.547 -25.766 -11.719 1 92.62 288 ASN A O 1
ATOM 2334 N N . THR A 1 289 ? -16.922 -23.844 -10.594 1 95.88 289 THR A N 1
ATOM 2335 C CA . THR A 1 289 ? -16.188 -23.172 -11.656 1 95.88 289 THR A CA 1
ATOM 2336 C C . THR A 1 289 ? -14.945 -22.484 -11.117 1 95.88 289 THR A C 1
ATOM 2338 O O . THR A 1 289 ? -14.047 -22.125 -11.875 1 95.88 289 THR A O 1
ATOM 2341 N N . PHE A 1 290 ? -14.852 -22.297 -9.859 1 93.81 290 PHE A N 1
ATOM 2342 C CA . PHE A 1 290 ? -13.664 -21.688 -9.266 1 93.81 290 PHE A CA 1
ATOM 2343 C C . PHE A 1 290 ? -12.406 -22.453 -9.648 1 93.81 290 PHE A C 1
ATOM 2345 O O . PHE A 1 290 ? -11.359 -21.844 -9.891 1 93.81 290 PHE A O 1
ATOM 2352 N N . ILE A 1 291 ? -12.469 -23.719 -9.773 1 94.31 291 ILE A N 1
ATOM 2353 C CA . ILE A 1 291 ? -11.336 -24.594 -10.023 1 94.31 291 ILE A CA 1
ATOM 2354 C C . ILE A 1 291 ? -10.672 -24.234 -11.344 1 94.31 291 ILE A C 1
ATOM 2356 O O . ILE A 1 291 ? -9.477 -24.484 -11.539 1 94.31 291 ILE A O 1
ATOM 2360 N N . PHE A 1 292 ? -11.344 -23.625 -12.25 1 96.12 292 PHE A N 1
ATOM 2361 C CA . PHE A 1 292 ? -10.805 -23.281 -13.562 1 96.12 292 PHE A CA 1
ATOM 2362 C C . PHE A 1 292 ? -9.773 -22.172 -13.453 1 96.12 292 PHE A C 1
ATOM 2364 O O . PHE A 1 292 ? -8.844 -22.094 -14.266 1 96.12 292 PHE A O 1
ATOM 2371 N N . ALA A 1 293 ? -9.969 -21.281 -12.453 1 96.25 293 ALA A N 1
ATOM 2372 C CA . ALA A 1 293 ? -8.945 -20.266 -12.227 1 96.25 293 ALA A CA 1
ATOM 2373 C C . ALA A 1 293 ? -7.629 -20.906 -11.781 1 96.25 293 ALA A C 1
ATOM 2375 O O . ALA A 1 293 ? -6.555 -20.5 -12.242 1 96.25 293 ALA A O 1
ATOM 2376 N N . VAL A 1 294 ? -7.719 -21.875 -10.953 1 95.06 294 VAL A N 1
ATOM 2377 C CA . VAL A 1 294 ? -6.543 -22.594 -10.461 1 95.06 294 VAL A CA 1
ATOM 2378 C C . VAL A 1 294 ? -5.914 -23.391 -11.602 1 95.06 294 VAL A C 1
ATOM 2380 O O . VAL A 1 294 ? -4.695 -23.359 -11.797 1 95.06 294 VAL A O 1
ATOM 2383 N N . LYS A 1 295 ? -6.734 -24.062 -12.328 1 96.69 295 LYS A N 1
ATOM 2384 C CA . LYS A 1 295 ? -6.258 -24.859 -13.461 1 96.69 295 LYS A CA 1
ATOM 2385 C C . LYS A 1 295 ? -5.551 -23.984 -14.492 1 96.69 295 LYS A C 1
ATOM 2387 O O . LYS A 1 295 ? -4.496 -24.344 -15.008 1 96.69 295 LYS A O 1
ATOM 2392 N N . ASN A 1 296 ? -6.164 -22.875 -14.805 1 97.81 296 ASN A N 1
ATOM 2393 C CA . ASN A 1 296 ? -5.543 -21.938 -15.734 1 97.81 296 ASN A CA 1
ATOM 2394 C C . ASN A 1 296 ? -4.148 -21.531 -15.266 1 97.81 296 ASN A C 1
ATOM 2396 O O . ASN A 1 296 ? -3.207 -21.5 -16.062 1 97.81 296 ASN A O 1
ATOM 2400 N N . PHE A 1 297 ? -4.082 -21.234 -13.977 1 97.75 297 PHE A N 1
ATOM 2401 C CA . PHE A 1 297 ? -2.803 -20.828 -13.406 1 97.75 297 PHE A CA 1
ATOM 2402 C C . PHE A 1 297 ? -1.766 -21.938 -13.57 1 97.75 297 PHE A C 1
ATOM 2404 O O . PHE A 1 297 ? -0.648 -21.688 -14.023 1 97.75 297 PHE A O 1
ATOM 2411 N N . VAL A 1 298 ? -2.141 -23.141 -13.281 1 97.62 298 VAL A N 1
ATOM 2412 C CA . VAL A 1 298 ? -1.235 -24.281 -13.328 1 97.62 298 VAL A CA 1
ATOM 2413 C C . VAL A 1 298 ? -0.832 -24.547 -14.781 1 97.62 298 VAL A C 1
ATOM 2415 O O . VAL A 1 298 ? 0.351 -24.734 -15.078 1 97.62 298 VAL A O 1
ATOM 2418 N N . ILE A 1 299 ? -1.78 -24.516 -15.656 1 98 299 ILE A N 1
ATOM 2419 C CA . ILE A 1 299 ? -1.535 -24.828 -17.062 1 98 299 ILE A CA 1
ATOM 2420 C C . ILE A 1 299 ? -0.568 -23.812 -17.656 1 98 299 ILE A C 1
ATOM 2422 O O . ILE A 1 299 ? 0.459 -24.188 -18.234 1 98 299 ILE A O 1
ATOM 2426 N N . ILE A 1 300 ? -0.831 -22.562 -17.484 1 98 300 ILE A N 1
ATOM 2427 C CA . ILE A 1 300 ? -0.016 -21.5 -18.078 1 98 300 ILE A CA 1
ATOM 2428 C C . ILE A 1 300 ? 1.4 -21.562 -17.516 1 98 300 ILE A C 1
ATOM 2430 O O . ILE A 1 300 ? 2.375 -21.625 -18.266 1 98 300 ILE A O 1
ATOM 2434 N N . ASN A 1 301 ? 1.509 -21.672 -16.203 1 98 301 ASN A N 1
ATOM 2435 C CA . ASN A 1 301 ? 2.814 -21.516 -15.57 1 98 301 ASN A CA 1
ATOM 2436 C C . ASN A 1 301 ? 3.629 -22.797 -15.633 1 98 301 ASN A C 1
ATOM 2438 O O . ASN A 1 301 ? 4.859 -22.766 -15.672 1 98 301 ASN A O 1
ATOM 2442 N N . SER A 1 302 ? 2.959 -23.953 -15.641 1 97.44 302 SER A N 1
ATOM 2443 C CA . SER A 1 302 ? 3.707 -25.188 -15.797 1 97.44 302 SER A CA 1
ATOM 2444 C C . SER A 1 302 ? 4.355 -25.281 -17.172 1 97.44 302 SER A C 1
ATOM 2446 O O . SER A 1 302 ? 5.531 -25.625 -17.297 1 97.44 302 SER A O 1
ATOM 2448 N N . ILE A 1 303 ? 3.596 -24.969 -18.188 1 97.5 303 ILE A N 1
ATOM 2449 C CA . ILE A 1 303 ? 4.145 -24.984 -19.547 1 97.5 303 ILE A CA 1
ATOM 2450 C C . ILE A 1 303 ? 5.207 -23.906 -19.688 1 97.5 303 ILE A C 1
ATOM 2452 O O . ILE A 1 303 ? 6.23 -24.109 -20.344 1 97.5 303 ILE A O 1
ATOM 2456 N N . TYR A 1 304 ? 4.918 -22.766 -19.047 1 97.31 304 TYR A N 1
ATOM 2457 C CA . TYR A 1 304 ? 5.863 -21.672 -19.047 1 97.31 304 TYR A CA 1
ATOM 2458 C C . TYR A 1 304 ? 7.211 -22.094 -18.469 1 97.31 304 TYR A C 1
ATOM 2460 O O . TYR A 1 304 ? 8.242 -21.938 -19.125 1 97.31 304 TYR A O 1
ATOM 2468 N N . ILE A 1 305 ? 7.223 -22.734 -17.359 1 96.81 305 ILE A N 1
ATOM 2469 C CA . ILE A 1 305 ? 8.43 -23.188 -16.656 1 96.81 305 ILE A CA 1
ATOM 2470 C C . ILE A 1 305 ? 9.117 -24.281 -17.484 1 96.81 305 ILE A C 1
ATOM 2472 O O . ILE A 1 305 ? 10.328 -24.234 -17.703 1 96.81 305 ILE A O 1
ATOM 2476 N N . LEU A 1 306 ? 8.336 -25.203 -18 1 95.69 306 LEU A N 1
ATOM 2477 C CA . LEU A 1 306 ? 8.883 -26.312 -18.781 1 95.69 306 LEU A CA 1
ATOM 2478 C C . LEU A 1 306 ? 9.508 -25.812 -20.078 1 95.69 306 LEU A C 1
ATOM 2480 O O . LEU A 1 306 ? 10.492 -26.391 -20.562 1 95.69 306 LEU A O 1
ATOM 2484 N N . SER A 1 307 ? 8.953 -24.781 -20.594 1 95.25 307 SER A N 1
ATOM 2485 C CA . SER A 1 307 ? 9.422 -24.266 -21.875 1 95.25 307 SER A CA 1
ATOM 2486 C C . SER A 1 307 ? 10.711 -23.469 -21.719 1 95.25 307 SER A C 1
ATOM 2488 O O . SER A 1 307 ? 11.422 -23.219 -22.688 1 95.25 307 SER A O 1
ATOM 2490 N N . ILE A 1 308 ? 10.977 -23.016 -20.516 1 93 308 ILE A N 1
ATOM 2491 C CA . ILE A 1 308 ? 12.219 -22.297 -20.25 1 93 308 ILE A CA 1
ATOM 2492 C C . ILE A 1 308 ? 13.375 -23.281 -20.125 1 93 308 ILE A C 1
ATOM 2494 O O . ILE A 1 308 ? 14.5 -22.984 -20.516 1 93 308 ILE A O 1
ATOM 2498 N N . LEU A 1 309 ? 13.156 -24.5 -19.688 1 87.94 309 LEU A N 1
ATOM 2499 C CA . LEU A 1 309 ? 14.148 -25.516 -19.375 1 87.94 309 LEU A CA 1
ATOM 2500 C C . LEU A 1 309 ? 14.945 -25.906 -20.625 1 87.94 309 LEU A C 1
ATOM 2502 O O . LEU A 1 309 ? 16.172 -25.969 -20.578 1 87.94 309 LEU A O 1
ATOM 2506 N N . PRO A 1 310 ? 14.234 -26.188 -21.719 1 79.5 310 PRO A N 1
ATOM 2507 C CA . PRO A 1 310 ? 15 -26.547 -22.922 1 79.5 310 PRO A CA 1
ATOM 2508 C C . PRO A 1 310 ? 15.906 -25.406 -23.391 1 79.5 310 PRO A C 1
ATOM 2510 O O . PRO A 1 310 ? 16.938 -25.672 -24.031 1 79.5 310 PRO A O 1
ATOM 2513 N N . GLY A 1 311 ? 15.438 -24.219 -23.094 1 71.94 311 GLY A N 1
ATOM 2514 C CA . GLY A 1 311 ? 16.297 -23.094 -23.422 1 71.94 311 GLY A CA 1
ATOM 2515 C C . GLY A 1 311 ? 17.656 -23.172 -22.75 1 71.94 311 GLY A C 1
ATOM 2516 O O . GLY A 1 311 ? 18.641 -22.609 -23.25 1 71.94 311 GLY A O 1
ATOM 2517 N N . LEU A 1 312 ? 17.672 -23.953 -21.672 1 69.94 312 LEU A N 1
ATOM 2518 C CA . LEU A 1 312 ? 18.922 -24.234 -20.969 1 69.94 312 LEU A CA 1
ATOM 2519 C C . LEU A 1 312 ? 19.875 -25.047 -21.844 1 69.94 312 LEU A C 1
ATOM 2521 O O . LEU A 1 312 ? 21.094 -24.859 -21.781 1 69.94 312 LEU A O 1
ATOM 2525 N N . LEU A 1 313 ? 19.109 -25.891 -22.672 1 67.44 313 LEU A N 1
ATOM 2526 C CA . LEU A 1 313 ? 19.891 -26.812 -23.484 1 67.44 313 LEU A CA 1
ATOM 2527 C C . LEU A 1 313 ? 20.312 -26.156 -24.797 1 67.44 313 LEU A C 1
ATOM 2529 O O . LEU A 1 313 ? 21.297 -26.547 -25.406 1 67.44 313 LEU A O 1
ATOM 2533 N N . LEU A 1 314 ? 19.531 -25.234 -25.203 1 65.06 314 LEU A N 1
ATOM 2534 C CA . LEU A 1 314 ? 19.812 -24.609 -26.5 1 65.06 314 LEU A CA 1
ATOM 2535 C C . LEU A 1 314 ? 20.703 -23.391 -26.328 1 65.06 314 LEU A C 1
ATOM 2537 O O . LEU A 1 314 ? 21.094 -22.75 -27.328 1 65.06 314 LEU A O 1
ATOM 2541 N N . LYS A 1 315 ? 21.125 -23.047 -25.141 1 57.97 315 LYS A N 1
ATOM 2542 C CA . LYS A 1 315 ? 22.078 -21.938 -24.969 1 57.97 315 LYS A CA 1
ATOM 2543 C C . LYS A 1 315 ? 23.484 -22.375 -25.344 1 57.97 315 LYS A C 1
ATOM 2545 O O . LYS A 1 315 ? 23.859 -23.531 -25.172 1 57.97 315 LYS A O 1
ATOM 2550 N N . MET B 1 1 ? -17.125 29.875 -13.812 1 86.44 1 MET B N 1
ATOM 2551 C CA . MET B 1 1 ? -17.375 29.531 -12.414 1 86.44 1 MET B CA 1
ATOM 2552 C C . MET B 1 1 ? -17.031 30.688 -11.484 1 86.44 1 MET B C 1
ATOM 2554 O O . MET B 1 1 ? -15.992 31.328 -11.656 1 86.44 1 MET B O 1
ATOM 2558 N N . GLY B 1 2 ? -17.906 31.094 -10.57 1 89.06 2 GLY B N 1
ATOM 2559 C CA . GLY B 1 2 ? -17.656 32.188 -9.633 1 89.06 2 GLY B CA 1
ATOM 2560 C C . GLY B 1 2 ? -16.625 31.812 -8.57 1 89.06 2 GLY B C 1
ATOM 2561 O O . GLY B 1 2 ? -16.297 30.641 -8.398 1 89.06 2 GLY B O 1
ATOM 2562 N N . VAL B 1 3 ? -16.031 32.844 -7.926 1 92.38 3 VAL B N 1
ATOM 2563 C CA . VAL B 1 3 ? -14.992 32.656 -6.91 1 92.38 3 VAL B CA 1
ATOM 2564 C C . VAL B 1 3 ? -15.531 31.812 -5.766 1 92.38 3 VAL B C 1
ATOM 2566 O O . VAL B 1 3 ? -14.852 30.891 -5.293 1 92.38 3 VAL B O 1
ATOM 2569 N N . LYS B 1 4 ? -16.688 32.094 -5.375 1 91.88 4 LYS B N 1
ATOM 2570 C CA . LYS B 1 4 ? -17.281 31.375 -4.262 1 91.88 4 LYS B CA 1
ATOM 2571 C C . LYS B 1 4 ? -17.438 29.891 -4.598 1 91.88 4 LYS B C 1
ATOM 2573 O O . LYS B 1 4 ? -17.094 29.031 -3.783 1 91.88 4 LYS B O 1
ATOM 2578 N N . SER B 1 5 ? -17.906 29.641 -5.723 1 92.44 5 SER B N 1
ATOM 2579 C CA . SER B 1 5 ? -18.094 28.25 -6.141 1 92.44 5 SER B CA 1
ATOM 2580 C C . SER B 1 5 ? -16.75 27.547 -6.309 1 92.44 5 SER B C 1
ATOM 2582 O O . SER B 1 5 ? -16.625 26.359 -5.988 1 92.44 5 SER B O 1
ATOM 2584 N N . PHE B 1 6 ? -15.797 28.266 -6.773 1 94.5 6 PHE B N 1
ATOM 2585 C CA . PHE B 1 6 ? -14.461 27.703 -6.898 1 94.5 6 PHE B CA 1
ATOM 2586 C C . PHE B 1 6 ? -13.906 27.328 -5.535 1 94.5 6 PHE B C 1
ATOM 2588 O O . PHE B 1 6 ? -13.414 26.203 -5.352 1 94.5 6 PHE B O 1
ATOM 2595 N N . LEU B 1 7 ? -13.992 28.281 -4.59 1 92.88 7 LEU B N 1
ATOM 2596 C CA . LEU B 1 7 ? -13.477 28.047 -3.246 1 92.88 7 LEU B CA 1
ATOM 2597 C C . LEU B 1 7 ? -14.172 26.875 -2.588 1 92.88 7 LEU B C 1
ATOM 2599 O O . LEU B 1 7 ? -13.539 26.109 -1.846 1 92.88 7 LEU B O 1
ATOM 2603 N N . LYS B 1 8 ? -15.375 26.672 -2.898 1 90.5 8 LYS B N 1
ATOM 2604 C CA . LYS B 1 8 ? -16.109 25.547 -2.357 1 90.5 8 LYS B CA 1
ATOM 2605 C C . LYS B 1 8 ? -15.727 24.25 -3.057 1 90.5 8 LYS B C 1
ATOM 2607 O O . LYS B 1 8 ? -15.586 23.203 -2.412 1 90.5 8 LYS B O 1
ATOM 2612 N N . LEU B 1 9 ? -15.539 24.359 -4.324 1 92.19 9 LEU B N 1
ATOM 2613 C CA . LEU B 1 9 ? -15.156 23.203 -5.109 1 92.19 9 LEU B CA 1
ATOM 2614 C C . LEU B 1 9 ? -13.828 22.625 -4.617 1 92.19 9 LEU B C 1
ATOM 2616 O O . LEU B 1 9 ? -13.688 21.406 -4.484 1 92.19 9 LEU B O 1
ATOM 2620 N N . VAL B 1 10 ? -12.922 23.516 -4.328 1 92.88 10 VAL B N 1
ATOM 2621 C CA . VAL B 1 10 ? -11.586 23.078 -3.934 1 92.88 10 VAL B CA 1
ATOM 2622 C C . VAL B 1 10 ? -11.5 23 -2.412 1 92.88 10 VAL B C 1
ATOM 2624 O O . VAL B 1 10 ? -10.461 22.625 -1.862 1 92.88 10 VAL B O 1
ATOM 2627 N N . GLU B 1 11 ? -12.484 23.391 -1.726 1 88.19 11 GLU B N 1
ATOM 2628 C CA . GLU B 1 11 ? -12.523 23.391 -0.266 1 88.19 11 GLU B CA 1
ATOM 2629 C C . GLU B 1 11 ? -11.328 24.125 0.323 1 88.19 11 GLU B C 1
ATOM 2631 O O . GLU B 1 11 ? -10.539 23.531 1.07 1 88.19 11 GLU B O 1
ATOM 2636 N N . ILE B 1 12 ? -11.281 25.328 0.191 1 88.75 12 ILE B N 1
ATOM 2637 C CA . ILE B 1 12 ? -10.125 26.172 0.485 1 88.75 12 ILE B CA 1
ATOM 2638 C C . ILE B 1 12 ? -9.812 26.109 1.979 1 88.75 12 ILE B C 1
ATOM 2640 O O . ILE B 1 12 ? -8.648 26.188 2.379 1 88.75 12 ILE B O 1
ATOM 2644 N N . GLN B 1 13 ? -10.75 25.844 2.812 1 83.19 13 GLN B N 1
ATOM 2645 C CA . GLN B 1 13 ? -10.57 25.828 4.262 1 83.19 13 GLN B CA 1
ATOM 2646 C C . GLN B 1 13 ? -9.758 24.609 4.703 1 83.19 13 GLN B C 1
ATOM 2648 O O . GLN B 1 13 ? -9.133 24.641 5.77 1 83.19 13 GLN B O 1
ATOM 2653 N N . THR B 1 14 ? -9.75 23.641 3.895 1 84.81 14 THR B N 1
ATOM 2654 C CA . THR B 1 14 ? -9.07 22.406 4.281 1 84.81 14 THR B CA 1
ATOM 2655 C C . THR B 1 14 ? -7.629 22.406 3.789 1 84.81 14 THR B C 1
ATOM 2657 O O . THR B 1 14 ? -6.867 21.484 4.078 1 84.81 14 THR B O 1
ATOM 2660 N N . LYS B 1 15 ? -7.199 23.453 3.096 1 92.56 15 LYS B N 1
ATOM 2661 C CA . LYS B 1 15 ? -5.863 23.484 2.51 1 92.56 15 LYS B CA 1
ATOM 2662 C C . LYS B 1 15 ? -4.801 23.703 3.58 1 92.56 15 LYS B C 1
ATOM 2664 O O . LYS B 1 15 ? -3.613 23.469 3.338 1 92.56 15 LYS B O 1
ATOM 2669 N N . VAL B 1 16 ? -5.266 24.078 4.758 1 92.19 16 VAL B N 1
ATOM 2670 C CA . VAL B 1 16 ? -4.344 24.172 5.883 1 92.19 16 VAL B CA 1
ATOM 2671 C C . VAL B 1 16 ? -3.697 22.812 6.145 1 92.19 16 VAL B C 1
ATOM 2673 O O . VAL B 1 16 ? -2.578 22.75 6.656 1 92.19 16 VAL B O 1
ATOM 2676 N N . ALA B 1 17 ? -4.398 21.766 5.719 1 92.75 17 ALA B N 1
ATOM 2677 C CA . ALA B 1 17 ? -3.914 20.406 5.941 1 92.75 17 ALA B CA 1
ATOM 2678 C C . ALA B 1 17 ? -2.646 20.141 5.137 1 92.75 17 ALA B C 1
ATOM 2680 O O . ALA B 1 17 ? -1.839 19.281 5.508 1 92.75 17 ALA B O 1
ATOM 2681 N N . SER B 1 18 ? -2.453 20.812 4.066 1 96.5 18 SER B N 1
ATOM 2682 C CA . SER B 1 18 ? -1.231 20.641 3.289 1 96.5 18 SER B CA 1
ATOM 2683 C C . SER B 1 18 ? -0.226 21.75 3.584 1 96.5 18 SER B C 1
ATOM 2685 O O . SER B 1 18 ? 0.982 21.5 3.619 1 96.5 18 SER B O 1
ATOM 2687 N N . ILE B 1 19 ? -0.697 22.922 3.9 1 97.19 19 ILE B N 1
ATOM 2688 C CA . ILE B 1 19 ? 0.165 24.078 4.113 1 97.19 19 ILE B CA 1
ATOM 2689 C C . ILE B 1 19 ? 0.917 23.922 5.434 1 97.19 19 ILE B C 1
ATOM 2691 O O . ILE B 1 19 ? 2.117 24.188 5.504 1 97.19 19 ILE B O 1
ATOM 2695 N N . ILE B 1 20 ? 0.283 23.484 6.402 1 98 20 ILE B N 1
ATOM 2696 C CA . ILE B 1 20 ? 0.872 23.406 7.73 1 98 20 ILE B CA 1
ATOM 2697 C C . ILE B 1 20 ? 2.035 22.422 7.719 1 98 20 ILE B C 1
ATOM 2699 O O . ILE B 1 20 ? 3.137 22.734 8.172 1 98 20 ILE B O 1
ATOM 2703 N N . PRO B 1 21 ? 1.866 21.219 7.164 1 98.31 21 PRO B N 1
ATOM 2704 C CA . PRO B 1 21 ? 3.016 20.328 7.059 1 98.31 21 PRO B CA 1
ATOM 2705 C C . PRO B 1 21 ? 4.156 20.922 6.23 1 98.31 21 PRO B C 1
ATOM 2707 O O . PRO B 1 21 ? 5.328 20.672 6.527 1 98.31 21 PRO B O 1
ATOM 2710 N N . PHE B 1 22 ? 3.799 21.641 5.242 1 98.5 22 PHE B N 1
ATOM 2711 C CA . PHE B 1 22 ? 4.797 22.297 4.41 1 98.5 22 PHE B CA 1
ATOM 2712 C C . PHE B 1 22 ? 5.613 23.297 5.227 1 98.5 22 PHE B C 1
ATOM 2714 O O . PHE B 1 22 ? 6.844 23.297 5.172 1 98.5 22 PHE B O 1
ATOM 2721 N N . ILE B 1 23 ? 4.926 24.062 6.004 1 97.75 23 ILE B N 1
ATOM 2722 C CA . ILE B 1 23 ? 5.57 25.062 6.852 1 97.75 23 ILE B CA 1
ATOM 2723 C C . ILE B 1 23 ? 6.379 24.359 7.945 1 97.75 23 ILE B C 1
ATOM 2725 O O . ILE B 1 23 ? 7.473 24.812 8.297 1 97.75 23 ILE B O 1
ATOM 2729 N N . LEU B 1 24 ? 5.855 23.297 8.469 1 97.5 24 LEU B N 1
ATOM 2730 C CA . LEU B 1 24 ? 6.57 22.531 9.469 1 97.5 24 LEU B CA 1
ATOM 2731 C C . LEU B 1 24 ? 7.938 22.094 8.945 1 97.5 24 LEU B C 1
ATOM 2733 O O . LEU B 1 24 ? 8.953 22.266 9.625 1 97.5 24 LEU B O 1
ATOM 2737 N N . GLY B 1 25 ? 7.945 21.5 7.711 1 97.19 25 GLY B N 1
ATOM 2738 C CA . GLY B 1 25 ? 9.211 21.109 7.113 1 97.19 25 GLY B CA 1
ATOM 2739 C C . GLY B 1 25 ? 10.172 22.266 6.938 1 97.19 25 GLY B C 1
ATOM 2740 O O . GLY B 1 25 ? 11.375 22.125 7.188 1 97.19 25 GLY B O 1
ATOM 2741 N N . THR B 1 26 ? 9.648 23.375 6.547 1 96.81 26 THR B N 1
ATOM 2742 C CA . THR B 1 26 ? 10.461 24.562 6.309 1 96.81 26 THR B CA 1
ATOM 2743 C C . THR B 1 26 ? 11.055 25.078 7.617 1 96.81 26 THR B C 1
ATOM 2745 O O . THR B 1 26 ? 12.258 25.359 7.691 1 96.81 26 THR B O 1
ATOM 2748 N N . VAL B 1 27 ? 10.234 25.188 8.633 1 95.75 27 VAL B N 1
ATOM 2749 C CA . VAL B 1 27 ? 10.672 25.703 9.93 1 95.75 27 VAL B CA 1
ATOM 2750 C C . VAL B 1 27 ? 11.703 24.75 10.539 1 95.75 27 VAL B C 1
ATOM 2752 O O . VAL B 1 27 ? 12.711 25.203 11.109 1 95.75 27 VAL B O 1
ATOM 2755 N N . TYR B 1 28 ? 11.477 23.516 10.375 1 94.38 28 TYR B N 1
ATOM 2756 C CA . TYR B 1 28 ? 12.438 22.547 10.898 1 94.38 28 TYR B CA 1
ATOM 2757 C C . TYR B 1 28 ? 13.773 22.656 10.18 1 94.38 28 TYR B C 1
ATOM 2759 O O . TYR B 1 28 ? 14.828 22.5 10.789 1 94.38 28 TYR B O 1
ATOM 2767 N N . THR B 1 29 ? 13.758 22.859 8.883 1 94.81 29 THR B N 1
ATOM 2768 C CA . THR B 1 29 ? 14.984 23.047 8.102 1 94.81 29 THR B CA 1
ATOM 2769 C C . THR B 1 29 ? 15.781 24.234 8.641 1 94.81 29 THR B C 1
ATOM 2771 O O . THR B 1 29 ? 17 24.156 8.781 1 94.81 29 THR B O 1
ATOM 2774 N N . LEU B 1 30 ? 15.055 25.25 8.953 1 92.94 30 LEU B N 1
ATOM 2775 C CA . LEU B 1 30 ? 15.703 26.438 9.508 1 92.94 30 LEU B CA 1
ATOM 2776 C C . LEU B 1 30 ? 16.281 26.141 10.883 1 92.94 30 LEU B C 1
ATOM 2778 O O . LEU B 1 30 ? 17.422 26.531 11.18 1 92.94 30 LEU B O 1
ATOM 2782 N N . TYR B 1 31 ? 15.57 25.438 11.625 1 91 31 TYR B N 1
ATOM 2783 C CA . TYR B 1 31 ? 15.961 25.125 13 1 91 31 TYR B CA 1
ATOM 2784 C C . TYR B 1 31 ? 17.141 24.156 13.023 1 91 31 TYR B C 1
ATOM 2786 O O . TYR B 1 31 ? 18.156 24.422 13.68 1 91 31 TYR B O 1
ATOM 2794 N N . ARG B 1 32 ? 17.062 23.125 12.266 1 90 32 ARG B N 1
ATOM 2795 C CA . ARG B 1 32 ? 18.031 22.031 12.375 1 90 32 ARG B CA 1
ATOM 2796 C C . ARG B 1 32 ? 19.219 22.25 11.461 1 90 32 ARG B C 1
ATOM 2798 O O . ARG B 1 32 ? 20.359 21.906 11.82 1 90 32 ARG B O 1
ATOM 2805 N N . TYR B 1 33 ? 18.969 22.891 10.328 1 91 33 TYR B N 1
ATOM 2806 C CA . TYR B 1 33 ? 20.016 22.875 9.32 1 91 33 TYR B CA 1
ATOM 2807 C C . TYR B 1 33 ? 20.453 24.297 8.969 1 91 33 TYR B C 1
ATOM 2809 O O . TYR B 1 33 ? 21.438 24.5 8.25 1 91 33 TYR B O 1
ATOM 2817 N N . ASP B 1 34 ? 19.75 25.297 9.43 1 91.62 34 ASP B N 1
ATOM 2818 C CA . ASP B 1 34 ? 20.047 26.688 9.125 1 91.62 34 ASP B CA 1
ATOM 2819 C C . ASP B 1 34 ? 20.172 26.922 7.625 1 91.62 34 ASP B C 1
ATOM 2821 O O . ASP B 1 34 ? 21.156 27.5 7.156 1 91.62 34 ASP B O 1
ATOM 2825 N N . ASP B 1 35 ? 19.219 26.359 6.93 1 91.94 35 ASP B N 1
ATOM 2826 C CA . ASP B 1 35 ? 19.188 26.438 5.473 1 91.94 35 ASP B CA 1
ATOM 2827 C C . ASP B 1 35 ? 17.812 26.891 4.98 1 91.94 35 ASP B C 1
ATOM 2829 O O . ASP B 1 35 ? 16.797 26.641 5.648 1 91.94 35 ASP B O 1
ATOM 2833 N N . PHE B 1 36 ? 17.734 27.656 3.865 1 95.44 36 PHE B N 1
ATOM 2834 C CA . PHE B 1 36 ? 16.484 28.125 3.297 1 95.44 36 PHE B CA 1
ATOM 2835 C C . PHE B 1 36 ? 16.672 28.594 1.862 1 95.44 36 PHE B C 1
ATOM 2837 O O . PHE B 1 36 ? 17.469 29.5 1.604 1 95.44 36 PHE B O 1
ATOM 2844 N N . ASN B 1 37 ? 16.031 27.984 0.963 1 96.88 37 ASN B N 1
ATOM 2845 C CA . ASN B 1 37 ? 16.016 28.391 -0.44 1 96.88 37 ASN B CA 1
ATOM 2846 C C . ASN B 1 37 ? 14.656 28.953 -0.845 1 96.88 37 ASN B C 1
ATOM 2848 O O . ASN B 1 37 ? 13.703 28.219 -1.061 1 96.88 37 ASN B O 1
ATOM 2852 N N . VAL B 1 38 ? 14.578 30.297 -1.03 1 96.88 38 VAL B N 1
ATOM 2853 C CA . VAL B 1 38 ? 13.328 31.016 -1.256 1 96.88 38 VAL B CA 1
ATOM 2854 C C . VAL B 1 38 ? 12.703 30.562 -2.576 1 96.88 38 VAL B C 1
ATOM 2856 O O . VAL B 1 38 ? 11.484 30.391 -2.664 1 96.88 38 VAL B O 1
ATOM 2859 N N . LYS B 1 39 ? 13.508 30.422 -3.604 1 97.5 39 LYS B N 1
ATOM 2860 C CA . LYS B 1 39 ? 13.008 30.016 -4.914 1 97.5 39 LYS B CA 1
ATOM 2861 C C . LYS B 1 39 ? 12.32 28.656 -4.848 1 97.5 39 LYS B C 1
ATOM 2863 O O . LYS B 1 39 ? 11.18 28.5 -5.277 1 97.5 39 LYS B O 1
ATOM 2868 N N . ASN B 1 40 ? 13.008 27.688 -4.293 1 98 40 ASN B N 1
ATOM 2869 C CA . ASN B 1 40 ? 12.445 26.344 -4.176 1 98 40 ASN B CA 1
ATOM 2870 C C . ASN B 1 40 ? 11.203 26.328 -3.285 1 98 40 ASN B C 1
ATOM 2872 O O . ASN B 1 40 ? 10.25 25.594 -3.551 1 98 40 ASN B O 1
ATOM 2876 N N . PHE B 1 41 ? 11.25 27.156 -2.256 1 98.25 41 PHE B N 1
ATOM 2877 C CA . PHE B 1 41 ? 10.109 27.297 -1.362 1 98.25 41 PHE B CA 1
ATOM 2878 C C . PHE B 1 41 ? 8.867 27.734 -2.129 1 98.25 41 PHE B C 1
ATOM 2880 O O . PHE B 1 41 ? 7.797 27.141 -1.997 1 98.25 41 PHE B O 1
ATOM 2887 N N . LEU B 1 42 ? 9.039 28.703 -2.938 1 98.25 42 LEU B N 1
ATOM 2888 C CA . LEU B 1 42 ? 7.914 29.281 -3.672 1 98.25 42 LEU B CA 1
ATOM 2889 C C . LEU B 1 42 ? 7.383 28.281 -4.703 1 98.25 42 LEU B C 1
ATOM 2891 O O . LEU B 1 42 ? 6.168 28.109 -4.828 1 98.25 42 LEU B O 1
ATOM 2895 N N . PHE B 1 43 ? 8.266 27.656 -5.449 1 98.31 43 PHE B N 1
ATOM 2896 C CA . PHE B 1 43 ? 7.844 26.688 -6.449 1 98.31 43 PHE B CA 1
ATOM 2897 C C . PHE B 1 43 ? 7.102 25.516 -5.801 1 98.31 43 PHE B C 1
ATOM 2899 O O . PHE B 1 43 ? 6.082 25.062 -6.316 1 98.31 43 PHE B O 1
ATOM 2906 N N . MET B 1 44 ? 7.594 25.062 -4.676 1 98.19 44 MET B N 1
ATOM 2907 C CA . MET B 1 44 ? 6.922 23.953 -4.004 1 98.19 44 MET B CA 1
ATOM 2908 C C . MET B 1 44 ? 5.559 24.375 -3.469 1 98.19 44 MET B C 1
ATOM 2910 O O . MET B 1 44 ? 4.586 23.641 -3.568 1 98.19 44 MET B O 1
ATOM 2914 N N . TYR B 1 45 ? 5.574 25.578 -2.924 1 98.44 45 TYR B N 1
ATOM 2915 C CA . TYR B 1 45 ? 4.32 26.094 -2.379 1 98.44 45 TYR B CA 1
ATOM 2916 C C . TYR B 1 45 ? 3.232 26.125 -3.445 1 98.44 45 TYR B C 1
ATOM 2918 O O . TYR B 1 45 ? 2.129 25.609 -3.229 1 98.44 45 TYR B O 1
ATOM 2926 N N . ILE B 1 46 ? 3.549 26.625 -4.551 1 98.44 46 ILE B N 1
ATOM 2927 C CA . ILE B 1 46 ? 2.578 26.766 -5.633 1 98.44 46 ILE B CA 1
ATOM 2928 C C . ILE B 1 46 ? 2.186 25.375 -6.145 1 98.44 46 ILE B C 1
ATOM 2930 O O . ILE B 1 46 ? 1.004 25.094 -6.355 1 98.44 46 ILE B O 1
ATOM 2934 N N . SER B 1 47 ? 3.125 24.5 -6.332 1 98.5 47 SER B N 1
ATOM 2935 C CA . SER B 1 47 ? 2.846 23.141 -6.789 1 98.5 47 SER B CA 1
ATOM 2936 C C . SER B 1 47 ? 1.948 22.406 -5.805 1 98.5 47 SER B C 1
ATOM 2938 O O . SER B 1 47 ? 0.966 21.781 -6.203 1 98.5 47 SER B O 1
ATOM 2940 N N . LEU B 1 48 ? 2.264 22.562 -4.555 1 98.12 48 LEU B N 1
ATOM 2941 C CA . LEU B 1 48 ? 1.562 21.859 -3.49 1 98.12 48 LEU B CA 1
ATOM 2942 C C . LEU B 1 48 ? 0.105 22.297 -3.408 1 98.12 48 LEU B C 1
ATOM 2944 O O . LEU B 1 48 ? -0.804 21.469 -3.406 1 98.12 48 LEU B O 1
ATOM 2948 N N . ILE B 1 49 ? -0.097 23.562 -3.363 1 97.69 49 ILE B N 1
ATOM 2949 C CA . ILE B 1 49 ? -1.447 24.078 -3.178 1 97.69 49 ILE B CA 1
ATOM 2950 C C . ILE B 1 49 ? -2.285 23.797 -4.422 1 97.69 49 ILE B C 1
ATOM 2952 O O . ILE B 1 49 ? -3.453 23.422 -4.316 1 97.69 49 ILE B O 1
ATOM 2956 N N . ALA B 1 50 ? -1.696 23.953 -5.574 1 98 50 ALA B N 1
ATOM 2957 C CA . ALA B 1 50 ? -2.404 23.656 -6.82 1 98 50 ALA B CA 1
ATOM 2958 C C . ALA B 1 50 ? -2.812 22.188 -6.887 1 98 50 ALA B C 1
ATOM 2960 O O . ALA B 1 50 ? -3.951 21.875 -7.238 1 98 50 ALA B O 1
ATOM 2961 N N . PHE B 1 51 ? -1.944 21.359 -6.539 1 97.69 51 PHE B N 1
ATOM 2962 C CA . PHE B 1 51 ? -2.225 19.922 -6.625 1 97.69 51 PHE B CA 1
ATOM 2963 C C . PHE B 1 51 ? -3.258 19.516 -5.586 1 97.69 51 PHE B C 1
ATOM 2965 O O . PHE B 1 51 ? -4.137 18.703 -5.867 1 97.69 51 PHE B O 1
ATOM 2972 N N . ASP B 1 52 ? -3.059 20.047 -4.422 1 96.94 52 ASP B N 1
ATOM 2973 C CA . ASP B 1 52 ? -4.027 19.766 -3.371 1 96.94 52 ASP B CA 1
ATOM 2974 C C . ASP B 1 52 ? -5.434 20.188 -3.789 1 96.94 52 ASP B C 1
ATOM 2976 O O . ASP B 1 52 ? -6.395 19.438 -3.617 1 96.94 52 ASP B O 1
ATOM 2980 N N . MET B 1 53 ? -5.535 21.344 -4.32 1 96.94 53 MET B N 1
ATOM 2981 C CA . MET B 1 53 ? -6.82 21.812 -4.816 1 96.94 53 MET B CA 1
ATOM 2982 C C . MET B 1 53 ? -7.34 20.922 -5.938 1 96.94 53 MET B C 1
ATOM 2984 O O . MET B 1 53 ? -8.531 20.625 -5.992 1 96.94 53 MET B O 1
ATOM 2988 N N . ALA B 1 54 ? -6.465 20.484 -6.785 1 96.88 54 ALA B N 1
ATOM 2989 C CA . ALA B 1 54 ? -6.855 19.609 -7.891 1 96.88 54 ALA B CA 1
ATOM 2990 C C . ALA B 1 54 ? -7.422 18.297 -7.375 1 96.88 54 ALA B C 1
ATOM 2992 O O . ALA B 1 54 ? -8.461 17.828 -7.844 1 96.88 54 ALA B O 1
ATOM 2993 N N . THR B 1 55 ? -6.727 17.75 -6.441 1 95.56 55 THR B N 1
ATOM 2994 C CA . THR B 1 55 ? -7.148 16.453 -5.926 1 95.56 55 THR B CA 1
ATOM 2995 C C . THR B 1 55 ? -8.516 16.562 -5.246 1 95.56 55 THR B C 1
ATOM 2997 O O . THR B 1 55 ? -9.352 15.664 -5.383 1 95.56 55 THR B O 1
ATOM 3000 N N . THR B 1 56 ? -8.719 17.641 -4.539 1 93.25 56 THR B N 1
ATOM 3001 C CA . THR B 1 56 ? -10.016 17.859 -3.904 1 93.25 56 THR B CA 1
ATOM 3002 C C . THR B 1 56 ? -11.102 18.047 -4.953 1 93.25 56 THR B C 1
ATOM 3004 O O . THR B 1 56 ? -12.195 17.5 -4.824 1 93.25 56 THR B O 1
ATOM 3007 N N . ALA B 1 57 ? -10.805 18.781 -5.918 1 95.25 57 ALA B N 1
ATOM 3008 C CA . ALA B 1 57 ? -11.758 18.984 -7.004 1 95.25 57 ALA B CA 1
ATOM 3009 C C . ALA B 1 57 ? -12.07 17.672 -7.719 1 95.25 57 ALA B C 1
ATOM 3011 O O . ALA B 1 57 ? -13.219 17.406 -8.07 1 95.25 57 ALA B O 1
ATOM 3012 N N . ILE B 1 58 ? -11.07 16.891 -7.918 1 94.81 58 ILE B N 1
ATOM 3013 C CA . ILE B 1 58 ? -11.273 15.578 -8.523 1 94.81 58 ILE B CA 1
ATOM 3014 C C . ILE B 1 58 ? -12.188 14.734 -7.645 1 94.81 58 ILE B C 1
ATOM 3016 O O . ILE B 1 58 ? -13.133 14.117 -8.133 1 94.81 58 ILE B O 1
ATOM 3020 N N . ASN B 1 59 ? -11.898 14.75 -6.414 1 91 59 ASN B N 1
ATOM 3021 C CA . ASN B 1 59 ? -12.711 14 -5.469 1 91 59 ASN B CA 1
ATOM 3022 C C . ASN B 1 59 ? -14.18 14.422 -5.535 1 91 59 ASN B C 1
ATOM 3024 O O . ASN B 1 59 ? -15.07 13.57 -5.617 1 91 59 ASN B O 1
ATOM 3028 N N . ASN B 1 60 ? -14.422 15.688 -5.531 1 89.69 60 ASN B N 1
ATOM 3029 C CA . ASN B 1 60 ? -15.781 16.203 -5.609 1 89.69 60 ASN B CA 1
ATOM 3030 C C . ASN B 1 60 ? -16.438 15.859 -6.941 1 89.69 60 ASN B C 1
ATOM 3032 O O . ASN B 1 60 ? -17.641 15.562 -6.988 1 89.69 60 ASN B O 1
ATOM 3036 N N . TYR B 1 61 ? -15.688 15.883 -7.965 1 91.88 61 TYR B N 1
ATOM 3037 C CA . TYR B 1 61 ? -16.188 15.555 -9.297 1 91.88 61 TYR B CA 1
ATOM 3038 C C . TYR B 1 61 ? -16.578 14.086 -9.391 1 91.88 61 TYR B C 1
ATOM 3040 O O . TYR B 1 61 ? -17.656 13.758 -9.891 1 91.88 61 TYR B O 1
ATOM 3048 N N . ILE B 1 62 ? -15.758 13.234 -8.875 1 89.44 62 ILE B N 1
ATOM 3049 C CA . ILE B 1 62 ? -16 11.797 -8.922 1 89.44 62 ILE B CA 1
ATOM 3050 C C . ILE B 1 62 ? -17.188 11.445 -8.023 1 89.44 62 ILE B C 1
ATOM 3052 O O . ILE B 1 62 ? -18.031 10.633 -8.391 1 89.44 62 ILE B O 1
ATOM 3056 N N . ASP B 1 63 ? -17.172 12.047 -6.891 1 85.75 63 ASP B N 1
ATOM 3057 C CA . ASP B 1 63 ? -18.312 11.836 -5.996 1 85.75 63 ASP B CA 1
ATOM 3058 C C . ASP B 1 63 ? -19.625 12.25 -6.668 1 85.75 63 ASP B C 1
ATOM 3060 O O . ASP B 1 63 ? -20.656 11.586 -6.5 1 85.75 63 ASP B O 1
ATOM 3064 N N . TYR B 1 64 ? -19.578 13.297 -7.352 1 86.56 64 TYR B N 1
ATOM 3065 C CA . TYR B 1 64 ? -20.75 13.789 -8.086 1 86.56 64 TYR B CA 1
ATOM 3066 C C . TYR B 1 64 ? -21.156 12.812 -9.18 1 86.56 64 TYR B C 1
ATOM 3068 O O . TYR B 1 64 ? -22.328 12.484 -9.32 1 86.56 64 TYR B O 1
ATOM 3076 N N . LYS B 1 65 ? -20.219 12.305 -9.883 1 86.88 65 LYS B N 1
ATOM 3077 C CA . LYS B 1 65 ? -20.469 11.406 -11.008 1 86.88 65 LYS B CA 1
ATOM 3078 C C . LYS B 1 65 ? -20.969 10.047 -10.516 1 86.88 65 LYS B C 1
ATOM 3080 O O . LYS B 1 65 ? -21.812 9.422 -11.148 1 86.88 65 LYS B O 1
ATOM 3085 N N . LYS B 1 66 ? -20.484 9.609 -9.438 1 82.75 66 LYS B N 1
ATOM 3086 C CA . LYS B 1 66 ? -20.766 8.258 -8.969 1 82.75 66 LYS B CA 1
ATOM 3087 C C . LYS B 1 66 ? -21.953 8.242 -8.016 1 82.75 66 LYS B C 1
ATOM 3089 O O . LYS B 1 66 ? -22.422 7.172 -7.609 1 82.75 66 LYS B O 1
ATOM 3094 N N . ALA B 1 67 ? -22.344 9.375 -7.746 1 79.5 67 ALA B N 1
ATOM 3095 C CA . ALA B 1 67 ? -23.438 9.445 -6.77 1 79.5 67 ALA B CA 1
ATOM 3096 C C . ALA B 1 67 ? -24.688 8.742 -7.293 1 79.5 67 ALA B C 1
ATOM 3098 O O . ALA B 1 67 ? -25.109 8.984 -8.422 1 79.5 67 ALA B O 1
ATOM 3099 N N . ILE B 1 68 ? -25.156 7.742 -6.582 1 70.06 68 ILE B N 1
ATOM 3100 C CA . ILE B 1 68 ? -26.391 7.051 -6.934 1 70.06 68 ILE B CA 1
ATOM 3101 C C . ILE B 1 68 ? -27.594 7.898 -6.535 1 70.06 68 ILE B C 1
ATOM 3103 O O . ILE B 1 68 ? -28.531 8.07 -7.32 1 70.06 68 ILE B O 1
ATOM 3107 N N . LYS B 1 69 ? -27.609 8.445 -5.297 1 64.56 69 LYS B N 1
ATOM 3108 C CA . LYS B 1 69 ? -28.672 9.344 -4.859 1 64.56 69 LYS B CA 1
ATOM 3109 C C . LYS B 1 69 ? -28.203 10.797 -4.871 1 64.56 69 LYS B C 1
ATOM 3111 O O . LYS B 1 69 ? -27.359 11.188 -4.059 1 64.56 69 LYS B O 1
ATOM 3116 N N . LYS B 1 70 ? -28.531 11.414 -5.961 1 61.19 70 LYS B N 1
ATOM 3117 C CA . LYS B 1 70 ? -28.125 12.812 -6.098 1 61.19 70 LYS B CA 1
ATOM 3118 C C . LYS B 1 70 ? -29.141 13.742 -5.449 1 61.19 70 LYS B C 1
ATOM 3120 O O . LYS B 1 70 ? -29 14.969 -5.508 1 61.19 70 LYS B O 1
ATOM 3125 N N . HIS B 1 71 ? -30.203 13.141 -5 1 59.94 71 HIS B N 1
ATOM 3126 C CA . HIS B 1 71 ? -31.25 13.898 -4.324 1 59.94 71 HIS B CA 1
ATOM 3127 C C . HIS B 1 71 ? -31.562 13.305 -2.951 1 59.94 71 HIS B C 1
ATOM 3129 O O . HIS B 1 71 ? -31.438 12.094 -2.752 1 59.94 71 HIS B O 1
ATOM 3135 N N . GLY B 1 72 ? -31.672 14.125 -1.991 1 54.19 72 GLY B N 1
ATOM 3136 C CA . GLY B 1 72 ? -32 13.711 -0.637 1 54.19 72 GLY B CA 1
ATOM 3137 C C . GLY B 1 72 ? -30.781 13.391 0.203 1 54.19 72 GLY B C 1
ATOM 3138 O O . GLY B 1 72 ? -29.641 13.531 -0.266 1 54.19 72 GLY B O 1
ATOM 3139 N N . PHE B 1 73 ? -30.844 13.258 1.371 1 51.44 73 PHE B N 1
ATOM 3140 C CA . PHE B 1 73 ? -29.922 12.859 2.436 1 51.44 73 PHE B CA 1
ATOM 3141 C C . PHE B 1 73 ? -28.75 13.82 2.535 1 51.44 73 PHE B C 1
ATOM 3143 O O . PHE B 1 73 ? -27.641 13.422 2.879 1 51.44 73 PHE B O 1
ATOM 3150 N N . GLY B 1 74 ? -28.969 15.102 2.027 1 54.16 74 GLY B N 1
ATOM 3151 C CA . GLY B 1 74 ? -27.984 16.141 2.273 1 54.16 74 GLY B CA 1
ATOM 3152 C C . GLY B 1 74 ? -26.875 16.188 1.229 1 54.16 74 GLY B C 1
ATOM 3153 O O . GLY B 1 74 ? -25.891 16.891 1.393 1 54.16 74 GLY B O 1
ATOM 3154 N N . TYR B 1 75 ? -27 15.328 0.175 1 54.34 75 TYR B N 1
ATOM 3155 C CA . TYR B 1 75 ? -26 15.297 -0.892 1 54.34 75 TYR B CA 1
ATOM 3156 C C . TYR B 1 75 ? -25.938 16.641 -1.616 1 54.34 75 TYR B C 1
ATOM 3158 O O . TYR B 1 75 ? -24.844 17.156 -1.855 1 54.34 75 TYR B O 1
ATOM 3166 N N . GLU B 1 76 ? -27 17.188 -1.979 1 54.62 76 GLU B N 1
ATOM 3167 C CA . GLU B 1 76 ? -27.062 18.453 -2.705 1 54.62 76 GLU B CA 1
ATOM 3168 C C . GLU B 1 76 ? -26.469 19.578 -1.871 1 54.62 76 GLU B C 1
ATOM 3170 O O . GLU B 1 76 ? -25.953 20.562 -2.42 1 54.62 76 GLU B O 1
ATOM 3175 N N . VAL B 1 77 ? -26.438 19.297 -0.65 1 59.66 77 VAL B N 1
ATOM 3176 C CA . VAL B 1 77 ? -25.953 20.359 0.218 1 59.66 77 VAL B CA 1
ATOM 3177 C C . VAL B 1 77 ? -24.438 20.219 0.419 1 59.66 77 VAL B C 1
ATOM 3179 O O . VAL B 1 77 ? -23.719 21.219 0.505 1 59.66 77 VAL B O 1
ATOM 3182 N N . HIS B 1 78 ? -24.047 19 0.104 1 68.31 78 HIS B N 1
ATOM 3183 C CA . HIS B 1 78 ? -22.672 18.828 0.574 1 68.31 78 HIS B CA 1
ATOM 3184 C C . HIS B 1 78 ? -21.688 18.812 -0.591 1 68.31 78 HIS B C 1
ATOM 3186 O O . HIS B 1 78 ? -20.516 19.156 -0.423 1 68.31 78 HIS B O 1
ATOM 3192 N N . ASN B 1 79 ? -22.219 18.562 -1.791 1 79.5 79 ASN B N 1
ATOM 3193 C CA . ASN B 1 79 ? -21.328 18.562 -2.945 1 79.5 79 ASN B CA 1
ATOM 3194 C C . ASN B 1 79 ? -21.391 19.875 -3.705 1 79.5 79 ASN B C 1
ATOM 3196 O O . ASN B 1 79 ? -22.469 20.297 -4.137 1 79.5 79 ASN B O 1
ATOM 3200 N N . ALA B 1 80 ? -20.297 20.516 -3.869 1 84.12 80 ALA B N 1
ATOM 3201 C CA . ALA B 1 80 ? -20.203 21.859 -4.445 1 84.12 80 ALA B CA 1
ATOM 3202 C C . ALA B 1 80 ? -20.734 21.875 -5.875 1 84.12 80 ALA B C 1
ATOM 3204 O O . ALA B 1 80 ? -21.344 22.844 -6.309 1 84.12 80 ALA B O 1
ATOM 3205 N N . ILE B 1 81 ? -20.594 20.828 -6.641 1 88.19 81 ILE B N 1
ATOM 3206 C CA . ILE B 1 81 ? -21 20.781 -8.039 1 88.19 81 ILE B CA 1
ATOM 3207 C C . ILE B 1 81 ? -22.531 20.766 -8.133 1 88.19 81 ILE B C 1
ATOM 3209 O O . ILE B 1 81 ? -23.109 21.5 -8.922 1 88.19 81 ILE B O 1
ATOM 3213 N N . ALA B 1 82 ? -23.094 20 -7.281 1 83.69 82 ALA B N 1
ATOM 3214 C CA . ALA B 1 82 ? -24.547 19.922 -7.234 1 83.69 82 ALA B CA 1
ATOM 3215 C C . ALA B 1 82 ? -25.141 21.203 -6.637 1 83.69 82 ALA B C 1
ATOM 3217 O O . ALA B 1 82 ? -26.109 21.766 -7.172 1 83.69 82 ALA B O 1
ATOM 3218 N N . ASN B 1 83 ? -24.531 21.672 -5.629 1 84.19 83 ASN B N 1
ATOM 3219 C CA . ASN B 1 83 ? -25.031 22.812 -4.879 1 84.19 83 ASN B CA 1
ATOM 3220 C C . ASN B 1 83 ? -25.016 24.078 -5.727 1 84.19 83 ASN B C 1
ATOM 3222 O O . ASN B 1 83 ? -25.953 24.891 -5.664 1 84.19 83 ASN B O 1
ATOM 3226 N N . PHE B 1 84 ? -24 24.234 -6.574 1 89.12 84 PHE B N 1
ATOM 3227 C CA . PHE B 1 84 ? -23.844 25.453 -7.352 1 89.12 84 PHE B CA 1
ATOM 3228 C C . PHE B 1 84 ? -24.156 25.219 -8.82 1 89.12 84 PHE B C 1
ATOM 3230 O O . PHE B 1 84 ? -23.953 26.078 -9.664 1 89.12 84 PHE B O 1
ATOM 3237 N N . ASN B 1 85 ? -24.609 24.047 -9.156 1 88.38 85 ASN B N 1
ATOM 3238 C CA . ASN B 1 85 ? -24.969 23.672 -10.523 1 88.38 85 ASN B CA 1
ATOM 3239 C C . ASN B 1 85 ? -23.828 23.953 -11.5 1 88.38 85 ASN B C 1
ATOM 3241 O O . ASN B 1 85 ? -24.047 24.594 -12.531 1 88.38 85 ASN B O 1
ATOM 3245 N N . LEU B 1 86 ? -22.75 23.516 -11.156 1 92.44 86 LEU B N 1
ATOM 3246 C CA . LEU B 1 86 ? -21.578 23.766 -11.992 1 92.44 86 LEU B CA 1
ATOM 3247 C C . LEU B 1 86 ? -21.594 22.859 -13.219 1 92.44 86 LEU B C 1
ATOM 3249 O O . LEU B 1 86 ? -21.953 21.688 -13.125 1 92.44 86 LEU B O 1
ATOM 3253 N N . LYS B 1 87 ? -21.141 23.453 -14.344 1 93.38 87 LYS B N 1
ATOM 3254 C CA . LYS B 1 87 ? -21 22.641 -15.555 1 93.38 87 LYS B CA 1
ATOM 3255 C C . LYS B 1 87 ? -19.828 21.672 -15.438 1 93.38 87 LYS B C 1
ATOM 3257 O O . LYS B 1 87 ? -18.734 22.062 -15.023 1 93.38 87 LYS B O 1
ATOM 3262 N N . GLU B 1 88 ? -20.016 20.516 -15.844 1 93.62 88 GLU B N 1
ATOM 3263 C CA . GLU B 1 88 ? -19 19.484 -15.758 1 93.62 88 GLU B CA 1
ATOM 3264 C C . GLU B 1 88 ? -17.734 19.875 -16.531 1 93.62 88 GLU B C 1
ATOM 3266 O O . GLU B 1 88 ? -16.625 19.656 -16.062 1 93.62 88 GLU B O 1
ATOM 3271 N N . GLY B 1 89 ? -17.922 20.422 -17.703 1 95.19 89 GLY B N 1
ATOM 3272 C CA . GLY B 1 89 ? -16.797 20.859 -18.5 1 95.19 89 GLY B CA 1
ATOM 3273 C C . GLY B 1 89 ? -15.906 21.859 -17.797 1 95.19 89 GLY B C 1
ATOM 3274 O O . GLY B 1 89 ? -14.68 21.797 -17.891 1 95.19 89 GLY B O 1
ATOM 3275 N N . THR B 1 90 ? -16.531 22.781 -17.094 1 95.62 90 THR B N 1
ATOM 3276 C CA . THR B 1 90 ? -15.812 23.812 -16.344 1 95.62 90 THR B CA 1
ATOM 3277 C C . THR B 1 90 ? -15.016 23.188 -15.203 1 95.62 90 THR B C 1
ATOM 3279 O O . THR B 1 90 ? -13.875 23.578 -14.953 1 95.62 90 THR B O 1
ATOM 3282 N N . VAL B 1 91 ? -15.672 22.266 -14.531 1 96.25 91 VAL B N 1
ATOM 3283 C CA . VAL B 1 91 ? -15.016 21.594 -13.414 1 96.25 91 VAL B CA 1
ATOM 3284 C C . VAL B 1 91 ? -13.789 20.828 -13.922 1 96.25 91 VAL B C 1
ATOM 3286 O O . VAL B 1 91 ? -12.695 20.969 -13.367 1 96.25 91 VAL B O 1
ATOM 3289 N N . VAL B 1 92 ? -13.938 20.125 -15.008 1 96.25 92 VAL B N 1
ATOM 3290 C CA . VAL B 1 92 ? -12.852 19.344 -15.578 1 96.25 92 VAL B CA 1
ATOM 3291 C C . VAL B 1 92 ? -11.734 20.266 -16.047 1 96.25 92 VAL B C 1
ATOM 3293 O O . VAL B 1 92 ? -10.555 19.984 -15.852 1 96.25 92 VAL B O 1
ATOM 3296 N N . PHE B 1 93 ? -12.086 21.359 -16.641 1 97 93 PHE B N 1
ATOM 3297 C CA . PHE B 1 93 ? -11.109 22.328 -17.109 1 97 93 PHE B CA 1
ATOM 3298 C C . PHE B 1 93 ? -10.32 22.922 -15.945 1 97 93 PHE B C 1
ATOM 3300 O O . PHE B 1 93 ? -9.102 23.062 -16.031 1 97 93 PHE B O 1
ATOM 3307 N N . THR B 1 94 ? -11.016 23.219 -14.883 1 97.06 94 THR B N 1
ATOM 3308 C CA . THR B 1 94 ? -10.375 23.75 -13.688 1 97.06 94 THR B CA 1
ATOM 3309 C C . THR B 1 94 ? -9.375 22.75 -13.117 1 97.06 94 THR B C 1
ATOM 3311 O O . THR B 1 94 ? -8.242 23.125 -12.781 1 97.06 94 THR B O 1
ATOM 3314 N N . ILE B 1 95 ? -9.797 21.516 -13.07 1 97.25 95 ILE B N 1
ATOM 3315 C CA . ILE B 1 95 ? -8.922 20.453 -12.586 1 97.25 95 ILE B CA 1
ATOM 3316 C C . ILE B 1 95 ? -7.676 20.359 -13.461 1 97.25 95 ILE B C 1
ATOM 3318 O O . ILE B 1 95 ? -6.555 20.297 -12.953 1 97.25 95 ILE B O 1
ATOM 3322 N N . PHE B 1 96 ? -7.867 20.422 -14.727 1 97.5 96 PHE B N 1
ATOM 3323 C CA . PHE B 1 96 ? -6.766 20.297 -15.68 1 97.5 96 PHE B CA 1
ATOM 3324 C C . PHE B 1 96 ? -5.77 21.438 -15.484 1 97.5 96 PHE B C 1
ATOM 3326 O O . PHE B 1 96 ? -4.559 21.219 -15.469 1 97.5 96 PHE B O 1
ATOM 3333 N N . ILE B 1 97 ? -6.219 22.625 -15.297 1 98 97 ILE B N 1
ATOM 3334 C CA . ILE B 1 97 ? -5.359 23.781 -15.125 1 98 97 ILE B CA 1
ATOM 3335 C C . ILE B 1 97 ? -4.574 23.656 -13.82 1 98 97 ILE B C 1
ATOM 3337 O O . ILE B 1 97 ? -3.371 23.922 -13.781 1 98 97 ILE B O 1
ATOM 3341 N N . LEU B 1 98 ? -5.273 23.281 -12.805 1 98.06 98 LEU B N 1
ATOM 3342 C CA . LEU B 1 98 ? -4.617 23.125 -11.508 1 98.06 98 LEU B CA 1
ATOM 3343 C C . LEU B 1 98 ? -3.514 22.062 -11.586 1 98.06 98 LEU B C 1
ATOM 3345 O O . LEU B 1 98 ? -2.412 22.281 -11.07 1 98.06 98 LEU B O 1
ATOM 3349 N N . VAL B 1 99 ? -3.824 20.953 -12.258 1 97.94 99 VAL B N 1
ATOM 3350 C CA . VAL B 1 99 ? -2.836 19.891 -12.398 1 97.94 99 VAL B CA 1
ATOM 3351 C C . VAL B 1 99 ? -1.662 20.391 -13.242 1 97.94 99 VAL B C 1
ATOM 3353 O O . VAL B 1 99 ? -0.502 20.109 -12.922 1 97.94 99 VAL B O 1
ATOM 3356 N N . LEU B 1 100 ? -1.921 21.078 -14.289 1 98.31 100 LEU B N 1
ATOM 3357 C CA . LEU B 1 100 ? -0.881 21.609 -15.164 1 98.31 100 LEU B CA 1
ATOM 3358 C C . LEU B 1 100 ? 0.051 22.547 -14.391 1 98.31 100 LEU B C 1
ATOM 3360 O O . LEU B 1 100 ? 1.273 22.453 -14.531 1 98.31 100 LEU B O 1
ATOM 3364 N N . VAL B 1 101 ? -0.541 23.422 -13.586 1 98.5 101 VAL B N 1
ATOM 3365 C CA . VAL B 1 101 ? 0.255 24.344 -12.781 1 98.5 101 VAL B CA 1
ATOM 3366 C C . VAL B 1 101 ? 1.111 23.547 -11.789 1 98.5 101 VAL B C 1
ATOM 3368 O O . VAL B 1 101 ? 2.303 23.828 -11.633 1 98.5 101 VAL B O 1
ATOM 3371 N N . ALA B 1 102 ? 0.516 22.594 -11.148 1 98.5 102 ALA B N 1
ATOM 3372 C CA . ALA B 1 102 ? 1.231 21.781 -10.172 1 98.5 102 ALA B CA 1
ATOM 3373 C C . ALA B 1 102 ? 2.402 21.047 -10.812 1 98.5 102 ALA B C 1
ATOM 3375 O O . ALA B 1 102 ? 3.516 21.047 -10.281 1 98.5 102 ALA B O 1
ATOM 3376 N N . VAL B 1 103 ? 2.178 20.438 -11.977 1 98.12 103 VAL B N 1
ATOM 3377 C CA . VAL B 1 103 ? 3.197 19.672 -12.672 1 98.12 103 VAL B CA 1
ATOM 3378 C C . VAL B 1 103 ? 4.301 20.594 -13.172 1 98.12 103 VAL B C 1
ATOM 3380 O O . VAL B 1 103 ? 5.488 20.281 -13.055 1 98.12 103 VAL B O 1
ATOM 3383 N N . ALA B 1 104 ? 3.922 21.719 -13.727 1 98.38 104 ALA B N 1
ATOM 3384 C CA . ALA B 1 104 ? 4.898 22.688 -14.234 1 98.38 104 ALA B CA 1
ATOM 3385 C C . ALA B 1 104 ? 5.828 23.156 -13.125 1 98.38 104 ALA B C 1
ATOM 3387 O O . ALA B 1 104 ? 7.051 23.156 -13.281 1 98.38 104 ALA B O 1
ATOM 3388 N N . MET B 1 105 ? 5.23 23.547 -12 1 98.38 105 MET B N 1
ATOM 3389 C CA . MET B 1 105 ? 6.035 24 -10.875 1 98.38 105 MET B CA 1
ATOM 3390 C C . MET B 1 105 ? 6.871 22.859 -10.305 1 98.38 105 MET B C 1
ATOM 3392 O O . MET B 1 105 ? 8 23.078 -9.859 1 98.38 105 MET B O 1
ATOM 3396 N N . GLY B 1 106 ? 6.316 21.672 -10.297 1 97.56 106 GLY B N 1
ATOM 3397 C CA . GLY B 1 106 ? 7.07 20.516 -9.867 1 97.56 106 GLY B CA 1
ATOM 3398 C C . GLY B 1 106 ? 8.266 20.203 -10.75 1 97.56 106 GLY B C 1
ATOM 3399 O O . GLY B 1 106 ? 9.336 19.844 -10.25 1 97.56 106 GLY B O 1
ATOM 3400 N N . LEU B 1 107 ? 8.102 20.344 -12.031 1 97.94 107 LEU B N 1
ATOM 3401 C CA . LEU B 1 107 ? 9.195 20.109 -12.969 1 97.94 107 LEU B CA 1
ATOM 3402 C C . LEU B 1 107 ? 10.281 21.172 -12.812 1 97.94 107 LEU B C 1
ATOM 3404 O O . LEU B 1 107 ? 11.469 20.859 -12.914 1 97.94 107 LEU B O 1
ATOM 3408 N N . ILE B 1 108 ? 9.891 22.422 -12.562 1 97.75 108 ILE B N 1
ATOM 3409 C CA . ILE B 1 108 ? 10.859 23.469 -12.312 1 97.75 108 ILE B CA 1
ATOM 3410 C C . ILE B 1 108 ? 11.664 23.141 -11.055 1 97.75 108 ILE B C 1
ATOM 3412 O O . ILE B 1 108 ? 12.883 23.328 -11.016 1 97.75 108 ILE B O 1
ATOM 3416 N N . LEU B 1 109 ? 10.992 22.656 -10.094 1 97.25 109 LEU B N 1
ATOM 3417 C CA . LEU B 1 109 ? 11.664 22.234 -8.867 1 97.25 109 LEU B CA 1
ATOM 3418 C C . LEU B 1 109 ? 12.68 21.141 -9.148 1 97.25 109 LEU B C 1
ATOM 3420 O O . LEU B 1 109 ? 13.789 21.156 -8.602 1 97.25 109 LEU B O 1
ATOM 3424 N N . PHE B 1 110 ? 12.242 20.234 -9.984 1 96.5 110 PHE B N 1
ATOM 3425 C CA . PHE B 1 110 ? 13.141 19.141 -10.375 1 96.5 110 PHE B CA 1
ATOM 3426 C C . PHE B 1 110 ? 14.383 19.703 -11.062 1 96.5 110 PHE B C 1
ATOM 3428 O O . PHE B 1 110 ? 15.508 19.297 -10.734 1 96.5 110 PHE B O 1
ATOM 3435 N N . ILE B 1 111 ? 14.234 20.641 -11.969 1 96.62 111 ILE B N 1
ATOM 3436 C CA . ILE B 1 111 ? 15.344 21.234 -12.695 1 96.62 111 ILE B CA 1
ATOM 3437 C C . ILE B 1 111 ? 16.266 21.969 -11.727 1 96.62 111 ILE B C 1
ATOM 3439 O O . ILE B 1 111 ? 17.484 21.969 -11.891 1 96.62 111 ILE B O 1
ATOM 3443 N N . ASN B 1 112 ? 15.734 22.484 -10.609 1 96.19 112 ASN B N 1
ATOM 3444 C CA . ASN B 1 112 ? 16.5 23.25 -9.641 1 96.19 112 ASN B CA 1
ATOM 3445 C C . ASN B 1 112 ? 17.125 22.344 -8.578 1 96.19 112 ASN B C 1
ATOM 3447 O O . ASN B 1 112 ? 17.906 22.812 -7.746 1 96.19 112 ASN B O 1
ATOM 3451 N N . THR B 1 113 ? 16.781 21.109 -8.539 1 95.62 113 THR B N 1
ATOM 3452 C CA . THR B 1 113 ? 17.25 20.203 -7.508 1 95.62 113 THR B CA 1
ATOM 3453 C C . THR B 1 113 ? 17.844 18.938 -8.125 1 95.62 113 THR B C 1
ATOM 3455 O O . THR B 1 113 ? 18.922 18.984 -8.727 1 95.62 113 THR B O 1
ATOM 3458 N N . ASN B 1 114 ? 17.141 17.719 -8.047 1 94.5 114 ASN B N 1
ATOM 3459 C CA . ASN B 1 114 ? 17.688 16.484 -8.609 1 94.5 114 ASN B CA 1
ATOM 3460 C C . ASN B 1 114 ? 16.594 15.453 -8.867 1 94.5 114 ASN B C 1
ATOM 3462 O O . ASN B 1 114 ? 15.406 15.75 -8.703 1 94.5 114 ASN B O 1
ATOM 3466 N N . TYR B 1 115 ? 16.891 14.297 -9.297 1 92.12 115 TYR B N 1
ATOM 3467 C CA . TYR B 1 115 ? 15.977 13.258 -9.75 1 92.12 115 TYR B CA 1
ATOM 3468 C C . TYR B 1 115 ? 15.164 12.695 -8.594 1 92.12 115 TYR B C 1
ATOM 3470 O O . TYR B 1 115 ? 14.078 12.156 -8.797 1 92.12 115 TYR B O 1
ATOM 3478 N N . ILE B 1 116 ? 15.695 12.852 -7.438 1 94.31 116 ILE B N 1
ATOM 3479 C CA . ILE B 1 116 ? 14.969 12.359 -6.273 1 94.31 116 ILE B CA 1
ATOM 3480 C C . ILE B 1 116 ? 13.656 13.117 -6.129 1 94.31 116 ILE B C 1
ATOM 3482 O O . ILE B 1 116 ? 12.609 12.516 -5.867 1 94.31 116 ILE B O 1
ATOM 3486 N N . LEU B 1 117 ? 13.727 14.391 -6.352 1 96.44 117 LEU B N 1
ATOM 3487 C CA . LEU B 1 117 ? 12.516 15.203 -6.266 1 96.44 117 LEU B CA 1
ATOM 3488 C C . LEU B 1 117 ? 11.523 14.82 -7.363 1 96.44 117 LEU B C 1
ATOM 3490 O O . LEU B 1 117 ? 10.312 14.867 -7.156 1 96.44 117 LEU B O 1
ATOM 3494 N N . LEU B 1 118 ? 12.07 14.531 -8.516 1 95.75 118 LEU B N 1
ATOM 3495 C CA . LEU B 1 118 ? 11.211 14.086 -9.609 1 95.75 118 LEU B CA 1
ATOM 3496 C C . LEU B 1 118 ? 10.477 12.797 -9.234 1 95.75 118 LEU B C 1
ATOM 3498 O O . LEU B 1 118 ? 9.258 12.695 -9.422 1 95.75 118 LEU B O 1
ATOM 3502 N N . ILE B 1 119 ? 11.172 11.898 -8.672 1 95 119 ILE B N 1
ATOM 3503 C CA . ILE B 1 119 ? 10.602 10.609 -8.289 1 95 119 ILE B CA 1
ATOM 3504 C C . ILE B 1 119 ? 9.562 10.812 -7.191 1 95 119 ILE B C 1
ATOM 3506 O O . ILE B 1 119 ? 8.453 10.281 -7.273 1 95 119 ILE B O 1
ATOM 3510 N N . LEU B 1 120 ? 9.898 11.594 -6.188 1 95.88 120 LEU B N 1
ATOM 3511 C CA . LEU B 1 120 ? 8.969 11.875 -5.098 1 95.88 120 LEU B CA 1
ATOM 3512 C C . LEU B 1 120 ? 7.719 12.578 -5.609 1 95.88 120 LEU B C 1
ATOM 3514 O O . LEU B 1 120 ? 6.609 12.289 -5.156 1 95.88 120 LEU B O 1
ATOM 3518 N N . GLY B 1 121 ? 7.965 13.484 -6.547 1 96.56 121 GLY B N 1
ATOM 3519 C CA . GLY B 1 121 ? 6.836 14.164 -7.16 1 96.56 121 GLY B CA 1
ATOM 3520 C C . GLY B 1 121 ? 5.922 13.227 -7.93 1 96.56 121 GLY B C 1
ATOM 3521 O O . GLY B 1 121 ? 4.703 13.273 -7.773 1 96.56 121 GLY B O 1
ATOM 3522 N N . ILE B 1 122 ? 6.473 12.359 -8.75 1 97.06 122 ILE B N 1
AT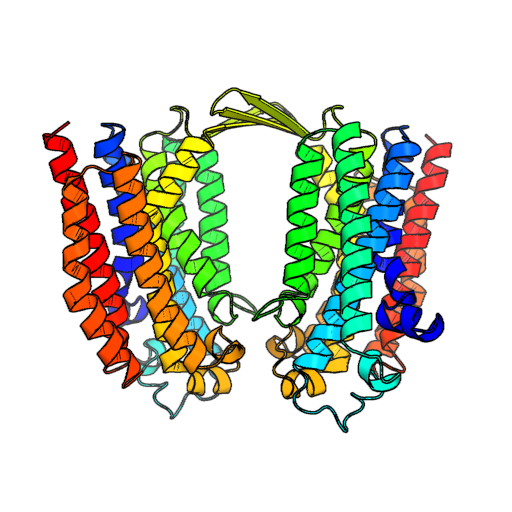OM 3523 C CA . ILE B 1 122 ? 5.707 11.414 -9.555 1 97.06 122 ILE B CA 1
ATOM 3524 C C . ILE B 1 122 ? 4.898 10.492 -8.641 1 97.06 122 ILE B C 1
ATOM 3526 O O . ILE B 1 122 ? 3.705 10.281 -8.867 1 97.06 122 ILE B O 1
ATOM 3530 N N . ILE B 1 123 ? 5.516 10.023 -7.613 1 96.88 123 ILE B N 1
ATOM 3531 C CA . ILE B 1 123 ? 4.844 9.125 -6.676 1 96.88 123 ILE B CA 1
ATOM 3532 C C . ILE B 1 123 ? 3.732 9.875 -5.949 1 96.88 123 ILE B C 1
ATOM 3534 O O . ILE B 1 123 ? 2.605 9.383 -5.848 1 96.88 123 ILE B O 1
ATOM 3538 N N . SER B 1 124 ? 4.008 11.062 -5.465 1 97.19 124 SER B N 1
ATOM 3539 C CA . SER B 1 124 ? 3.031 11.828 -4.703 1 97.19 124 SER B CA 1
ATOM 3540 C C . SER B 1 124 ? 1.839 12.219 -5.574 1 97.19 124 SER B C 1
ATOM 3542 O O . SER B 1 124 ? 0.689 12.109 -5.145 1 97.19 124 SER B O 1
ATOM 3544 N N . PHE B 1 125 ? 2.16 12.656 -6.805 1 96.81 125 PHE B N 1
ATOM 3545 C CA . PHE B 1 125 ? 1.076 13.008 -7.719 1 96.81 125 PHE B CA 1
ATOM 3546 C C . PHE B 1 125 ? 0.268 11.773 -8.102 1 96.81 125 PHE B C 1
ATOM 3548 O O . PHE B 1 125 ? -0.963 11.82 -8.141 1 96.81 125 PHE B O 1
ATOM 3555 N N . GLY B 1 126 ? 0.958 10.703 -8.344 1 96.88 126 GLY B N 1
ATOM 3556 C CA . GLY B 1 126 ? 0.277 9.461 -8.664 1 96.88 126 GLY B CA 1
ATOM 3557 C C . GLY B 1 126 ? -0.665 8.992 -7.574 1 96.88 126 GLY B C 1
ATOM 3558 O O . GLY B 1 126 ? -1.828 8.68 -7.84 1 96.88 126 GLY B O 1
ATOM 3559 N N . VAL B 1 127 ? -0.169 8.977 -6.391 1 95.75 127 VAL B N 1
ATOM 3560 C CA . VAL B 1 127 ? -0.977 8.547 -5.254 1 95.75 127 VAL B CA 1
ATOM 3561 C C . VAL B 1 127 ? -2.125 9.531 -5.031 1 95.75 127 VAL B C 1
ATOM 3563 O O . VAL B 1 127 ? -3.246 9.125 -4.719 1 95.75 127 VAL B O 1
ATOM 3566 N N . GLY B 1 128 ? -1.847 10.828 -5.207 1 94.69 128 GLY B N 1
ATOM 3567 C CA . GLY B 1 128 ? -2.902 11.82 -5.078 1 94.69 128 GLY B CA 1
ATOM 3568 C C . GLY B 1 128 ? -4.043 11.609 -6.059 1 94.69 128 GLY B C 1
ATOM 3569 O O . GLY B 1 128 ? -5.215 11.703 -5.684 1 94.69 128 GLY B O 1
ATOM 3570 N N . ILE B 1 129 ? -3.689 11.312 -7.207 1 94.81 129 ILE B N 1
ATOM 3571 C CA . ILE B 1 129 ? -4.703 11.07 -8.234 1 94.81 129 ILE B CA 1
ATOM 3572 C C . ILE B 1 129 ? -5.457 9.781 -7.918 1 94.81 129 ILE B C 1
ATOM 3574 O O . ILE B 1 129 ? -6.691 9.75 -7.961 1 94.81 129 ILE B O 1
ATOM 3578 N N . LEU B 1 130 ? -4.742 8.773 -7.547 1 95.31 130 LEU B N 1
ATOM 3579 C CA . LEU B 1 130 ? -5.371 7.488 -7.246 1 95.31 130 LEU B CA 1
ATOM 3580 C C . LEU B 1 130 ? -6.211 7.578 -5.973 1 95.31 130 LEU B C 1
ATOM 3582 O O . LEU B 1 130 ? -7.137 6.789 -5.781 1 95.31 130 LEU B O 1
ATOM 3586 N N . TYR B 1 131 ? -5.84 8.469 -5.207 1 95 131 TYR B N 1
ATOM 3587 C CA . TYR B 1 131 ? -6.598 8.703 -3.982 1 95 131 TYR B CA 1
ATOM 3588 C C . TYR B 1 131 ? -8.023 9.148 -4.301 1 95 131 TYR B C 1
ATOM 3590 O O . TYR B 1 131 ? -8.977 8.719 -3.648 1 95 131 TYR B O 1
ATOM 3598 N N . SER B 1 132 ? -8.148 9.984 -5.352 1 93.25 132 SER B N 1
ATOM 3599 C CA . SER B 1 132 ? -9.414 10.656 -5.613 1 93.25 132 SER B CA 1
ATOM 3600 C C . SER B 1 132 ? -10.07 10.133 -6.891 1 93.25 132 SER B C 1
ATOM 3602 O O . SER B 1 132 ? -11.266 10.336 -7.105 1 93.25 132 SER B O 1
ATOM 3604 N N . PHE B 1 133 ? -9.25 9.477 -7.648 1 91.5 133 PHE B N 1
ATOM 3605 C CA . PHE B 1 133 ? -9.727 9.078 -8.969 1 91.5 133 PHE B CA 1
ATOM 3606 C C . PHE B 1 133 ? -9.5 7.59 -9.203 1 91.5 133 PHE B C 1
ATOM 3608 O O . PHE B 1 133 ? -8.672 6.969 -8.531 1 91.5 133 PHE B O 1
ATOM 3615 N N . GLY B 1 134 ? -10.305 7.043 -10.164 1 89.25 134 GLY B N 1
ATOM 3616 C CA . GLY B 1 134 ? -10.148 5.645 -10.531 1 89.25 134 GLY B CA 1
ATOM 3617 C C . GLY B 1 134 ? -11.383 4.809 -10.234 1 89.25 134 GLY B C 1
ATOM 3618 O O . GLY B 1 134 ? -12.367 5.316 -9.695 1 89.25 134 GLY B O 1
ATOM 3619 N N . PRO B 1 135 ? -11.273 3.496 -10.555 1 87.62 135 PRO B N 1
ATOM 3620 C CA . PRO B 1 135 ? -12.422 2.611 -10.32 1 87.62 135 PRO B CA 1
ATOM 3621 C C . PRO B 1 135 ? -12.711 2.418 -8.836 1 87.62 135 PRO B C 1
ATOM 3623 O O . PRO B 1 135 ? -13.875 2.32 -8.438 1 87.62 135 PRO B O 1
ATOM 3626 N N . VAL B 1 136 ? -11.648 2.336 -8.094 1 91.81 136 VAL B N 1
ATOM 3627 C CA . VAL B 1 136 ? -11.766 2.236 -6.641 1 91.81 136 VAL B CA 1
ATOM 3628 C C . VAL B 1 136 ? -10.812 3.223 -5.977 1 91.81 136 VAL B C 1
ATOM 3630 O O . VAL B 1 136 ? -9.766 2.826 -5.453 1 91.81 136 VAL B O 1
ATOM 3633 N N . PRO B 1 137 ? -11.219 4.477 -5.926 1 94 137 PRO B N 1
ATOM 3634 C CA . PRO B 1 137 ? -10.344 5.461 -5.289 1 94 137 PRO B CA 1
ATOM 3635 C C . PRO B 1 137 ? -9.938 5.066 -3.871 1 94 137 PRO B C 1
ATOM 3637 O O . PRO B 1 137 ? -10.75 4.496 -3.133 1 94 137 PRO B O 1
ATOM 3640 N N . ILE B 1 138 ? -8.781 5.434 -3.494 1 94.38 138 ILE B N 1
ATOM 3641 C CA . ILE B 1 138 ? -8.25 5.105 -2.178 1 94.38 138 ILE B CA 1
ATOM 3642 C C . ILE B 1 138 ? -9.117 5.734 -1.092 1 94.38 138 ILE B C 1
ATOM 3644 O O . ILE B 1 138 ? -9.328 5.137 -0.033 1 94.38 138 ILE B O 1
ATOM 3648 N N . SER B 1 139 ? -9.672 6.883 -1.355 1 92.88 139 SER B N 1
ATOM 3649 C CA . SER B 1 139 ? -10.492 7.609 -0.391 1 92.88 139 SER B CA 1
ATOM 3650 C C . SER B 1 139 ? -11.789 6.859 -0.092 1 92.88 139 SER B C 1
ATOM 3652 O O . SER B 1 139 ? -12.453 7.133 0.91 1 92.88 139 SER B O 1
ATOM 3654 N N . ARG B 1 140 ? -12.141 5.918 -0.958 1 92.62 140 ARG B N 1
ATOM 3655 C CA . ARG B 1 140 ? -13.375 5.156 -0.778 1 92.62 140 ARG B CA 1
ATOM 3656 C C . ARG B 1 140 ? -13.102 3.824 -0.092 1 92.62 140 ARG B C 1
ATOM 3658 O O . ARG B 1 140 ? -14.023 3.031 0.126 1 92.62 140 ARG B O 1
ATOM 3665 N N . MET B 1 141 ? -11.859 3.592 0.171 1 94.75 141 MET B N 1
ATOM 3666 C CA . MET B 1 141 ? -11.398 2.381 0.844 1 94.75 141 MET B CA 1
ATOM 3667 C C . MET B 1 141 ? -11.023 2.672 2.293 1 94.75 141 MET B C 1
ATOM 3669 O O . MET B 1 141 ? -10.969 3.834 2.703 1 94.75 141 MET B O 1
ATOM 3673 N N . PRO B 1 142 ? -10.781 1.595 3.07 1 95.06 142 PRO B N 1
ATOM 3674 C CA . PRO B 1 142 ? -10.406 1.825 4.469 1 95.06 142 PRO B CA 1
ATOM 3675 C C . PRO B 1 142 ? -8.961 2.277 4.625 1 95.06 142 PRO B C 1
ATOM 3677 O O . PRO B 1 142 ? -8.445 2.338 5.746 1 95.06 142 PRO B O 1
ATOM 3680 N N . LEU B 1 143 ? -8.336 2.779 3.604 1 95.62 143 LEU B N 1
ATOM 3681 C CA . LEU B 1 143 ? -6.926 3.16 3.635 1 95.62 143 LEU B CA 1
ATOM 3682 C C . LEU B 1 143 ? -6.77 4.672 3.523 1 95.62 143 LEU B C 1
ATOM 3684 O O . LEU B 1 143 ? -5.652 5.191 3.561 1 95.62 143 LEU B O 1
ATOM 3688 N N . GLY B 1 144 ? -7.785 5.359 3.408 1 95.5 144 GLY B N 1
ATOM 3689 C CA . GLY B 1 144 ? -7.73 6.801 3.205 1 95.5 144 GLY B CA 1
ATOM 3690 C C . GLY B 1 144 ? -6.973 7.527 4.297 1 95.5 144 GLY B C 1
ATOM 3691 O O . GLY B 1 144 ? -6.16 8.406 4.012 1 95.5 144 GLY B O 1
ATOM 3692 N N . GLU B 1 145 ? -7.23 7.145 5.531 1 96.88 145 GLU B N 1
ATOM 3693 C CA . GLU B 1 145 ? -6.605 7.793 6.68 1 96.88 145 GLU B CA 1
ATOM 3694 C C . GLU B 1 145 ? -5.09 7.594 6.672 1 96.88 145 GLU B C 1
ATOM 3696 O O . GLU B 1 145 ? -4.336 8.547 6.871 1 96.88 145 GLU B O 1
ATOM 3701 N N . ILE B 1 146 ? -4.715 6.43 6.34 1 96.5 146 ILE B N 1
ATOM 3702 C CA . ILE B 1 146 ? -3.297 6.098 6.375 1 96.5 146 ILE B CA 1
ATOM 3703 C C . ILE B 1 146 ? -2.574 6.801 5.227 1 96.5 146 ILE B C 1
ATOM 3705 O O . ILE B 1 146 ? -1.506 7.387 5.426 1 96.5 146 ILE B O 1
ATOM 3709 N N . PHE B 1 147 ? -3.125 6.781 4.055 1 96.12 147 PHE B N 1
ATOM 3710 C CA . PHE B 1 147 ? -2.488 7.371 2.881 1 96.12 147 PHE B CA 1
ATOM 3711 C C . PHE B 1 147 ? -2.449 8.891 2.99 1 96.12 147 PHE B C 1
ATOM 3713 O O . PHE B 1 147 ? -1.425 9.508 2.697 1 96.12 147 PHE B O 1
ATOM 3720 N N . SER B 1 148 ? -3.523 9.484 3.406 1 95.69 148 SER B N 1
ATOM 3721 C CA . SER B 1 148 ? -3.527 10.938 3.561 1 95.69 148 SER B CA 1
ATOM 3722 C C . SER B 1 148 ? -2.564 11.383 4.66 1 95.69 148 SER B C 1
ATOM 3724 O O . SER B 1 148 ? -1.784 12.312 4.469 1 95.69 148 SER B O 1
ATOM 3726 N N . GLY B 1 149 ? -2.637 10.664 5.777 1 97.5 149 GLY B N 1
ATOM 3727 C CA . GLY B 1 149 ? -1.716 10.984 6.859 1 97.5 149 GLY B CA 1
ATOM 3728 C C . GLY B 1 149 ? -0.259 10.852 6.457 1 97.5 149 GLY B C 1
ATOM 3729 O O . GLY B 1 149 ? 0.554 11.734 6.758 1 97.5 149 GLY B O 1
ATOM 3730 N N . PHE B 1 150 ? 0.035 9.836 5.793 1 97.88 150 PHE B N 1
ATOM 3731 C CA . PHE B 1 150 ? 1.424 9.57 5.441 1 97.88 150 PHE B CA 1
ATOM 3732 C C . PHE B 1 150 ? 1.907 10.539 4.367 1 97.88 150 PHE B C 1
ATOM 3734 O O . PHE B 1 150 ? 2.973 11.141 4.5 1 97.88 150 PHE B O 1
ATOM 3741 N N . PHE B 1 151 ? 1.21 10.688 3.309 1 96.88 151 PHE B N 1
ATOM 3742 C CA . PHE B 1 151 ? 1.684 11.484 2.184 1 96.88 151 PHE B CA 1
ATOM 3743 C C . PHE B 1 151 ? 1.579 12.969 2.492 1 96.88 151 PHE B C 1
ATOM 3745 O O . PHE B 1 151 ? 2.48 13.742 2.158 1 96.88 151 PHE B O 1
ATOM 3752 N N . MET B 1 152 ? 0.521 13.344 3.113 1 97.38 152 MET B N 1
ATOM 3753 C CA . MET B 1 152 ? 0.383 14.758 3.436 1 97.38 152 MET B CA 1
ATOM 3754 C C . MET B 1 152 ? 1.129 15.102 4.719 1 97.38 152 MET B C 1
ATOM 3756 O O . MET B 1 152 ? 1.779 16.141 4.809 1 97.38 152 MET B O 1
ATOM 3760 N N . GLY B 1 153 ? 1.096 14.234 5.648 1 98.12 153 GLY B N 1
ATOM 3761 C CA . GLY B 1 153 ? 1.681 14.508 6.949 1 98.12 153 GLY B CA 1
ATOM 3762 C C . GLY B 1 153 ? 3.172 14.227 7.004 1 98.12 153 GLY B C 1
ATOM 3763 O O . GLY B 1 153 ? 3.883 14.789 7.844 1 98.12 153 GLY B O 1
ATOM 3764 N N . PHE B 1 154 ? 3.668 13.375 6.184 1 98.5 154 PHE B N 1
ATOM 3765 C CA . PHE B 1 154 ? 5.082 13.023 6.25 1 98.5 154 PHE B CA 1
ATOM 3766 C C . PHE B 1 154 ? 5.797 13.422 4.961 1 98.5 154 PHE B C 1
ATOM 3768 O O . PHE B 1 154 ? 6.793 14.148 4.996 1 98.5 154 PHE B O 1
ATOM 3775 N N . ILE B 1 155 ? 5.281 13.016 3.83 1 98.31 155 ILE B N 1
ATOM 3776 C CA . ILE B 1 155 ? 5.988 13.234 2.574 1 98.31 155 ILE B CA 1
ATOM 3777 C C . ILE B 1 155 ? 6.105 14.734 2.303 1 98.31 155 ILE B C 1
ATOM 3779 O O . ILE B 1 155 ? 7.141 15.203 1.821 1 98.31 155 ILE B O 1
ATOM 3783 N N . ILE B 1 156 ? 5.031 15.445 2.633 1 98.25 156 ILE B N 1
ATOM 3784 C CA . ILE B 1 156 ? 5.082 16.891 2.395 1 98.25 156 ILE B CA 1
ATOM 3785 C C . ILE B 1 156 ? 6.191 17.516 3.236 1 98.25 156 ILE B C 1
ATOM 3787 O O . ILE B 1 156 ? 7.082 18.172 2.705 1 98.25 156 ILE B O 1
ATOM 3791 N N . PRO B 1 157 ? 6.262 17.297 4.539 1 98.25 157 PRO B N 1
ATOM 3792 C CA . PRO B 1 157 ? 7.387 17.844 5.305 1 98.25 157 PRO B CA 1
ATOM 3793 C C . PRO B 1 157 ? 8.734 17.328 4.82 1 98.25 157 PRO B C 1
ATOM 3795 O O . PRO B 1 157 ? 9.719 18.078 4.793 1 98.25 157 PRO B O 1
ATOM 3798 N N . PHE B 1 158 ? 8.828 16.109 4.469 1 97.75 158 PHE B N 1
ATOM 3799 C CA . PHE B 1 158 ? 10.078 15.539 3.977 1 97.75 158 PHE B CA 1
ATOM 3800 C C . PHE B 1 158 ? 10.562 16.281 2.734 1 97.75 158 PHE B C 1
ATOM 3802 O O . PHE B 1 158 ? 11.727 16.672 2.658 1 97.75 158 PHE B O 1
ATOM 3809 N N . VAL B 1 159 ? 9.641 16.422 1.792 1 97.75 159 VAL B N 1
ATOM 3810 C CA . VAL B 1 159 ? 10 17.109 0.555 1 97.75 159 VAL B CA 1
ATOM 3811 C C . VAL B 1 159 ? 10.312 18.578 0.85 1 97.75 159 VAL B C 1
ATOM 3813 O O . VAL B 1 159 ? 11.219 19.156 0.243 1 97.75 159 VAL B O 1
ATOM 3816 N N . SER B 1 160 ? 9.547 19.125 1.768 1 97.94 160 SER B N 1
ATOM 3817 C CA . SER B 1 160 ? 9.805 20.5 2.182 1 97.94 160 SER B CA 1
ATOM 3818 C C . SER B 1 160 ? 11.227 20.672 2.701 1 97.94 160 SER B C 1
ATOM 3820 O O . SER B 1 160 ? 11.891 21.656 2.391 1 97.94 160 SER B O 1
ATOM 3822 N N . ILE B 1 161 ? 11.703 19.766 3.42 1 97.12 161 ILE B N 1
ATOM 3823 C CA . ILE B 1 161 ? 13.07 19.797 3.92 1 97.12 161 ILE B CA 1
ATOM 3824 C C . ILE B 1 161 ? 14.047 19.547 2.77 1 97.12 161 ILE B C 1
ATOM 3826 O O . ILE B 1 161 ? 15.039 20.266 2.627 1 97.12 161 ILE B O 1
ATOM 3830 N N . TYR B 1 162 ? 13.703 18.609 1.965 1 96.88 162 TYR B N 1
ATOM 3831 C CA . TYR B 1 162 ? 14.602 18.141 0.922 1 96.88 162 TYR B CA 1
ATOM 3832 C C . TYR B 1 162 ? 14.898 19.234 -0.095 1 96.88 162 TYR B C 1
ATOM 3834 O O . TYR B 1 162 ? 16.016 19.328 -0.616 1 96.88 162 TYR B O 1
ATOM 3842 N N . ILE B 1 163 ? 13.945 20.016 -0.382 1 97.19 163 ILE B N 1
ATOM 3843 C CA . ILE B 1 163 ? 14.125 21.016 -1.433 1 97.19 163 ILE B CA 1
ATOM 3844 C C . ILE B 1 163 ? 15.172 22.031 -1 1 97.19 163 ILE B C 1
ATOM 3846 O O . ILE B 1 163 ? 15.719 22.766 -1.832 1 97.19 163 ILE B O 1
ATOM 3850 N N . HIS B 1 164 ? 15.43 22.156 0.3 1 96.31 164 HIS B N 1
ATOM 3851 C CA . HIS B 1 164 ? 16.438 23.078 0.81 1 96.31 164 HIS B CA 1
ATOM 3852 C C . HIS B 1 164 ? 17.797 22.391 0.927 1 96.31 164 HIS B C 1
ATOM 3854 O O . HIS B 1 164 ? 18.844 23.047 0.874 1 96.31 164 HIS B O 1
ATOM 3860 N N . ARG B 1 165 ? 17.766 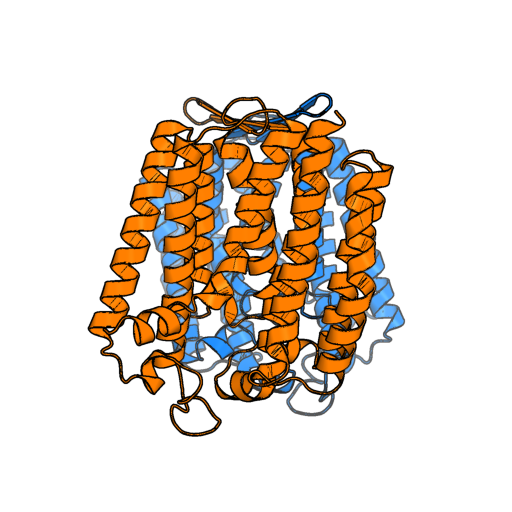21.125 1.061 1 92.88 165 ARG B N 1
ATOM 3861 C CA . ARG B 1 165 ? 18.984 20.391 1.379 1 92.88 165 ARG B CA 1
ATOM 3862 C C . ARG B 1 165 ? 19.25 19.297 0.346 1 92.88 165 ARG B C 1
ATOM 3864 O O . ARG B 1 165 ? 19.719 18.219 0.688 1 92.88 165 ARG B O 1
ATOM 3871 N N . TYR B 1 166 ? 18.797 19.719 -0.837 1 90.06 166 TYR B N 1
ATOM 3872 C CA . TYR B 1 166 ? 18.953 18.719 -1.89 1 90.06 166 TYR B CA 1
ATOM 3873 C C . TYR B 1 166 ? 20.422 18.453 -2.182 1 90.06 166 TYR B C 1
ATOM 3875 O O . TYR B 1 166 ? 21.25 19.375 -2.131 1 90.06 166 TYR B O 1
ATOM 3883 N N . ASN B 1 167 ? 21.016 17.297 -1.982 1 87.31 167 ASN B N 1
ATOM 3884 C CA . ASN B 1 167 ? 22.391 16.875 -2.254 1 87.31 167 ASN B CA 1
ATOM 3885 C C . ASN B 1 167 ? 23.281 17.062 -1.03 1 87.31 167 ASN B C 1
ATOM 3887 O O . ASN B 1 167 ? 24.5 17.219 -1.161 1 87.31 167 ASN B O 1
ATOM 3891 N N . LYS B 1 168 ? 22.672 17.312 0.079 1 89.44 168 LYS B N 1
ATOM 3892 C CA . LYS B 1 168 ? 23.469 17.531 1.28 1 89.44 168 LYS B CA 1
ATOM 3893 C C . LYS B 1 168 ? 23.391 16.312 2.213 1 89.44 168 LYS B C 1
ATOM 3895 O O . LYS B 1 168 ? 23.422 16.469 3.436 1 89.44 168 LYS B O 1
ATOM 3900 N N . GLY B 1 169 ? 23.172 15.172 1.629 1 86.06 169 GLY B N 1
ATOM 3901 C CA . GLY B 1 169 ? 23.438 13.961 2.381 1 86.06 169 GLY B CA 1
ATOM 3902 C C . GLY B 1 169 ? 22.172 13.273 2.877 1 86.06 169 GLY B C 1
ATOM 3903 O O . GLY B 1 169 ? 22.234 12.18 3.445 1 86.06 169 GLY B O 1
ATOM 3904 N N . LEU B 1 170 ? 20.984 13.867 2.725 1 90.5 170 LEU B N 1
ATOM 3905 C CA . LEU B 1 170 ? 19.766 13.188 3.15 1 90.5 170 LEU B CA 1
ATOM 3906 C C . LEU B 1 170 ? 19.484 11.961 2.283 1 90.5 170 LEU B C 1
ATOM 3908 O O . LEU B 1 170 ? 19.406 10.844 2.795 1 90.5 170 LEU B O 1
ATOM 3912 N N . ILE B 1 171 ? 19.391 12.062 1.06 1 92.38 171 ILE B N 1
ATOM 3913 C CA . ILE B 1 171 ? 19.281 11.016 0.05 1 92.38 171 ILE B CA 1
ATOM 3914 C C . ILE B 1 171 ? 20.047 11.422 -1.201 1 92.38 171 ILE B C 1
ATOM 3916 O O . ILE B 1 171 ? 19.859 12.523 -1.726 1 92.38 171 ILE B O 1
ATOM 3920 N N . ASP B 1 172 ? 20.922 10.578 -1.583 1 91.81 172 ASP B N 1
ATOM 3921 C CA . ASP B 1 172 ? 21.672 10.789 -2.82 1 91.81 172 ASP B CA 1
ATOM 3922 C C . ASP B 1 172 ? 21.516 9.586 -3.76 1 91.81 172 ASP B C 1
ATOM 3924 O O . ASP B 1 172 ? 21.5 8.438 -3.311 1 91.81 172 ASP B O 1
ATOM 3928 N N . MET B 1 173 ? 21.312 9.922 -4.957 1 91.31 173 MET B N 1
ATOM 3929 C CA . MET B 1 173 ? 21.109 8.867 -5.945 1 91.31 173 MET B CA 1
ATOM 3930 C C . MET B 1 173 ? 22.016 9.094 -7.16 1 91.31 173 MET B C 1
ATOM 3932 O O . MET B 1 173 ? 22.156 10.227 -7.629 1 91.31 173 MET B O 1
ATOM 3936 N N . ASN B 1 174 ? 22.688 8.062 -7.523 1 89.94 174 ASN B N 1
ATOM 3937 C CA . ASN B 1 174 ? 23.516 8.078 -8.727 1 89.94 174 ASN B CA 1
ATOM 3938 C C . ASN B 1 174 ? 23.172 6.914 -9.656 1 89.94 174 ASN B C 1
ATOM 3940 O O . ASN B 1 174 ? 23.016 5.781 -9.203 1 89.94 174 ASN B O 1
ATOM 3944 N N . ILE B 1 175 ? 22.891 7.223 -10.844 1 86 175 ILE B N 1
ATOM 3945 C CA . ILE B 1 175 ? 22.547 6.207 -11.828 1 86 175 ILE B CA 1
ATOM 3946 C C . ILE B 1 175 ? 23.719 6.02 -12.797 1 86 175 ILE B C 1
ATOM 3948 O O . ILE B 1 175 ? 24.219 6.988 -13.367 1 86 175 ILE B O 1
ATOM 3952 N N . ASN B 1 176 ? 24.312 4.906 -12.742 1 83.44 176 ASN B N 1
ATOM 3953 C CA . ASN B 1 176 ? 25.312 4.531 -13.734 1 83.44 176 ASN B CA 1
ATOM 3954 C C . ASN B 1 176 ? 24.844 3.363 -14.594 1 83.44 176 ASN B C 1
ATOM 3956 O O . ASN B 1 176 ? 24.703 2.24 -14.109 1 83.44 176 ASN B O 1
ATOM 3960 N N . LEU B 1 177 ? 24.703 3.551 -15.828 1 81.12 177 LEU B N 1
ATOM 3961 C CA . LEU B 1 177 ? 24.25 2.531 -16.766 1 81.12 177 LEU B CA 1
ATOM 3962 C C . LEU B 1 177 ? 22.984 1.837 -16.25 1 81.12 177 LEU B C 1
ATOM 3964 O O . LEU B 1 177 ? 21.953 2.477 -16.078 1 81.12 177 LEU B O 1
ATOM 3968 N N . SER B 1 178 ? 23.172 0.523 -15.734 1 82.88 178 SER B N 1
ATOM 3969 C CA . SER B 1 178 ? 22.016 -0.259 -15.297 1 82.88 178 SER B CA 1
ATOM 3970 C C . SER B 1 178 ? 21.953 -0.324 -13.773 1 82.88 178 SER B C 1
ATOM 3972 O O . SER B 1 178 ? 21.031 -0.942 -13.219 1 82.88 178 SER B O 1
ATOM 3974 N N . GLN B 1 179 ? 22.859 0.506 -13.18 1 89.06 179 GLN B N 1
ATOM 3975 C CA . GLN B 1 179 ? 22.938 0.428 -11.727 1 89.06 179 GLN B CA 1
ATOM 3976 C C . GLN B 1 179 ? 22.5 1.741 -11.086 1 89.06 179 GLN B C 1
ATOM 3978 O O . GLN B 1 179 ? 22.828 2.82 -11.578 1 89.06 179 GLN B O 1
ATOM 3983 N N . LEU B 1 180 ? 21.703 1.563 -10.109 1 91.12 180 LEU B N 1
ATOM 3984 C CA . LEU B 1 180 ? 21.281 2.688 -9.289 1 91.12 180 LEU B CA 1
ATOM 3985 C C . LEU B 1 180 ? 21.906 2.613 -7.898 1 91.12 180 LEU B C 1
ATOM 3987 O O . LEU B 1 180 ? 21.812 1.581 -7.227 1 91.12 180 LEU B O 1
ATOM 3991 N N . ILE B 1 181 ? 22.656 3.59 -7.559 1 91.69 181 ILE B N 1
ATOM 3992 C CA . ILE B 1 181 ? 23.25 3.666 -6.227 1 91.69 181 ILE B CA 1
ATOM 3993 C C . ILE B 1 181 ? 22.531 4.73 -5.402 1 91.69 181 ILE B C 1
ATOM 3995 O O . ILE B 1 181 ? 22.484 5.902 -5.789 1 91.69 181 ILE B O 1
ATOM 3999 N N . VAL B 1 182 ? 21.984 4.32 -4.336 1 91.81 182 VAL B N 1
ATOM 4000 C CA . VAL B 1 182 ? 21.266 5.238 -3.463 1 91.81 182 VAL B CA 1
ATOM 4001 C C . VAL B 1 182 ? 21.938 5.289 -2.094 1 91.81 182 VAL B C 1
ATOM 4003 O O . VAL B 1 182 ? 22.188 4.246 -1.477 1 91.81 182 VAL B O 1
ATOM 4006 N N . LYS B 1 183 ? 22.344 6.449 -1.684 1 90.94 183 LYS B N 1
ATOM 4007 C CA . LYS B 1 183 ? 22.828 6.703 -0.329 1 90.94 183 LYS B CA 1
ATOM 4008 C C . LYS B 1 183 ? 21.75 7.379 0.519 1 90.94 183 LYS B C 1
ATOM 4010 O O . LYS B 1 183 ? 21.234 8.43 0.149 1 90.94 183 LYS B O 1
ATOM 4015 N N . PHE B 1 184 ? 21.344 6.766 1.542 1 90.5 184 PHE B N 1
ATOM 4016 C CA . PHE B 1 184 ? 20.188 7.148 2.348 1 90.5 184 PHE B CA 1
ATOM 4017 C C . PHE B 1 184 ? 20.578 7.293 3.814 1 90.5 184 PHE B C 1
ATOM 4019 O O . PHE B 1 184 ? 21.062 6.344 4.426 1 90.5 184 PHE B O 1
ATOM 4026 N N . ASP B 1 185 ? 20.469 8.531 4.391 1 93.62 185 ASP B N 1
ATOM 4027 C CA . ASP B 1 185 ? 20.656 8.734 5.828 1 93.62 185 ASP B CA 1
ATOM 4028 C C . ASP B 1 185 ? 19.391 8.328 6.594 1 93.62 185 ASP B C 1
ATOM 4030 O O . ASP B 1 185 ? 18.547 9.172 6.91 1 93.62 185 ASP B O 1
ATOM 4034 N N . PHE B 1 186 ? 19.297 7.082 6.965 1 91.56 186 PHE B N 1
ATOM 4035 C CA . PHE B 1 186 ? 18.062 6.52 7.504 1 91.56 186 PHE B CA 1
ATOM 4036 C C . PHE B 1 186 ? 17.75 7.113 8.875 1 91.56 186 PHE B C 1
ATOM 4038 O O . PHE B 1 186 ? 16.578 7.285 9.234 1 91.56 186 PHE B O 1
ATOM 4045 N N . LEU B 1 187 ? 18.703 7.441 9.664 1 92.38 187 LEU B N 1
ATOM 4046 C CA . LEU B 1 187 ? 18.469 8.031 10.977 1 92.38 187 LEU B CA 1
ATOM 4047 C C . LEU B 1 187 ? 17.812 9.398 10.852 1 92.38 187 LEU B C 1
ATOM 4049 O O . LEU B 1 187 ? 16.859 9.703 11.57 1 92.38 187 LEU B O 1
ATOM 4053 N N . GLU B 1 188 ? 18.328 10.156 9.938 1 93.69 188 GLU B N 1
ATOM 4054 C CA . GLU B 1 188 ? 17.75 11.484 9.719 1 93.69 188 GLU B CA 1
ATOM 4055 C C . GLU B 1 188 ? 16.312 11.383 9.203 1 93.69 188 GLU B C 1
ATOM 4057 O O . GLU B 1 188 ? 15.461 12.188 9.586 1 93.69 188 GLU B O 1
ATOM 4062 N N . VAL B 1 189 ? 16.062 10.469 8.422 1 94.75 189 VAL B N 1
ATOM 4063 C CA . VAL B 1 189 ? 14.727 10.281 7.879 1 94.75 189 VAL B CA 1
ATOM 4064 C C . VAL B 1 189 ? 13.773 9.852 8.992 1 94.75 189 VAL B C 1
ATOM 4066 O O . VAL B 1 189 ? 12.625 10.297 9.047 1 94.75 189 VAL B O 1
ATOM 4069 N N . ILE B 1 190 ? 14.234 9.016 9.867 1 95.19 190 ILE B N 1
ATOM 4070 C CA . ILE B 1 190 ? 13.43 8.594 11.016 1 95.19 190 ILE B CA 1
ATOM 4071 C C . ILE B 1 190 ? 13.109 9.805 11.891 1 95.19 190 ILE B C 1
ATOM 4073 O O . ILE B 1 190 ? 11.984 9.945 12.367 1 95.19 190 ILE B O 1
ATOM 4077 N N . ILE B 1 191 ? 14.055 10.633 12.07 1 96.38 191 ILE B N 1
ATOM 4078 C CA . ILE B 1 191 ? 13.859 11.844 12.852 1 96.38 191 ILE B CA 1
ATOM 4079 C C . ILE B 1 191 ? 12.805 12.727 12.188 1 96.38 191 ILE B C 1
ATOM 4081 O O . ILE B 1 191 ? 11.891 13.227 12.852 1 96.38 191 ILE B O 1
ATOM 4085 N N . ILE B 1 192 ? 12.891 12.852 10.891 1 96.88 192 ILE B N 1
ATOM 4086 C CA . ILE B 1 192 ? 11.922 13.656 10.148 1 96.88 192 ILE B CA 1
ATOM 4087 C C . ILE B 1 192 ? 10.531 13.039 10.281 1 96.88 192 ILE B C 1
ATOM 4089 O O . ILE B 1 192 ? 9.539 13.758 10.414 1 96.88 192 ILE B O 1
ATOM 4093 N N . PHE B 1 193 ? 10.469 11.742 10.25 1 97.88 193 PHE B N 1
ATOM 4094 C CA . PHE B 1 193 ? 9.195 11.062 10.445 1 97.88 193 PHE B CA 1
ATOM 4095 C C . PHE B 1 193 ? 8.617 11.375 11.82 1 97.88 193 PHE B C 1
ATOM 4097 O O . PHE B 1 193 ? 7.426 11.68 11.938 1 97.88 193 PHE B O 1
ATOM 4104 N N . LEU B 1 194 ? 9.461 11.336 12.789 1 97.62 194 LEU B N 1
ATOM 4105 C CA . LEU B 1 194 ? 9.023 11.586 14.156 1 97.62 194 LEU B CA 1
ATOM 4106 C C . LEU B 1 194 ? 8.523 13.023 14.312 1 97.62 194 LEU B C 1
ATOM 4108 O O . LEU B 1 194 ? 7.473 13.25 14.914 1 97.62 194 LEU B O 1
ATOM 4112 N N . ILE B 1 195 ? 9.211 13.945 13.742 1 97.06 195 ILE B N 1
ATOM 4113 C CA . ILE B 1 195 ? 8.805 15.336 13.914 1 97.06 195 ILE B CA 1
ATOM 4114 C C . ILE B 1 195 ? 7.516 15.602 13.133 1 97.06 195 ILE B C 1
ATOM 4116 O O . ILE B 1 195 ? 6.781 16.547 13.438 1 97.06 195 ILE B O 1
ATOM 4120 N N . SER B 1 196 ? 7.199 14.711 12.133 1 98.38 196 SER B N 1
ATOM 4121 C CA . SER B 1 196 ? 6.027 14.891 11.281 1 98.38 196 SER B CA 1
ATOM 4122 C C . SER B 1 196 ? 4.805 14.195 11.867 1 98.38 196 SER B C 1
ATOM 4124 O O . SER B 1 196 ? 3.691 14.344 11.359 1 98.38 196 SER B O 1
ATOM 4126 N N . LEU B 1 197 ? 4.965 13.469 12.922 1 98.5 197 LEU B N 1
ATOM 4127 C CA . LEU B 1 197 ? 3.924 12.594 13.445 1 98.5 197 LEU B CA 1
ATOM 4128 C C . LEU B 1 197 ? 2.686 13.398 13.836 1 98.5 197 LEU B C 1
ATOM 4130 O O . LEU B 1 197 ? 1.558 12.977 13.562 1 98.5 197 LEU B O 1
ATOM 4134 N N . PRO B 1 198 ? 2.846 14.57 14.469 1 98.25 198 PRO B N 1
ATOM 4135 C CA . PRO B 1 198 ? 1.645 15.352 14.773 1 98.25 198 PRO B CA 1
ATOM 4136 C C . PRO B 1 198 ? 0.846 15.719 13.523 1 98.25 198 PRO B C 1
ATOM 4138 O O . PRO B 1 198 ? -0.387 15.688 13.547 1 98.25 198 PRO B O 1
ATOM 4141 N N . ALA B 1 199 ? 1.556 16.016 12.477 1 98.44 199 ALA B N 1
ATOM 4142 C CA . ALA B 1 199 ? 0.881 16.312 11.219 1 98.44 199 ALA B CA 1
ATOM 4143 C C . ALA B 1 199 ? 0.233 15.062 10.633 1 98.44 199 ALA B C 1
ATOM 4145 O O . ALA B 1 199 ? -0.901 15.109 10.148 1 98.44 199 ALA B O 1
ATOM 4146 N N . ILE B 1 200 ? 0.936 13.938 10.719 1 98.62 200 ILE B N 1
ATOM 4147 C CA . ILE B 1 200 ? 0.445 12.672 10.188 1 98.62 200 ILE B CA 1
ATOM 4148 C C . ILE B 1 200 ? -0.869 12.297 10.875 1 98.62 200 ILE B C 1
ATOM 4150 O O . ILE B 1 200 ? -1.88 12.062 10.203 1 98.62 200 ILE B O 1
ATOM 4154 N N . VAL B 1 201 ? -0.834 12.289 12.172 1 98.25 201 VAL B N 1
ATOM 4155 C CA . VAL B 1 201 ? -1.993 11.82 12.93 1 98.25 201 VAL B CA 1
ATOM 4156 C C . VAL B 1 201 ? -3.121 12.844 12.828 1 98.25 201 VAL B C 1
ATOM 4158 O O . VAL B 1 201 ? -4.297 12.484 12.789 1 98.25 201 VAL B O 1
ATOM 4161 N N . GLY B 1 202 ? -2.748 14.133 12.805 1 97.69 202 GLY B N 1
ATOM 4162 C CA . GLY B 1 202 ? -3.762 15.164 12.656 1 97.69 202 GLY B CA 1
ATOM 4163 C C . GLY B 1 202 ? -4.531 15.062 11.359 1 97.69 202 GLY B C 1
ATOM 4164 O O . GLY B 1 202 ? -5.762 15.148 11.344 1 97.69 202 GLY B O 1
ATOM 4165 N N . ILE B 1 203 ? -3.824 14.859 10.297 1 97.5 203 ILE B N 1
ATOM 4166 C CA . ILE B 1 203 ? -4.449 14.766 8.984 1 97.5 203 ILE B CA 1
ATOM 4167 C C . ILE B 1 203 ? -5.27 13.477 8.898 1 97.5 203 ILE B C 1
ATOM 4169 O O . ILE B 1 203 ? -6.391 13.484 8.383 1 97.5 203 ILE B O 1
ATOM 4173 N N . SER B 1 204 ? -4.723 12.398 9.406 1 98.12 204 SER B N 1
ATOM 4174 C CA . SER B 1 204 ? -5.469 11.148 9.461 1 98.12 204 SER B CA 1
ATOM 4175 C C . SER B 1 204 ? -6.781 11.32 10.211 1 98.12 204 SER B C 1
ATOM 4177 O O . SER B 1 204 ? -7.812 10.781 9.805 1 98.12 204 SER B O 1
ATOM 4179 N N . ASN B 1 205 ? -6.727 12.086 11.258 1 98.12 205 ASN B N 1
ATOM 4180 C CA . ASN B 1 205 ? -7.91 12.281 12.094 1 98.12 205 ASN B CA 1
ATOM 4181 C C . ASN B 1 205 ? -8.953 13.148 11.391 1 98.12 205 ASN B C 1
ATOM 4183 O O . ASN B 1 205 ? -10.156 12.969 11.594 1 98.12 205 ASN B O 1
ATOM 4187 N N . ILE B 1 206 ? -8.461 14.094 10.641 1 96 206 ILE B N 1
ATOM 4188 C CA . ILE B 1 206 ? -9.406 14.867 9.859 1 96 206 ILE B CA 1
ATOM 4189 C C . ILE B 1 206 ? -10.195 13.945 8.938 1 96 206 ILE B C 1
ATOM 4191 O O . ILE B 1 206 ? -11.43 14.008 8.883 1 96 206 ILE B O 1
ATOM 4195 N N . MET B 1 207 ? -9.484 13.078 8.289 1 95.69 207 MET B N 1
ATOM 4196 C CA . MET B 1 207 ? -10.141 12.141 7.383 1 95.69 207 MET B CA 1
ATOM 4197 C C . MET B 1 207 ? -11.023 11.172 8.156 1 95.69 207 MET B C 1
ATOM 4199 O O . MET B 1 207 ? -12.133 10.859 7.73 1 95.69 207 MET B O 1
ATOM 4203 N N . LEU B 1 208 ? -10.523 10.727 9.242 1 97.94 208 LEU B N 1
ATOM 4204 C CA . LEU B 1 208 ? -11.281 9.805 10.07 1 97.94 208 LEU B CA 1
ATOM 4205 C C . LEU B 1 208 ? -12.586 10.438 10.547 1 97.94 208 LEU B C 1
ATOM 4207 O O . LEU B 1 208 ? -13.648 9.82 10.477 1 97.94 208 LEU B O 1
ATOM 4211 N N . ALA B 1 209 ? -12.492 11.664 11.016 1 97.38 209 ALA B N 1
ATOM 4212 C CA . ALA B 1 209 ? -13.68 12.391 11.453 1 97.38 209 ALA B CA 1
ATOM 4213 C C . ALA B 1 209 ? -14.68 12.547 10.32 1 97.38 209 ALA B C 1
ATOM 4215 O O . ALA B 1 209 ? -15.883 12.367 10.508 1 97.38 209 ALA B O 1
ATOM 4216 N N . ASN B 1 210 ? -14.141 12.898 9.172 1 94 210 ASN B N 1
ATOM 4217 C CA . ASN B 1 210 ? -14.984 13.023 7.988 1 94 210 ASN B CA 1
ATOM 4218 C C . ASN B 1 210 ? -15.742 11.734 7.699 1 94 210 ASN B C 1
ATOM 4220 O O . ASN B 1 210 ? -16.953 11.758 7.484 1 94 210 ASN B O 1
ATOM 4224 N N . ASN B 1 211 ? -15.07 10.648 7.754 1 96.38 211 ASN B N 1
ATOM 4225 C CA . ASN B 1 211 ? -15.656 9.352 7.422 1 96.38 211 ASN B CA 1
ATOM 4226 C C . ASN B 1 211 ? -16.609 8.867 8.508 1 96.38 211 ASN B C 1
ATOM 4228 O O . ASN B 1 211 ? -17.594 8.195 8.219 1 96.38 211 ASN B O 1
ATOM 4232 N N . ILE B 1 212 ? -16.312 9.211 9.773 1 97.56 212 ILE B N 1
ATOM 4233 C CA . ILE B 1 212 ? -17.219 8.867 10.867 1 97.56 212 ILE B CA 1
ATOM 4234 C C . ILE B 1 212 ? -18.547 9.586 10.688 1 97.56 212 ILE B C 1
ATOM 4236 O O . ILE B 1 212 ? -19.609 8.992 10.852 1 97.56 212 ILE B O 1
ATOM 4240 N N . CYS B 1 213 ? -18.547 10.82 10.281 1 95.94 213 CYS B N 1
ATOM 4241 C CA . CYS B 1 213 ? -19.734 11.641 10.094 1 95.94 213 CYS B CA 1
ATOM 4242 C C . CYS B 1 213 ? -20.562 11.125 8.93 1 95.94 213 CYS B C 1
ATOM 4244 O O . CYS B 1 213 ? -21.797 11.289 8.914 1 95.94 213 CYS B O 1
ATOM 4246 N N . ASP B 1 214 ? -19.891 10.43 8 1 92.94 214 ASP B N 1
ATOM 4247 C CA . ASP B 1 214 ? -20.562 10.117 6.738 1 92.94 214 ASP B CA 1
ATOM 4248 C C . ASP B 1 214 ? -20.844 8.625 6.625 1 92.94 214 ASP B C 1
ATOM 4250 O O . ASP B 1 214 ? -21.094 8.117 5.527 1 92.94 214 ASP B O 1
ATOM 4254 N N . ILE B 1 215 ? -20.828 7.914 7.688 1 94.38 215 ILE B N 1
ATOM 4255 C CA . ILE B 1 215 ? -20.938 6.461 7.656 1 94.38 215 ILE B CA 1
ATOM 4256 C C . ILE B 1 215 ? -22.188 6.059 6.867 1 94.38 215 ILE B C 1
ATOM 4258 O O . ILE B 1 215 ? -22.094 5.258 5.93 1 94.38 215 ILE B O 1
ATOM 4262 N N . GLU B 1 216 ? -23.391 6.641 7.125 1 91.81 216 GLU B N 1
ATOM 4263 C CA . GLU B 1 216 ? -24.641 6.266 6.477 1 91.81 216 GLU B CA 1
ATOM 4264 C C . GLU B 1 216 ? -24.625 6.633 4.996 1 91.81 216 GLU B C 1
ATOM 4266 O O . GLU B 1 216 ? -24.969 5.809 4.145 1 91.81 216 GLU B O 1
ATOM 4271 N N . ASP B 1 217 ? -24.156 7.832 4.762 1 88.94 217 ASP B N 1
ATOM 4272 C CA . ASP B 1 217 ? -24.078 8.281 3.375 1 88.94 217 ASP B CA 1
ATOM 4273 C C . ASP B 1 217 ? -23.094 7.422 2.582 1 88.94 217 ASP B C 1
ATOM 4275 O O . ASP B 1 217 ? -23.328 7.113 1.411 1 88.94 217 ASP B O 1
ATOM 4279 N N . ASP B 1 218 ? -22.016 7.047 3.219 1 90.75 218 ASP B N 1
ATOM 4280 C CA . ASP B 1 218 ? -20.969 6.254 2.564 1 90.75 218 ASP B CA 1
ATOM 4281 C C . ASP B 1 218 ? -21.484 4.863 2.201 1 90.75 218 ASP B C 1
ATOM 4283 O O . ASP B 1 218 ? -21.234 4.367 1.104 1 90.75 218 ASP B O 1
ATOM 4287 N N . ILE B 1 219 ? -22.172 4.266 3.082 1 89.12 219 ILE B N 1
ATOM 4288 C CA . ILE B 1 219 ? -22.734 2.943 2.828 1 89.12 219 ILE B CA 1
ATOM 4289 C C . ILE B 1 219 ? -23.688 3.004 1.631 1 89.12 219 ILE B C 1
ATOM 4291 O O . ILE B 1 219 ? -23.609 2.16 0.734 1 89.12 219 ILE B O 1
ATOM 4295 N N . GLU B 1 220 ? -24.484 4.078 1.563 1 88.19 220 GLU B N 1
ATOM 4296 C CA . GLU B 1 220 ? -25.453 4.246 0.487 1 88.19 220 GLU B CA 1
ATOM 4297 C C . GLU B 1 220 ? -24.75 4.445 -0.857 1 88.19 220 GLU B C 1
ATOM 4299 O O . GLU B 1 220 ? -25.266 4.027 -1.896 1 88.19 220 GLU B O 1
ATOM 4304 N N . ASN B 1 221 ? -23.656 5.027 -0.812 1 88 221 ASN B N 1
ATOM 4305 C CA . ASN B 1 221 ? -22.938 5.344 -2.041 1 88 221 ASN B CA 1
ATOM 4306 C C . ASN B 1 221 ? -21.844 4.32 -2.328 1 88 221 ASN B C 1
ATOM 4308 O O . ASN B 1 221 ? -20.953 4.57 -3.137 1 88 221 ASN B O 1
ATOM 4312 N N . LYS B 1 222 ? -21.766 3.205 -1.561 1 88 222 LYS B N 1
ATOM 4313 C CA . LYS B 1 222 ? -20.844 2.092 -1.747 1 88 222 LYS B CA 1
ATOM 4314 C C . LYS B 1 222 ? -19.406 2.535 -1.529 1 88 222 LYS B C 1
ATOM 4316 O O . LYS B 1 222 ? -18.516 2.182 -2.309 1 88 222 LYS B O 1
ATOM 4321 N N . ARG B 1 223 ? -19.297 3.502 -0.662 1 91 223 ARG B N 1
ATOM 4322 C CA . ARG B 1 223 ? -18.016 3.896 -0.107 1 91 223 ARG B CA 1
ATOM 4323 C C . ARG B 1 223 ? -17.75 3.186 1.216 1 91 223 ARG B C 1
ATOM 4325 O O . ARG B 1 223 ? -18.391 3.475 2.225 1 91 223 ARG B O 1
ATOM 4332 N N . TYR B 1 224 ? -16.812 2.279 1.174 1 94.12 224 TYR B N 1
ATOM 4333 C CA . TYR B 1 224 ? -16.594 1.488 2.377 1 94.12 224 TYR B CA 1
ATOM 4334 C C . TYR B 1 224 ? -15.273 1.88 3.047 1 94.12 224 TYR B C 1
ATOM 4336 O O . TYR B 1 224 ? -14.258 1.209 2.867 1 94.12 224 TYR B O 1
ATOM 4344 N N . THR B 1 225 ? -15.398 2.902 3.826 1 95.38 225 THR B N 1
ATOM 4345 C CA . THR B 1 225 ? -14.242 3.498 4.488 1 95.38 225 THR B CA 1
ATOM 4346 C C . THR B 1 225 ? -13.945 2.783 5.805 1 95.38 225 THR B C 1
ATOM 4348 O O . THR B 1 225 ? -14.641 1.832 6.172 1 95.38 225 THR B O 1
ATOM 4351 N N . LEU B 1 226 ? -12.969 3.189 6.492 1 96.31 226 LEU B N 1
ATOM 4352 C CA . LEU B 1 226 ? -12.422 2.529 7.672 1 96.31 226 LEU B CA 1
ATOM 4353 C C . LEU B 1 226 ? -13.484 2.414 8.766 1 96.31 226 LEU B C 1
ATOM 4355 O O . LEU B 1 226 ? -13.672 1.34 9.336 1 96.31 226 LEU B O 1
ATOM 4359 N N . PRO B 1 227 ? -14.258 3.455 9.062 1 97.06 227 PRO B N 1
ATOM 4360 C CA . PRO B 1 227 ? -15.25 3.352 10.133 1 97.06 227 PRO B CA 1
ATOM 4361 C C . PRO B 1 227 ? -16.312 2.291 9.852 1 97.06 227 PRO B C 1
ATOM 4363 O O . PRO B 1 227 ? -16.891 1.733 10.781 1 97.06 227 PRO B O 1
ATOM 4366 N N . ILE B 1 228 ? -16.578 2.053 8.586 1 94.5 228 ILE B N 1
ATOM 4367 C CA . ILE B 1 228 ? -17.562 1.046 8.219 1 94.5 228 ILE B CA 1
ATOM 4368 C C . ILE B 1 228 ? -17.031 -0.346 8.555 1 94.5 228 ILE B C 1
ATOM 4370 O O . ILE B 1 228 ? -17.781 -1.225 8.969 1 94.5 228 ILE B O 1
ATOM 4374 N N . TYR B 1 229 ? -15.742 -0.517 8.461 1 92.44 229 TYR B N 1
ATOM 4375 C CA . TYR B 1 229 ? -15.125 -1.812 8.727 1 92.44 229 TYR B CA 1
ATOM 4376 C C . TYR B 1 229 ? -15 -2.055 10.227 1 92.44 229 TYR B C 1
ATOM 4378 O O . TYR B 1 229 ? -15.281 -3.154 10.711 1 92.44 229 TYR B O 1
ATOM 4386 N N . ILE B 1 230 ? -14.656 -1.017 10.953 1 93.94 230 ILE B N 1
ATOM 4387 C CA . ILE B 1 230 ? -14.297 -1.277 12.336 1 93.94 230 ILE B CA 1
ATOM 4388 C C . ILE B 1 230 ? -15.422 -0.816 13.258 1 93.94 230 ILE B C 1
ATOM 4390 O O . ILE B 1 230 ? -15.43 -1.133 14.453 1 93.94 230 ILE B O 1
ATOM 4394 N N . GLY B 1 231 ? -16.391 -0.058 12.758 1 94.44 231 GLY B N 1
ATOM 4395 C CA . GLY B 1 231 ? -17.516 0.437 13.539 1 94.44 231 GLY B CA 1
ATOM 4396 C C . GLY B 1 231 ? -17.281 1.814 14.125 1 94.44 231 GLY B C 1
ATOM 4397 O O . GLY B 1 231 ? -16.125 2.23 14.289 1 94.44 231 GLY B O 1
ATOM 4398 N N . LYS B 1 232 ? -18.344 2.5 14.469 1 96.69 232 LYS B N 1
ATOM 4399 C CA . LYS B 1 232 ? -18.297 3.879 14.945 1 96.69 232 LYS B CA 1
ATOM 4400 C C . LYS B 1 232 ? -17.562 3.975 16.281 1 96.69 232 LYS B C 1
ATOM 4402 O O . LYS B 1 232 ? -16.719 4.855 16.469 1 96.69 232 LYS B O 1
ATOM 4407 N N . GLU B 1 233 ? -17.797 3.074 17.188 1 97.25 233 GLU B N 1
ATOM 4408 C CA . GLU B 1 233 ? -17.203 3.119 18.516 1 97.25 233 GLU B CA 1
ATOM 4409 C C . GLU B 1 233 ? -15.688 2.996 18.453 1 97.25 233 GLU B C 1
ATOM 4411 O O . GLU B 1 233 ? -14.969 3.799 19.047 1 97.25 233 GLU B O 1
ATOM 4416 N N . LYS B 1 234 ? -15.234 2.021 17.719 1 97.12 234 LYS B N 1
ATOM 4417 C CA . LYS B 1 234 ? -13.797 1.827 17.578 1 97.12 234 LYS B CA 1
ATOM 4418 C C . LYS B 1 234 ? -13.156 2.992 16.844 1 97.12 234 LYS B C 1
ATOM 4420 O O . LYS B 1 234 ? -12.008 3.355 17.109 1 97.12 234 LYS B O 1
ATOM 4425 N N . SER B 1 235 ? -13.859 3.529 15.891 1 98.25 235 SER B N 1
ATOM 4426 C CA . SER B 1 235 ? -13.367 4.684 15.148 1 98.25 235 SER B CA 1
ATOM 4427 C C . SER B 1 235 ? -13.172 5.887 16.062 1 98.25 235 SER B C 1
ATOM 4429 O O . SER B 1 235 ? -12.18 6.613 15.938 1 98.25 235 SER B O 1
ATOM 4431 N N . LEU B 1 236 ? -14.125 6.062 16.969 1 98.56 236 LEU B N 1
ATOM 4432 C CA . LEU B 1 236 ? -14.023 7.176 17.906 1 98.56 236 LEU B CA 1
ATOM 4433 C C . LEU B 1 236 ? -12.844 6.988 18.859 1 98.56 236 LEU B C 1
ATOM 4435 O O . LEU B 1 236 ? -12.133 7.949 19.172 1 98.56 236 LEU B O 1
ATOM 4439 N N . LYS B 1 237 ? -12.602 5.809 19.266 1 98.38 237 LYS B N 1
ATOM 4440 C CA . LYS B 1 237 ? -11.438 5.523 20.094 1 98.38 237 LYS B CA 1
ATOM 4441 C C . LYS B 1 237 ? -10.141 5.781 19.344 1 98.38 237 LYS B C 1
ATOM 4443 O O . LYS B 1 237 ? -9.195 6.363 19.891 1 98.38 237 LYS B O 1
ATOM 4448 N N . LEU B 1 238 ? -10.164 5.301 18.125 1 98.19 238 LEU B N 1
ATOM 4449 C CA . LEU B 1 238 ? -9 5.547 17.281 1 98.19 238 LEU B CA 1
ATOM 4450 C C . LEU B 1 238 ? -8.742 7.043 17.141 1 98.19 238 LEU B C 1
ATOM 4452 O O . LEU B 1 238 ? -7.598 7.492 17.234 1 98.19 238 LEU B O 1
ATOM 4456 N N . PHE B 1 239 ? -9.812 7.812 16.938 1 98.5 239 PHE B N 1
ATOM 4457 C CA . PHE B 1 239 ? -9.766 9.266 16.828 1 98.5 239 PHE B CA 1
ATOM 4458 C C . PHE B 1 239 ? -9.078 9.883 18.031 1 98.5 239 PHE B C 1
ATOM 4460 O O . PHE B 1 239 ? -8.164 10.688 17.891 1 98.5 239 PHE B O 1
ATOM 4467 N N . LYS B 1 240 ? -9.43 9.406 19.109 1 98.44 240 LYS B N 1
ATOM 4468 C CA . LYS B 1 240 ? -8.891 9.898 20.375 1 98.44 240 LYS B CA 1
ATOM 4469 C C . LYS B 1 240 ? -7.43 9.484 20.547 1 98.44 240 LYS B C 1
ATOM 4471 O O . LYS B 1 240 ? -6.574 10.32 20.844 1 98.44 240 LYS B O 1
ATOM 4476 N N . TYR B 1 241 ? -7.074 8.305 20.297 1 98.31 241 TYR B N 1
ATOM 4477 C CA . TYR B 1 241 ? -5.746 7.766 20.578 1 98.31 241 TYR B CA 1
ATOM 4478 C C . TYR B 1 241 ? -4.711 8.336 19.609 1 98.31 241 TYR B C 1
ATOM 4480 O O . TYR B 1 241 ? -3.541 8.484 19.969 1 98.31 241 TYR B O 1
ATOM 4488 N N . LEU B 1 242 ? -5.137 8.625 18.438 1 98.38 242 LEU B N 1
ATOM 4489 C CA . LEU B 1 242 ? -4.215 9.219 17.469 1 98.38 242 LEU B CA 1
ATOM 4490 C C . LEU B 1 242 ? -3.668 10.547 17.984 1 98.38 242 LEU B C 1
ATOM 4492 O O . LEU B 1 242 ? -2.479 10.836 17.844 1 98.38 242 LEU B O 1
ATOM 4496 N N . TYR B 1 243 ? -4.535 11.344 18.656 1 98.19 243 TYR B N 1
ATOM 4497 C CA . TYR B 1 243 ? -4.051 12.586 19.234 1 98.19 243 TYR B CA 1
ATOM 4498 C C . TYR B 1 243 ? -3.025 12.32 20.328 1 98.19 243 TYR B C 1
ATOM 4500 O O . TYR B 1 243 ? -1.99 12.984 20.391 1 98.19 243 TYR B O 1
ATOM 4508 N N . TYR B 1 244 ? -3.303 11.352 21.094 1 98.06 244 TYR B N 1
ATOM 4509 C CA . TYR B 1 244 ? -2.412 11.062 22.219 1 98.06 244 TYR B CA 1
ATOM 4510 C C . TYR B 1 244 ? -1.064 10.555 21.719 1 98.06 244 TYR B C 1
ATOM 4512 O O . TYR B 1 244 ? -0.029 10.82 22.328 1 98.06 244 TYR B O 1
ATOM 4520 N N . ILE B 1 245 ? -1.087 9.82 20.672 1 98.06 245 ILE B N 1
ATOM 4521 C CA . ILE B 1 245 ? 0.155 9.352 20.062 1 98.06 245 ILE B CA 1
ATOM 4522 C C . ILE B 1 245 ? 1.016 10.547 19.672 1 98.06 245 ILE B C 1
ATOM 4524 O O . ILE B 1 245 ? 2.236 10.531 19.844 1 98.06 245 ILE B O 1
ATOM 4528 N N . ALA B 1 246 ? 0.398 11.586 19.141 1 97.94 246 ALA B N 1
ATOM 4529 C CA . ALA B 1 246 ? 1.121 12.797 18.766 1 97.94 246 ALA B CA 1
ATOM 4530 C C . ALA B 1 246 ? 1.785 13.438 19.984 1 97.94 246 ALA B C 1
ATOM 4532 O O . ALA B 1 246 ? 2.951 13.836 19.922 1 97.94 246 ALA B O 1
ATOM 4533 N N . TYR B 1 247 ? 1.093 13.5 21.094 1 98.19 247 TYR B N 1
ATOM 4534 C CA . TYR B 1 247 ? 1.623 14.125 22.297 1 98.19 247 TYR B CA 1
ATOM 4535 C C . TYR B 1 247 ? 2.754 13.289 22.891 1 98.19 247 TYR B C 1
ATOM 4537 O O . TYR B 1 247 ? 3.773 13.836 23.312 1 98.19 247 TYR B O 1
ATOM 4545 N N . ILE B 1 248 ? 2.561 12.023 22.891 1 98.25 248 ILE B N 1
ATOM 4546 C CA . ILE B 1 248 ? 3.611 11.141 23.391 1 98.25 248 ILE B CA 1
ATOM 4547 C C . ILE B 1 248 ? 4.867 11.305 22.531 1 98.25 248 ILE B C 1
ATOM 4549 O O . ILE B 1 248 ? 5.98 11.375 23.062 1 98.25 248 ILE B O 1
ATOM 4553 N N . ASN B 1 249 ? 4.641 11.367 21.281 1 98 249 ASN B N 1
ATOM 4554 C CA . ASN B 1 249 ? 5.758 11.555 20.375 1 98 249 ASN B CA 1
ATOM 4555 C C . ASN B 1 249 ? 6.488 12.875 20.641 1 98 249 ASN B C 1
ATOM 4557 O O . ASN B 1 249 ? 7.719 12.922 20.594 1 98 249 ASN B O 1
ATOM 4561 N N . ILE B 1 250 ? 5.766 13.922 20.859 1 97.38 250 ILE B N 1
ATOM 4562 C CA . ILE B 1 250 ? 6.367 15.219 21.141 1 97.38 250 ILE B CA 1
ATOM 4563 C C . ILE B 1 250 ? 7.23 15.141 22.391 1 97.38 250 ILE B C 1
ATOM 4565 O O . ILE B 1 250 ? 8.375 15.602 22.406 1 97.38 250 ILE B O 1
ATOM 4569 N N . ILE B 1 251 ? 6.727 14.484 23.438 1 97.75 251 ILE B N 1
ATOM 4570 C CA . ILE B 1 251 ? 7.457 14.32 24.688 1 97.75 251 ILE B CA 1
ATOM 4571 C C . ILE B 1 251 ? 8.742 13.523 24.438 1 97.75 251 ILE B C 1
ATOM 4573 O O . ILE B 1 251 ? 9.82 13.938 24.859 1 97.75 251 ILE B O 1
ATOM 4577 N N . LEU B 1 252 ? 8.602 12.484 23.703 1 97.44 252 LEU B N 1
ATOM 4578 C CA . LEU B 1 252 ? 9.758 11.641 23.406 1 97.44 252 LEU B CA 1
ATOM 4579 C C . LEU B 1 252 ? 10.781 12.398 22.562 1 97.44 252 LEU B C 1
ATOM 4581 O O . LEU B 1 252 ? 11.992 12.25 22.766 1 97.44 252 LEU B O 1
ATOM 4585 N N . SER B 1 253 ? 10.305 13.172 21.641 1 96.62 253 SER B N 1
ATOM 4586 C CA . SER B 1 253 ? 11.188 13.93 20.766 1 96.62 253 SER B CA 1
ATOM 4587 C C . SER B 1 253 ? 11.961 14.992 21.547 1 96.62 253 SER B C 1
ATOM 4589 O O . SER B 1 253 ? 13.102 15.312 21.219 1 96.62 253 SER B O 1
ATOM 4591 N N . ILE B 1 254 ? 11.352 15.523 22.578 1 95.38 254 ILE B N 1
ATOM 4592 C CA . ILE B 1 254 ? 12.023 16.484 23.453 1 95.38 254 ILE B CA 1
ATOM 4593 C C . ILE B 1 254 ? 13.086 15.758 24.281 1 95.38 254 ILE B C 1
ATOM 4595 O O . ILE B 1 254 ? 14.219 16.219 24.391 1 95.38 254 ILE B O 1
ATOM 4599 N N . ILE B 1 255 ? 12.742 14.617 24.828 1 96.62 255 ILE B N 1
ATOM 4600 C CA . ILE B 1 255 ? 13.625 13.836 25.688 1 96.62 255 ILE B CA 1
ATOM 4601 C C . ILE B 1 255 ? 14.867 13.422 24.906 1 96.62 255 ILE B C 1
ATOM 4603 O O . ILE B 1 255 ? 15.984 13.492 25.406 1 96.62 255 ILE B O 1
ATOM 4607 N N . PHE B 1 256 ? 14.68 13.102 23.641 1 95.69 256 PHE B N 1
ATOM 4608 C CA . PHE B 1 256 ? 15.789 12.625 22.828 1 95.69 256 PHE B CA 1
ATOM 4609 C C . PHE B 1 256 ? 16.484 13.797 22.156 1 95.69 256 PHE B C 1
ATOM 4611 O O . PHE B 1 256 ? 17.328 13.594 21.266 1 95.69 256 PHE B O 1
ATOM 4618 N N . LYS B 1 257 ? 16.078 15.008 22.422 1 93.12 257 LYS B N 1
ATOM 4619 C CA . LYS B 1 257 ? 16.703 16.25 21.984 1 93.12 257 LYS B CA 1
ATOM 4620 C C . LYS B 1 257 ? 16.562 16.438 20.469 1 93.12 257 LYS B C 1
ATOM 4622 O O . LYS B 1 257 ? 17.453 16.984 19.828 1 93.12 257 LYS B O 1
ATOM 4627 N N . ILE B 1 258 ? 15.508 15.812 20.016 1 93.75 258 ILE B N 1
ATOM 4628 C CA . ILE B 1 258 ? 15.172 16.016 18.609 1 93.75 258 ILE B CA 1
ATOM 4629 C C . ILE B 1 258 ? 14.531 17.391 18.438 1 93.75 258 ILE B C 1
ATOM 4631 O O . ILE B 1 258 ? 14.812 18.094 17.453 1 93.75 258 ILE B O 1
ATOM 4635 N N . LEU B 1 259 ? 13.766 17.75 19.359 1 94.75 259 LEU B N 1
ATOM 4636 C CA . LEU B 1 259 ? 13.07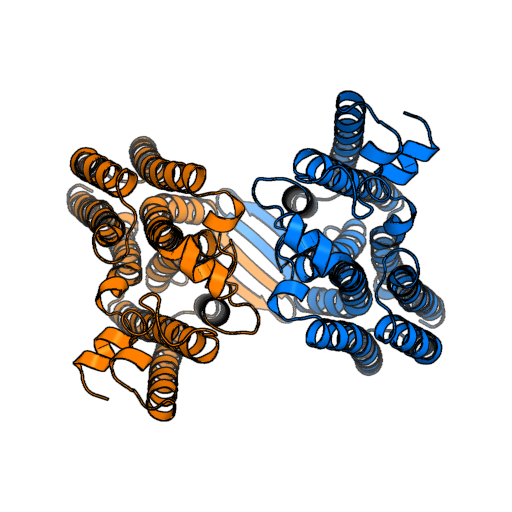 19.047 19.375 1 94.75 259 LEU B CA 1
ATOM 4637 C C . LEU B 1 259 ? 13.547 19.906 20.547 1 94.75 259 LEU B C 1
ATOM 4639 O O . LEU B 1 259 ? 14 19.375 21.562 1 94.75 259 LEU B O 1
ATOM 4643 N N . PRO B 1 260 ? 13.492 21.203 20.359 1 94.31 260 PRO B N 1
ATOM 4644 C CA . PRO B 1 260 ? 13.859 22.078 21.469 1 94.31 260 PRO B CA 1
ATOM 4645 C C . PRO B 1 260 ? 12.883 21.984 22.641 1 94.31 260 PRO B C 1
ATOM 4647 O O . PRO B 1 260 ? 11.711 21.641 22.438 1 94.31 260 PRO B O 1
ATOM 4650 N N . ILE B 1 261 ? 13.266 22.312 23.781 1 93.81 261 ILE B N 1
ATOM 4651 C CA . ILE B 1 261 ? 12.484 22.188 25.016 1 93.81 261 ILE B CA 1
ATOM 4652 C C . ILE B 1 261 ? 11.266 23.109 24.938 1 93.81 261 ILE B C 1
ATOM 4654 O O . ILE B 1 261 ? 10.234 22.844 25.562 1 93.81 261 ILE B O 1
ATOM 4658 N N . THR B 1 262 ? 11.312 24.156 24.094 1 95.12 262 THR B N 1
ATOM 4659 C CA . THR B 1 262 ? 10.211 25.109 23.953 1 95.12 262 THR B CA 1
ATOM 4660 C C . THR B 1 262 ? 8.977 24.406 23.375 1 95.12 262 THR B C 1
ATOM 4662 O O . THR B 1 262 ? 7.863 24.906 23.516 1 95.12 262 THR B O 1
ATOM 4665 N N . THR B 1 263 ? 9.148 23.266 22.75 1 95.94 263 THR B N 1
ATOM 4666 C CA . THR B 1 263 ? 8.031 22.547 22.156 1 95.94 263 THR B CA 1
ATOM 4667 C C . THR B 1 263 ? 7.121 21.969 23.234 1 95.94 263 THR B C 1
ATOM 4669 O O . THR B 1 263 ? 6 21.547 22.953 1 95.94 263 THR B O 1
ATOM 4672 N N . ILE B 1 264 ? 7.559 22.047 24.484 1 95.56 264 ILE B N 1
ATOM 4673 C CA . ILE B 1 264 ? 6.746 21.578 25.609 1 95.56 264 ILE B CA 1
ATOM 4674 C C . ILE B 1 264 ? 5.449 22.375 25.672 1 95.56 264 ILE B C 1
ATOM 4676 O O . ILE B 1 264 ? 4.453 21.906 26.234 1 95.56 264 ILE B O 1
ATOM 4680 N N . LEU B 1 265 ? 5.422 23.578 25.062 1 96.06 265 LEU B N 1
ATOM 4681 C CA . LEU B 1 265 ? 4.262 24.453 25.047 1 96.06 265 LEU B CA 1
ATOM 4682 C C . LEU B 1 265 ? 3.08 23.781 24.344 1 96.06 265 LEU B C 1
ATOM 4684 O O . LEU B 1 265 ? 1.924 24.109 24.641 1 96.06 265 LEU B O 1
ATOM 4688 N N . VAL B 1 266 ? 3.35 22.844 23.484 1 97.69 266 VAL B N 1
ATOM 4689 C CA . VAL B 1 266 ? 2.301 22.156 22.734 1 97.69 266 VAL B CA 1
ATOM 4690 C C . VAL B 1 266 ? 1.431 21.359 23.703 1 97.69 266 VAL B C 1
ATOM 4692 O O . VAL B 1 266 ? 0.243 21.141 23.438 1 97.69 266 VAL B O 1
ATOM 4695 N N . LEU B 1 267 ? 2.008 20.922 24.844 1 97.5 267 LEU B N 1
ATOM 4696 C CA . LEU B 1 267 ? 1.285 20.094 25.797 1 97.5 267 LEU B CA 1
ATOM 4697 C C . LEU B 1 267 ? 0.099 20.859 26.391 1 97.5 267 LEU B C 1
ATOM 4699 O O . LEU B 1 267 ? -0.896 20.25 26.781 1 97.5 267 LEU B O 1
ATOM 4703 N N . PHE B 1 268 ? 0.131 22.172 26.297 1 97.38 268 PHE B N 1
ATOM 4704 C CA . PHE B 1 268 ? -0.959 22.984 26.828 1 97.38 268 PHE B CA 1
ATOM 4705 C C . PHE B 1 268 ? -2.182 22.891 25.922 1 97.38 268 PHE B C 1
ATOM 4707 O O . PHE B 1 268 ? -3.297 23.203 26.344 1 97.38 268 PHE B O 1
ATOM 4714 N N . THR B 1 269 ? -1.959 22.5 24.688 1 98.12 269 THR B N 1
ATOM 4715 C CA . THR B 1 269 ? -3.084 22.391 23.766 1 98.12 269 THR B CA 1
ATOM 4716 C C . THR B 1 269 ? -3.949 21.172 24.109 1 98.12 269 THR B C 1
ATOM 4718 O O . THR B 1 269 ? -5.059 21.031 23.594 1 98.12 269 THR B O 1
ATOM 4721 N N . LEU B 1 270 ? -3.49 20.328 25 1 97.62 270 LEU B N 1
ATOM 4722 C CA . LEU B 1 270 ? -4.238 19.141 25.406 1 97.62 270 LEU B CA 1
ATOM 4723 C C . LEU B 1 270 ? -5.59 19.531 26 1 97.62 270 LEU B C 1
ATOM 4725 O O . LEU B 1 270 ? -6.57 18.797 25.828 1 97.62 270 LEU B O 1
ATOM 4729 N N . ILE B 1 271 ? -5.699 20.625 26.625 1 97.31 271 ILE B N 1
ATOM 4730 C CA . ILE B 1 271 ? -6.918 21.062 27.297 1 97.31 271 ILE B CA 1
ATOM 4731 C C . ILE B 1 271 ? -8.016 21.312 26.266 1 97.31 271 ILE B C 1
ATOM 4733 O O . ILE B 1 271 ? -9.047 20.641 26.281 1 97.31 271 ILE B O 1
ATOM 4737 N N . PRO B 1 272 ? -7.773 22.219 25.328 1 98 272 PRO B N 1
ATOM 4738 C CA . PRO B 1 272 ? -8.828 22.406 24.328 1 98 272 PRO B CA 1
ATOM 4739 C C . PRO B 1 272 ? -9.055 21.172 23.469 1 98 272 PRO B C 1
ATOM 4741 O O . PRO B 1 272 ? -10.172 20.922 23.016 1 98 272 PRO B O 1
ATOM 4744 N N . ILE B 1 273 ? -8.031 20.359 23.203 1 98.31 273 ILE B N 1
ATOM 4745 C CA . ILE B 1 273 ? -8.148 19.172 22.375 1 98.31 273 ILE B CA 1
ATOM 4746 C C . ILE B 1 273 ? -9.055 18.156 23.047 1 98.31 273 ILE B C 1
ATOM 4748 O O . ILE B 1 273 ? -9.922 17.562 22.391 1 98.31 273 ILE B O 1
ATOM 4752 N N . LYS B 1 274 ? -8.875 17.953 24.344 1 98.12 274 LYS B N 1
ATOM 4753 C CA . LYS B 1 274 ? -9.727 17.016 25.078 1 98.12 274 LYS B CA 1
ATOM 4754 C C . LYS B 1 274 ? -11.18 17.453 25.047 1 98.12 274 LYS B C 1
ATOM 4756 O O . LYS B 1 274 ? -12.086 16.625 24.875 1 98.12 274 LYS B O 1
ATOM 4761 N N . LYS B 1 275 ? -11.406 18.719 25.156 1 98.25 275 LYS B N 1
ATOM 4762 C CA . LYS B 1 275 ? -12.758 19.25 25.078 1 98.25 275 LYS B CA 1
ATOM 4763 C C . LYS B 1 275 ? -13.367 19 23.703 1 98.25 275 LYS B C 1
ATOM 4765 O O . LYS B 1 275 ? -14.516 18.547 23.594 1 98.25 275 LYS B O 1
ATOM 4770 N N . ASN B 1 276 ? -12.578 19.297 22.688 1 98.44 276 ASN B N 1
ATOM 4771 C CA . ASN B 1 276 ? -13.055 19.078 21.312 1 98.44 276 ASN B CA 1
ATOM 4772 C C . ASN B 1 276 ? -13.344 17.609 21.062 1 98.44 276 ASN B C 1
ATOM 4774 O O . ASN B 1 276 ? -14.305 17.266 20.359 1 98.44 276 ASN B O 1
ATOM 4778 N N . ILE B 1 277 ? -12.5 16.734 21.594 1 98.31 277 ILE B N 1
ATOM 4779 C CA . ILE B 1 277 ? -12.703 15.305 21.438 1 98.31 277 ILE B CA 1
ATOM 4780 C C . ILE B 1 277 ? -14.031 14.898 22.094 1 98.31 277 ILE B C 1
ATOM 4782 O O . ILE B 1 277 ? -14.82 14.164 21.5 1 98.31 277 ILE B O 1
ATOM 4786 N N . ASP B 1 278 ? -14.297 15.414 23.266 1 98.06 278 ASP B N 1
ATOM 4787 C CA . ASP B 1 278 ? -15.523 15.086 23.984 1 98.06 278 ASP B CA 1
ATOM 4788 C C . ASP B 1 278 ? -16.75 15.555 23.219 1 98.06 278 ASP B C 1
ATOM 4790 O O . ASP B 1 278 ? -17.766 14.836 23.156 1 98.06 278 ASP B O 1
ATOM 4794 N N . VAL B 1 279 ? -16.672 16.703 22.672 1 98.06 279 VAL B N 1
ATOM 4795 C CA . VAL B 1 279 ? -17.797 17.25 21.906 1 98.06 279 VAL B CA 1
ATOM 4796 C C . VAL B 1 279 ? -18.047 16.359 20.688 1 98.06 279 VAL B C 1
ATOM 4798 O O . VAL B 1 279 ? -19.203 16.031 20.375 1 98.06 279 VAL B O 1
ATOM 4801 N N . PHE B 1 280 ? -17.016 15.953 20.016 1 98.19 280 PHE B N 1
ATOM 4802 C CA . PHE B 1 280 ? -17.141 15.117 18.828 1 98.19 280 PHE B CA 1
ATOM 4803 C C . PHE B 1 280 ? -17.688 13.742 19.203 1 98.19 280 PHE B C 1
ATOM 4805 O O . PHE B 1 280 ? -18.438 13.133 18.438 1 98.19 280 PHE B O 1
ATOM 4812 N N . PHE B 1 281 ? -17.297 13.242 20.406 1 97.88 281 PHE B N 1
ATOM 4813 C CA . PHE B 1 281 ? -17.781 11.945 20.875 1 97.88 281 PHE B CA 1
ATOM 4814 C C . PHE B 1 281 ? -19.297 11.969 21.078 1 97.88 281 PHE B C 1
ATOM 4816 O O . PHE B 1 281 ? -19.969 10.969 20.859 1 97.88 281 PHE B O 1
ATOM 4823 N N . LYS B 1 282 ? -19.828 13.117 21.406 1 97.12 282 LYS B N 1
ATOM 4824 C CA . LYS B 1 282 ? -21.25 13.242 21.719 1 97.12 282 LYS B CA 1
ATOM 4825 C C . LYS B 1 282 ? -22.094 13.266 20.438 1 97.12 282 LYS B C 1
ATOM 4827 O O . LYS B 1 282 ? -23.172 12.672 20.391 1 97.12 282 LYS B O 1
ATOM 4832 N N . GLU B 1 283 ? -21.531 14.008 19.484 1 97.12 283 GLU B N 1
ATOM 4833 C CA . GLU B 1 283 ? -22.234 14.133 18.219 1 97.12 283 GLU B CA 1
ATOM 4834 C C . GLU B 1 283 ? -21.25 14.195 17.047 1 97.12 283 GLU B C 1
ATOM 4836 O O . GLU B 1 283 ? -20.266 14.945 17.094 1 97.12 283 GLU B O 1
ATOM 4841 N N . GLN B 1 284 ? -21.438 13.344 16.062 1 96.81 284 GLN B N 1
ATOM 4842 C CA . GLN B 1 284 ? -20.578 13.336 14.875 1 96.81 284 GLN B CA 1
ATOM 4843 C C . GLN B 1 284 ? -21.359 13.75 13.633 1 96.81 284 GLN B C 1
ATOM 4845 O O . GLN B 1 284 ? -22.016 12.922 13 1 96.81 284 GLN B O 1
ATOM 4850 N N . THR B 1 285 ? -21.344 15.031 13.289 1 94.38 285 THR B N 1
ATOM 4851 C CA . THR B 1 285 ? -21.984 15.562 12.086 1 94.38 285 THR B CA 1
ATOM 4852 C C . THR B 1 285 ? -21.031 16.484 11.328 1 94.38 285 THR B C 1
ATOM 4854 O O . THR B 1 285 ? -20.172 17.141 11.93 1 94.38 285 THR B O 1
ATOM 4857 N N . LYS B 1 286 ? -21.203 16.578 10.086 1 88.31 286 LYS B N 1
ATOM 4858 C CA . LYS B 1 286 ? -20.391 17.453 9.242 1 88.31 286 LYS B CA 1
ATOM 4859 C C . LYS B 1 286 ? -20.625 18.922 9.57 1 88.31 286 LYS B C 1
ATOM 4861 O O . LYS B 1 286 ? -19.688 19.719 9.617 1 88.31 286 LYS B O 1
ATOM 4866 N N . LYS B 1 287 ? -21.797 19.172 9.867 1 87.19 287 LYS B N 1
ATOM 4867 C CA . LYS B 1 287 ? -22.219 20.547 10.055 1 87.19 287 LYS B CA 1
ATOM 4868 C C . LYS B 1 287 ? -21.734 21.094 11.398 1 87.19 287 LYS B C 1
ATOM 4870 O O . LYS B 1 287 ? -21.188 22.203 11.461 1 87.19 287 LYS B O 1
ATOM 4875 N N . ASN B 1 288 ? -21.75 20.266 12.438 1 92.5 288 ASN B N 1
ATOM 4876 C CA . ASN B 1 288 ? -21.594 20.828 13.773 1 92.5 288 ASN B CA 1
ATOM 4877 C C . ASN B 1 288 ? -20.266 20.453 14.406 1 92.5 288 ASN B C 1
ATOM 4879 O O . ASN B 1 288 ? -19.672 21.234 15.148 1 92.5 288 ASN B O 1
ATOM 4883 N N . THR B 1 289 ? -19.781 19.234 14.078 1 95.81 289 THR B N 1
ATOM 4884 C CA . THR B 1 289 ? -18.703 18.781 14.953 1 95.81 289 THR B CA 1
ATOM 4885 C C . THR B 1 289 ? -17.469 18.422 14.141 1 95.81 289 THR B C 1
ATOM 4887 O O . THR B 1 289 ? -16.375 18.312 14.688 1 95.81 289 THR B O 1
ATOM 4890 N N . PHE B 1 290 ? -17.609 18.234 12.875 1 93.81 290 PHE B N 1
ATOM 4891 C CA . PHE B 1 290 ? -16.453 17.922 12.031 1 93.81 290 PHE B CA 1
ATOM 4892 C C . PHE B 1 290 ? -15.375 18.984 12.156 1 93.81 290 PHE B C 1
ATOM 4894 O O . PHE B 1 290 ? -14.188 18.672 12.156 1 93.81 290 PHE B O 1
ATOM 4901 N N . ILE B 1 291 ? -15.727 20.203 12.328 1 94.31 291 ILE B N 1
ATOM 4902 C CA . ILE B 1 291 ? -14.828 21.344 12.352 1 94.31 291 ILE B CA 1
ATOM 4903 C C . ILE B 1 291 ? -13.828 21.188 13.492 1 94.31 291 ILE B C 1
ATOM 4905 O O . ILE B 1 291 ? -12.719 21.734 13.438 1 94.31 291 ILE B O 1
ATOM 4909 N N . PHE B 1 292 ? -14.125 20.453 14.5 1 96.06 292 PHE B N 1
ATOM 4910 C CA . PHE B 1 292 ? -13.25 20.312 15.656 1 96.06 292 PHE B CA 1
ATOM 4911 C C . PHE B 1 292 ? -12.016 19.484 15.312 1 96.06 292 PHE B C 1
ATOM 4913 O O . PHE B 1 292 ? -10.953 19.672 15.898 1 96.06 292 PHE B O 1
ATOM 4920 N N . ALA B 1 293 ? -12.188 18.547 14.352 1 96.31 293 ALA B N 1
ATOM 4921 C CA . ALA B 1 293 ? -11.016 17.812 13.883 1 96.31 293 ALA B CA 1
ATOM 4922 C C . ALA B 1 293 ? -10.023 18.75 13.195 1 96.31 293 ALA B C 1
ATOM 4924 O O . ALA B 1 293 ? -8.812 18.641 13.398 1 96.31 293 ALA B O 1
ATOM 4925 N N . VAL B 1 294 ? -10.531 19.656 12.43 1 95.06 294 VAL B N 1
ATOM 4926 C CA . VAL B 1 294 ? -9.711 20.625 11.719 1 95.06 294 VAL B CA 1
ATOM 4927 C C . VAL B 1 294 ? -9.07 21.594 12.711 1 95.06 294 VAL B C 1
ATOM 4929 O O . VAL B 1 294 ? -7.871 21.859 12.641 1 95.06 294 VAL B O 1
ATOM 4932 N N . LYS B 1 295 ? -9.859 22.047 13.625 1 96.62 295 LYS B N 1
ATOM 4933 C CA . LYS B 1 295 ? -9.367 22.969 14.648 1 96.62 295 LYS B CA 1
ATOM 4934 C C . LYS B 1 295 ? -8.266 22.328 15.477 1 96.62 295 LYS B C 1
ATOM 4936 O O . LYS B 1 295 ? -7.246 22.953 15.773 1 96.62 295 LYS B O 1
ATOM 4941 N N . ASN B 1 296 ? -8.5 21.109 15.883 1 97.81 296 ASN B N 1
ATOM 4942 C CA . ASN B 1 296 ? -7.48 20.391 16.641 1 97.81 296 ASN B CA 1
ATOM 4943 C C . ASN B 1 296 ? -6.16 20.328 15.875 1 97.81 296 ASN B C 1
ATOM 4945 O O . ASN B 1 296 ? -5.094 20.562 16.453 1 97.81 296 ASN B O 1
ATOM 4949 N N . PHE B 1 297 ? -6.297 20.031 14.602 1 97.75 297 PHE B N 1
ATOM 4950 C CA . PHE B 1 297 ? -5.109 19.938 13.758 1 97.75 297 PHE B CA 1
ATOM 4951 C C . PHE B 1 297 ? -4.371 21.281 13.727 1 97.75 297 PHE B C 1
ATOM 4953 O O . PHE B 1 297 ? -3.154 21.328 13.93 1 97.75 297 PHE B O 1
ATOM 4960 N N . VAL B 1 298 ? -5.082 22.328 13.547 1 97.62 298 VAL B N 1
ATOM 4961 C CA . VAL B 1 298 ? -4.5 23.656 13.438 1 97.62 298 VAL B CA 1
ATOM 4962 C C . VAL B 1 298 ? -3.883 24.062 14.773 1 97.62 298 VAL B C 1
ATOM 4964 O O . VAL B 1 298 ? -2.748 24.547 14.82 1 97.62 298 VAL B O 1
ATOM 4967 N N . ILE B 1 299 ? -4.582 23.812 15.828 1 97.94 299 ILE B N 1
ATOM 4968 C CA . ILE B 1 299 ? -4.137 24.234 17.156 1 97.94 299 ILE B CA 1
ATOM 4969 C C . ILE B 1 299 ? -2.84 23.5 17.516 1 97.94 299 ILE B C 1
ATOM 4971 O O . ILE B 1 299 ? -1.842 24.141 17.859 1 97.94 299 ILE B O 1
ATOM 4975 N N . ILE B 1 300 ? -2.816 22.219 17.375 1 98 300 ILE B N 1
ATOM 4976 C CA . ILE B 1 300 ? -1.657 21.422 17.75 1 98 300 ILE B CA 1
ATOM 4977 C C . ILE B 1 300 ? -0.455 21.828 16.891 1 98 300 ILE B C 1
ATOM 4979 O O . ILE B 1 300 ? 0.61 22.141 17.422 1 98 300 ILE B O 1
ATOM 4983 N N . ASN B 1 301 ? -0.65 21.922 15.602 1 97.94 301 ASN B N 1
ATOM 4984 C CA . ASN B 1 301 ? 0.491 22.078 14.703 1 97.94 301 ASN B CA 1
ATOM 4985 C C . ASN B 1 301 ? 0.947 23.531 14.625 1 97.94 301 ASN B C 1
ATOM 4987 O O . ASN B 1 301 ? 2.129 23.797 14.406 1 97.94 301 ASN B O 1
ATOM 4991 N N . SER B 1 302 ? 0.027 24.469 14.805 1 97.38 302 SER B N 1
ATOM 4992 C CA . SER B 1 302 ? 0.455 25.859 14.836 1 97.38 302 SER B CA 1
ATOM 4993 C C . SER B 1 302 ? 1.334 26.141 16.047 1 97.38 302 SER B C 1
ATOM 4995 O O . SER B 1 302 ? 2.387 26.781 15.922 1 97.38 302 SER B O 1
ATOM 4997 N N . ILE B 1 303 ? 0.91 25.672 17.188 1 97.44 303 ILE B N 1
ATOM 4998 C CA . ILE B 1 303 ? 1.706 25.875 18.406 1 97.44 303 ILE B CA 1
ATOM 4999 C C . ILE B 1 303 ? 3.014 25.094 18.297 1 97.44 303 ILE B C 1
ATOM 5001 O O . ILE B 1 303 ? 4.066 25.562 18.719 1 97.44 303 ILE B O 1
ATOM 5005 N N . TYR B 1 304 ? 2.889 23.906 17.688 1 97.25 304 TYR B N 1
ATOM 5006 C CA . TYR B 1 304 ? 4.062 23.078 17.453 1 97.25 304 TYR B CA 1
ATOM 5007 C C . TYR B 1 304 ? 5.102 23.812 16.625 1 97.25 304 TYR B C 1
ATOM 5009 O O . TYR B 1 304 ? 6.258 23.953 17.031 1 97.25 304 TYR B O 1
ATOM 5017 N N . ILE B 1 305 ? 4.719 24.406 15.547 1 96.75 305 ILE B N 1
ATOM 5018 C CA . ILE B 1 305 ? 5.598 25.125 14.633 1 96.75 305 ILE B CA 1
ATOM 5019 C C . ILE B 1 305 ? 6.145 26.375 15.32 1 96.75 305 ILE B C 1
ATOM 5021 O O . ILE B 1 305 ? 7.348 26.641 15.273 1 96.75 305 ILE B O 1
ATOM 5025 N N . LEU B 1 306 ? 5.289 27.094 16.016 1 95.62 306 LEU B N 1
ATOM 5026 C CA . LEU B 1 306 ? 5.688 28.328 16.688 1 95.62 306 LEU B CA 1
ATOM 5027 C C . LEU B 1 306 ? 6.676 28.047 17.812 1 95.62 306 LEU B C 1
ATOM 5029 O O . LEU B 1 306 ? 7.559 28.859 18.094 1 95.62 306 LEU B O 1
ATOM 5033 N N . SER B 1 307 ? 6.523 26.922 18.406 1 95.19 307 SER B N 1
ATOM 5034 C CA . SER B 1 307 ? 7.367 26.578 19.547 1 95.19 307 SER B CA 1
ATOM 5035 C C . SER B 1 307 ? 8.75 26.125 19.094 1 95.19 307 SER B C 1
ATOM 5037 O O . SER B 1 307 ? 9.688 26.078 19.891 1 95.19 307 SER B O 1
ATOM 5039 N N . ILE B 1 308 ? 8.852 25.719 17.844 1 93 308 ILE B N 1
ATOM 5040 C CA . ILE B 1 308 ? 10.156 25.328 17.312 1 93 308 ILE B CA 1
ATOM 5041 C C . ILE B 1 308 ? 10.969 26.578 16.969 1 93 308 ILE B C 1
ATOM 5043 O O . ILE B 1 308 ? 12.195 26.578 17.109 1 93 308 ILE B O 1
ATOM 5047 N N . LEU B 1 309 ? 10.367 27.688 16.625 1 87.81 309 LEU B N 1
ATOM 5048 C CA . LEU B 1 309 ? 10.992 28.906 16.141 1 87.81 309 LEU B CA 1
ATOM 5049 C C . LEU B 1 309 ? 11.906 29.516 17.203 1 87.81 309 LEU B C 1
ATOM 5051 O O . LEU B 1 309 ? 13.047 29.891 16.906 1 87.81 309 LEU B O 1
ATOM 5055 N N . PRO B 1 310 ? 11.398 29.641 18.422 1 79.38 310 PRO B N 1
ATOM 5056 C CA . PRO B 1 310 ? 12.289 30.203 19.453 1 79.38 310 PRO B CA 1
ATOM 5057 C C . PRO B 1 310 ? 13.531 29.359 19.688 1 79.38 310 PRO B C 1
ATOM 5059 O O . PRO B 1 310 ? 14.57 29.875 20.094 1 79.38 310 PRO B O 1
ATOM 5062 N N . GLY B 1 311 ? 13.32 28.062 19.469 1 71.81 311 GLY B N 1
ATOM 5063 C CA . GLY B 1 311 ? 14.484 27.203 19.562 1 71.81 311 GLY B CA 1
ATOM 5064 C C . GLY B 1 311 ? 15.602 27.609 18.609 1 71.81 311 GLY B C 1
ATOM 5065 O O . GLY B 1 311 ? 16.781 27.312 18.875 1 71.81 311 GLY B O 1
ATOM 5066 N N . LEU B 1 312 ? 15.195 28.344 17.578 1 69.88 312 LEU B N 1
ATOM 5067 C CA . LEU B 1 312 ? 16.156 28.906 16.625 1 69.88 312 LEU B CA 1
ATOM 5068 C C . LEU B 1 312 ? 17.016 29.953 17.297 1 69.88 312 LEU B C 1
ATOM 5070 O O . LEU B 1 312 ? 18.203 30.094 16.969 1 69.88 312 LEU B O 1
ATOM 5074 N N . LEU B 1 313 ? 16.25 30.609 18.297 1 67.19 313 LEU B N 1
ATOM 5075 C CA . LEU B 1 313 ? 16.938 31.719 18.938 1 67.19 313 LEU B CA 1
ATOM 5076 C C . LEU B 1 313 ? 17.781 31.234 20.109 1 67.19 313 LEU B C 1
ATOM 5078 O O . LEU B 1 313 ? 18.75 31.891 20.5 1 67.19 313 LEU B O 1
ATOM 5082 N N . LEU B 1 314 ? 17.359 30.141 20.641 1 65.06 314 LEU B N 1
ATOM 5083 C CA . LEU B 1 314 ? 18.047 29.641 21.828 1 65.06 314 LEU B CA 1
ATOM 5084 C C . LEU B 1 314 ? 19.172 28.672 21.422 1 65.06 314 LEU B C 1
ATOM 5086 O O . LEU B 1 314 ? 19.922 28.203 22.281 1 65.06 314 LEU B O 1
ATOM 5090 N N . LYS B 1 315 ? 19.359 28.375 20.156 1 57.94 315 LYS B N 1
ATOM 5091 C CA . LYS B 1 315 ? 20.5 27.547 19.75 1 57.94 315 LYS B CA 1
ATOM 5092 C C . LYS B 1 315 ? 21.797 28.344 19.781 1 57.94 315 LYS B C 1
ATOM 5094 O O . LYS B 1 315 ? 21.797 29.562 19.547 1 57.94 315 LYS B O 1
#